Protein AF-0000000077001816 (afdb_homodimer)

pLDDT: mean 77.56, std 18.06, range [33.66, 98.31]

Sequence (558 aa):
MSIVFRSYDMFVNTRRIVLPKDIGALFREVTTTYQIDDKCITLTIKKFYQDACWVSALVGNKDPYNDQVIDTNTDKLEKITNPRIKTLVEQNQQFFGFFLPQISTFYASNKKLNNLLVSYYKKHFPQKQIVFEPTFLDSEKVAEKLKTLNNIKMSIDYDVHKSPSLWQKNEEITYMCKPINKLFPSGDITYVNLSIGLKTQDKLSIKNFFNNFLKNNKVGKLRCTGKTQDDFDAVFNTEEFQQQVIVTAKKDKNGLYKEDSIQTQIISQINKLQRIDTIMSIVFRSYDMFVNTRRIVLPKDIGALFREVTTTYQIDDKCITLTIKKFYQDACWVSALVGNKDPYNDQVIDTNTDKLEKITNPRIKTLVEQNQQFFGFFLPQISTFYASNKKLNNLLVSYYKKHFPQKQIVFEPTFLDSEKVAEKLKTLNNIKMSIDYDVHKSPSLWQKNEEITYMCKPINKLFPSGDITYVNLSIGLKTQDKLSIKNFFNNFLKNNKVGKLRCTGKTQDDFDAVFNTEEFQQQVIVTAKKDKNGLYKEDSIQTQIISQINKLQRIDTI

Secondary structure (DSSP, 8-state):
-EEEEEEEEEEETTEES--HHHHHHHT--EEEEEEETTEEEEEEEEE-STT-EEEEEEEEESSS--SEEEETTSTT--EEE-SS-TTEE---EEEEEEEETTTTEEEESSHHHHHHHHHHHHHH-TT--EEEEEPBPPHHHHHHHEEEEEEEEEEEEEETTT-HHHHHH-HHHHHHTHHHHHHS-GGGEEEEEEEEEEE---THHHHHIIIIIIHHS-EEEEEEEEEETT--EEEE-GGGGB-EEEEE--B-TTS-B-HHHHHHHHHHHHHHHHHHTT-/-EEEEEEEEEEETTEES--HHHHHHHT--EEEEEEETTEEEEEEEEE-STT-EEEEEEEEESSS--SEEEETTSTT--EEE-SS-TTEE---EEEEEEEETTTTEEEESSHHHHHHHHHHHHHH-TT--EEEEEPBPPHHHHHHH-SEEEEEEEEEE--TTT-HHHHHH-HHHHHHTHHHHHHS-GGGEEEEEEEEEEEE--HHHHHHIIIIIIHHS-EEEEEEEEE-TTS-EEEE-GGGGB-EEEEE--B-TTS-B-HHHHHHHHHHHHHHHHHHTT-

Organism: NCBI:txid1094491

Structure (mmCIF, N/CA/C/O backbone):
data_AF-0000000077001816-model_v1
#
loop_
_entity.id
_entity.type
_entity.pdbx_description
1 polymer 'Phage protein'
#
loop_
_atom_site.group_PDB
_atom_site.id
_atom_site.type_symbol
_atom_site.label_atom_id
_atom_site.label_alt_id
_atom_site.label_comp_id
_atom_site.label_asym_id
_atom_site.label_entity_id
_atom_site.label_seq_id
_atom_site.pdbx_PDB_ins_code
_atom_site.Cartn_x
_atom_site.Cartn_y
_atom_site.Cartn_z
_atom_site.occupancy
_atom_site.B_iso_or_equiv
_atom_site.auth_seq_id
_atom_site.auth_comp_id
_atom_site.auth_asym_id
_atom_site.auth_atom_id
_atom_site.pdbx_PDB_model_num
ATOM 1 N N . MET A 1 1 ? -4.41 -0.892 20.391 1 82.81 1 MET A N 1
ATOM 2 C CA . MET A 1 1 ? -3.682 -0.822 19.125 1 82.81 1 MET A CA 1
ATOM 3 C C . MET A 1 1 ? -3.014 0.539 18.953 1 82.81 1 MET A C 1
ATOM 5 O O . MET A 1 1 ? -3.494 1.541 19.5 1 82.81 1 MET A O 1
ATOM 9 N N . SER A 1 2 ? -1.93 0.578 18.266 1 90.81 2 SER A N 1
ATOM 10 C CA . SER A 1 2 ? -1.207 1.842 18.172 1 90.81 2 SER A CA 1
ATOM 11 C C . SER A 1 2 ? -1.407 2.49 16.812 1 90.81 2 SER A C 1
ATOM 13 O O . SER A 1 2 ? -1.441 1.801 15.789 1 90.81 2 SER A O 1
ATOM 15 N N . ILE A 1 3 ? -1.748 3.758 16.859 1 93.75 3 ILE A N 1
ATOM 16 C CA . ILE A 1 3 ? -1.776 4.582 15.664 1 93.75 3 ILE A CA 1
ATOM 17 C C . ILE A 1 3 ? -0.58 5.531 15.656 1 93.75 3 ILE A C 1
ATOM 19 O O . ILE A 1 3 ? -0.289 6.18 16.672 1 93.75 3 ILE A O 1
ATOM 23 N N . VAL A 1 4 ? 0.135 5.578 14.578 1 92 4 VAL A N 1
ATOM 24 C CA . VAL A 1 4 ? 1.289 6.465 14.445 1 92 4 VAL A CA 1
ATOM 25 C C . VAL A 1 4 ? 0.926 7.656 13.562 1 92 4 VAL A C 1
ATOM 27 O O . VAL A 1 4 ? 0.49 7.484 12.422 1 92 4 VAL A O 1
ATOM 30 N N . PHE A 1 5 ? 1.034 8.828 14.148 1 95.12 5 PHE A N 1
ATOM 31 C CA . PHE A 1 5 ? 0.903 10.062 13.391 1 95.12 5 PHE A CA 1
ATOM 32 C C . PHE A 1 5 ? 2.27 10.578 12.945 1 95.12 5 PHE A C 1
ATOM 34 O O . PHE A 1 5 ? 3.197 10.656 13.75 1 95.12 5 PHE A O 1
ATOM 41 N N . ARG A 1 6 ? 2.303 10.898 11.664 1 91.75 6 ARG A N 1
ATOM 42 C CA . ARG A 1 6 ? 3.557 11.414 11.125 1 91.75 6 ARG A CA 1
ATOM 43 C C . ARG A 1 6 ? 3.424 12.883 10.742 1 91.75 6 ARG A C 1
ATOM 45 O O . ARG A 1 6 ? 2.346 13.336 10.352 1 91.75 6 ARG A O 1
ATOM 52 N N . SER A 1 7 ? 4.559 13.562 10.805 1 90.62 7 SER A N 1
ATOM 53 C CA . SER A 1 7 ? 4.535 15.016 10.648 1 90.62 7 SER A CA 1
ATOM 54 C C . SER A 1 7 ? 4.734 15.414 9.188 1 90.62 7 SER A C 1
ATOM 56 O O . SER A 1 7 ? 5.523 14.797 8.469 1 90.62 7 SER A O 1
ATOM 58 N N . TYR A 1 8 ? 3.984 16.5 8.82 1 89.06 8 TYR A N 1
ATOM 59 C CA . TYR A 1 8 ? 4.082 17.078 7.484 1 89.06 8 TYR A CA 1
ATOM 60 C C . TYR A 1 8 ? 4.098 18.609 7.555 1 89.06 8 TYR A C 1
ATOM 62 O O . TYR A 1 8 ? 3.326 19.203 8.305 1 89.06 8 TYR A O 1
ATOM 70 N N . ASP A 1 9 ? 4.945 19.172 6.734 1 85.19 9 ASP A N 1
ATOM 71 C CA . ASP A 1 9 ? 4.824 20.594 6.418 1 85.19 9 ASP A CA 1
ATOM 72 C C . ASP A 1 9 ? 3.791 20.828 5.316 1 85.19 9 ASP A C 1
ATOM 74 O O . ASP A 1 9 ? 3.703 20.047 4.367 1 85.19 9 ASP A O 1
ATOM 78 N N . MET A 1 10 ? 3.021 21.828 5.547 1 88.31 10 MET A N 1
ATOM 79 C CA . MET A 1 10 ? 2.047 22.188 4.523 1 88.31 10 MET A CA 1
ATOM 80 C C . MET A 1 10 ? 2.488 23.422 3.766 1 88.31 10 MET A C 1
ATOM 82 O O . MET A 1 10 ? 2.98 24.391 4.367 1 88.31 10 MET A O 1
ATOM 86 N N . PHE A 1 11 ? 2.301 23.312 2.48 1 82.38 11 PHE A N 1
ATOM 87 C CA . PHE A 1 11 ? 2.648 24.438 1.625 1 82.38 11 PHE A CA 1
ATOM 88 C C . PHE A 1 11 ? 1.45 24.875 0.791 1 82.38 11 PHE A C 1
ATOM 90 O O . PHE A 1 11 ? 0.684 24.047 0.31 1 82.38 11 PHE A O 1
ATOM 97 N N . VAL A 1 12 ? 1.277 26.203 0.721 1 83.31 12 VAL A N 1
ATOM 98 C CA . VAL A 1 12 ? 0.335 26.812 -0.21 1 83.31 12 VAL A CA 1
ATOM 99 C C . VAL A 1 12 ? 1.098 27.609 -1.273 1 83.31 12 VAL A C 1
ATOM 101 O O . VAL A 1 12 ? 1.795 28.562 -0.958 1 83.31 12 VAL A O 1
ATOM 104 N N . ASN A 1 13 ? 0.897 27.25 -2.459 1 78.62 13 ASN A N 1
ATOM 105 C CA . ASN A 1 13 ? 1.608 27.891 -3.561 1 78.62 13 ASN A CA 1
ATOM 106 C C . ASN A 1 13 ? 3.1 28.031 -3.264 1 78.62 13 ASN A C 1
ATOM 108 O O . ASN A 1 13 ? 3.668 29.109 -3.391 1 78.62 13 ASN A O 1
ATOM 112 N N . THR A 1 14 ? 3.705 27.031 -2.715 1 72.88 14 THR A N 1
ATOM 113 C CA . THR A 1 14 ? 5.137 26.875 -2.486 1 72.88 14 THR A CA 1
ATOM 114 C C . THR A 1 14 ? 5.555 27.547 -1.185 1 72.88 14 THR A C 1
ATOM 116 O O . THR A 1 14 ? 6.727 27.5 -0.8 1 72.88 14 THR A O 1
ATOM 119 N N . ARG A 1 15 ? 4.66 28.266 -0.597 1 76.56 15 ARG A N 1
ATOM 120 C CA . ARG A 1 15 ? 4.969 28.891 0.68 1 76.56 15 ARG A CA 1
ATOM 121 C C . ARG A 1 15 ? 4.434 28.062 1.846 1 76.56 15 ARG A C 1
ATOM 123 O O . ARG A 1 15 ? 3.301 27.578 1.803 1 76.56 15 ARG A O 1
ATOM 130 N N . ARG A 1 16 ? 5.328 27.891 2.748 1 80.06 16 ARG A N 1
ATOM 131 C CA . ARG A 1 16 ? 4.898 27.203 3.961 1 80.06 16 ARG A CA 1
ATOM 132 C C . ARG A 1 16 ? 3.762 27.953 4.645 1 80.06 16 ARG A C 1
ATOM 134 O O . ARG A 1 16 ? 3.775 29.188 4.711 1 80.06 16 ARG A O 1
ATOM 141 N N . ILE A 1 17 ? 2.756 27.125 5.156 1 76.56 17 ILE A N 1
ATOM 142 C CA . ILE A 1 17 ? 1.58 27.75 5.762 1 76.56 17 ILE A CA 1
ATOM 143 C C . ILE A 1 17 ? 1.919 28.234 7.164 1 76.56 17 ILE A C 1
ATOM 145 O O . ILE A 1 17 ? 2.08 27.438 8.086 1 76.56 17 ILE A O 1
ATOM 149 N N . VAL A 1 18 ? 2.094 29.531 7.289 1 73.75 18 VAL A N 1
ATOM 150 C CA . VAL A 1 18 ? 2.379 30.125 8.594 1 73.75 18 VAL A CA 1
ATOM 151 C C . VAL A 1 18 ? 1.38 31.234 8.891 1 73.75 18 VAL A C 1
ATOM 153 O O . VAL A 1 18 ? 1.155 31.594 10.047 1 73.75 18 VAL A O 1
ATOM 156 N N . LEU A 1 19 ? 0.744 31.578 7.887 1 71.81 19 LEU A N 1
ATOM 157 C CA . LEU A 1 19 ? -0.127 32.75 8.062 1 71.81 19 LEU A CA 1
ATOM 158 C C . LEU A 1 19 ? -1.475 32.312 8.641 1 71.81 19 LEU A C 1
ATOM 160 O O . LEU A 1 19 ? -2.111 31.391 8.133 1 71.81 19 LEU A O 1
ATOM 164 N N . PRO A 1 20 ? -1.877 33.031 9.68 1 77 20 PRO A N 1
ATOM 165 C CA . PRO A 1 20 ? -3.156 32.719 10.32 1 77 20 PRO A CA 1
ATOM 166 C C . PRO A 1 20 ? -4.32 32.688 9.328 1 77 20 PRO A C 1
ATOM 168 O O . PRO A 1 20 ? -5.223 31.859 9.453 1 77 20 PRO A O 1
ATOM 171 N N . LYS A 1 21 ? -4.277 33.562 8.391 1 78.69 21 LYS A N 1
ATOM 172 C CA . LYS A 1 21 ? -5.355 33.656 7.406 1 78.69 21 LYS A CA 1
ATOM 173 C C . LYS A 1 21 ? -5.461 32.375 6.594 1 78.69 21 LYS A C 1
ATOM 175 O O . LYS A 1 21 ? -6.559 31.875 6.332 1 78.69 21 LYS A O 1
ATOM 180 N N . ASP A 1 22 ? -4.336 31.859 6.203 1 80.88 22 ASP A N 1
ATOM 181 C CA . ASP A 1 22 ? -4.316 30.625 5.441 1 80.88 22 ASP A CA 1
ATOM 182 C C . ASP A 1 22 ? -4.77 29.438 6.301 1 80.88 22 ASP A C 1
ATOM 184 O O . ASP A 1 22 ? -5.543 28.594 5.844 1 80.88 22 ASP A O 1
ATOM 188 N N . ILE A 1 23 ? -4.316 29.469 7.48 1 86.06 23 ILE A N 1
ATOM 189 C CA . ILE A 1 23 ? -4.688 28.406 8.414 1 86.06 23 ILE A CA 1
ATOM 190 C C . ILE A 1 23 ? -6.195 28.422 8.648 1 86.06 23 ILE A C 1
ATOM 192 O O . ILE A 1 23 ? -6.848 27.375 8.594 1 86.06 23 ILE A O 1
ATOM 196 N N . GLY A 1 24 ? -6.703 29.578 8.867 1 87.25 24 GLY A N 1
ATOM 197 C CA . GLY A 1 24 ? -8.133 29.719 9.07 1 87.25 24 GLY A CA 1
ATOM 198 C C . GLY A 1 24 ? -8.961 29.266 7.883 1 87.25 24 GLY A C 1
ATOM 199 O O . GLY A 1 24 ? -10.016 28.656 8.055 1 87.25 24 GLY A O 1
ATOM 200 N N . ALA A 1 25 ? -8.516 29.531 6.781 1 87.44 25 ALA A N 1
ATOM 201 C CA . ALA A 1 25 ? -9.234 29.141 5.57 1 87.44 25 ALA A CA 1
ATOM 202 C C . ALA A 1 25 ? -9.172 27.625 5.363 1 87.44 25 ALA A C 1
ATOM 204 O O . ALA A 1 25 ? -10.188 27 5.059 1 87.44 25 ALA A O 1
ATOM 205 N N . LEU A 1 26 ? -8.031 27.062 5.539 1 90.31 26 LEU A N 1
ATOM 206 C CA . LEU A 1 26 ? -7.812 25.656 5.246 1 90.31 26 LEU A CA 1
ATOM 207 C C . LEU A 1 26 ? -8.422 24.766 6.324 1 90.31 26 LEU A C 1
ATOM 209 O O . LEU A 1 26 ? -8.812 23.625 6.055 1 90.31 26 LEU A O 1
ATOM 213 N N . PHE A 1 27 ? -8.469 25.328 7.512 1 94.12 27 PHE A N 1
ATOM 214 C CA . PHE A 1 27 ? -8.961 24.516 8.617 1 94.12 27 PHE A CA 1
ATOM 215 C C . PHE A 1 27 ? -10.25 25.094 9.18 1 94.12 27 PHE A C 1
ATOM 217 O O . PHE A 1 27 ? -10.492 25.016 10.391 1 94.12 27 PHE A O 1
ATOM 224 N N . ARG A 1 28 ? -10.969 25.703 8.312 1 92.69 28 ARG A N 1
ATOM 225 C CA . ARG A 1 28 ? -12.305 26.141 8.719 1 92.69 28 ARG A CA 1
ATOM 226 C C . ARG A 1 28 ? -13.164 24.953 9.141 1 92.69 28 ARG A C 1
ATOM 228 O O . ARG A 1 28 ? -13.156 23.906 8.484 1 92.69 28 ARG A O 1
ATOM 235 N N . GLU A 1 29 ? -13.922 25.141 10.203 1 95.69 29 GLU A N 1
ATOM 236 C CA . GLU A 1 29 ? -14.75 24.062 10.734 1 95.69 29 GLU A CA 1
ATOM 237 C C . GLU A 1 29 ? -15.805 23.625 9.711 1 95.69 29 GLU A C 1
ATOM 239 O O . GLU A 1 29 ? -16.516 24.469 9.156 1 95.69 29 GLU A O 1
ATOM 244 N N . VAL A 1 30 ? -15.844 22.359 9.508 1 95.69 30 VAL A N 1
ATOM 245 C CA . VAL A 1 30 ? -16.781 21.828 8.531 1 95.69 30 VAL A CA 1
ATOM 246 C C . VAL A 1 30 ? -16.953 20.328 8.734 1 95.69 30 VAL A C 1
ATOM 248 O O . VAL A 1 30 ? -16.016 19.641 9.156 1 95.69 30 VAL A O 1
ATOM 251 N N . THR A 1 31 ? -18.172 19.781 8.625 1 96 31 THR A N 1
ATOM 252 C CA . THR A 1 31 ? -18.469 18.375 8.391 1 96 31 THR A CA 1
ATOM 253 C C . THR A 1 31 ? -19.266 18.203 7.098 1 96 31 THR A C 1
ATOM 255 O O . THR A 1 31 ? -20.375 18.719 6.977 1 96 31 THR A O 1
ATOM 258 N N . THR A 1 32 ? -18.672 17.531 6.199 1 95.62 32 THR A N 1
ATOM 259 C CA . THR A 1 32 ? -19.312 17.406 4.902 1 95.62 32 THR A CA 1
ATOM 260 C C . THR A 1 32 ? -19.141 15.992 4.352 1 95.62 32 THR A C 1
ATOM 262 O O . THR A 1 32 ? -18.125 15.336 4.633 1 95.62 32 THR A O 1
ATOM 265 N N . THR A 1 33 ? -20.188 15.5 3.703 1 96.12 33 THR A N 1
ATOM 266 C CA . THR A 1 33 ? -20.141 14.227 2.99 1 96.12 33 THR A CA 1
ATOM 267 C C . THR A 1 33 ? -20.25 14.445 1.485 1 96.12 33 THR A C 1
ATOM 269 O O . THR A 1 33 ? -21.094 15.219 1.028 1 96.12 33 THR A O 1
ATOM 272 N N . TYR A 1 34 ? -19.359 13.883 0.787 1 94.38 34 TYR A N 1
ATOM 273 C CA . TYR A 1 34 ? -19.359 14.062 -0.661 1 94.38 34 TYR A CA 1
ATOM 274 C C . TYR A 1 34 ? -18.812 12.828 -1.362 1 94.38 34 TYR A C 1
ATOM 276 O O . TYR A 1 34 ? -18.281 11.922 -0.714 1 94.38 34 TYR A O 1
ATOM 284 N N . GLN A 1 35 ? -19.031 12.773 -2.682 1 92.44 35 GLN A N 1
ATOM 285 C CA . GLN A 1 35 ? -18.562 11.656 -3.492 1 92.44 35 GLN A CA 1
ATOM 286 C C . GLN A 1 35 ? -17.469 12.102 -4.465 1 92.44 35 GLN A C 1
ATOM 288 O O . GLN A 1 35 ? -17.547 13.188 -5.035 1 92.44 35 GLN A O 1
ATOM 293 N N . ILE A 1 36 ? -16.422 11.344 -4.535 1 88.25 36 ILE A N 1
ATOM 294 C CA . ILE A 1 36 ? -15.375 11.516 -5.535 1 88.25 36 ILE A CA 1
ATOM 295 C C . ILE A 1 36 ? -15.062 10.172 -6.188 1 88.25 36 ILE A C 1
ATOM 297 O O . ILE A 1 36 ? -14.641 9.234 -5.516 1 88.25 36 ILE A O 1
ATOM 301 N N . ASP A 1 37 ? -15.242 10.086 -7.492 1 82.69 37 ASP A N 1
ATOM 302 C CA . ASP A 1 37 ? -15.062 8.82 -8.195 1 82.69 37 ASP A CA 1
ATOM 303 C C . ASP A 1 37 ? -15.906 7.715 -7.559 1 82.69 37 ASP A C 1
ATOM 305 O O . ASP A 1 37 ? -17.125 7.852 -7.426 1 82.69 37 ASP A O 1
ATOM 309 N N . ASP A 1 38 ? -15.289 6.602 -7.082 1 86.38 38 ASP A N 1
ATOM 310 C CA . ASP A 1 38 ? -16.031 5.488 -6.5 1 86.38 38 ASP A CA 1
ATOM 311 C C . ASP A 1 38 ? -16.016 5.555 -4.973 1 86.38 38 ASP A C 1
ATOM 313 O O . ASP A 1 38 ? -16.422 4.605 -4.301 1 86.38 38 ASP A O 1
ATOM 317 N N . LYS A 1 39 ? -15.57 6.762 -4.473 1 92.62 39 LYS A N 1
ATOM 318 C CA . LYS A 1 39 ? -15.438 6.891 -3.025 1 92.62 39 LYS A CA 1
ATOM 319 C C . LYS A 1 39 ? -16.516 7.805 -2.455 1 92.62 39 LYS A C 1
ATOM 321 O O . LYS A 1 39 ? -16.922 8.781 -3.094 1 92.62 39 LYS A O 1
ATOM 326 N N . CYS A 1 40 ? -17.031 7.434 -1.334 1 96.25 40 CYS A N 1
ATOM 327 C CA . CYS A 1 40 ? -17.859 8.289 -0.497 1 96.25 40 CYS A CA 1
ATOM 328 C C . CYS A 1 40 ? -17.109 8.711 0.765 1 96.25 40 CYS A C 1
ATOM 330 O O . CYS A 1 40 ? -16.625 7.863 1.516 1 96.25 40 CYS A O 1
ATOM 332 N N . ILE A 1 41 ? -16.984 10.008 0.949 1 96.62 41 ILE A N 1
ATOM 333 C CA . ILE A 1 41 ? -16.094 10.531 1.989 1 96.62 41 ILE A CA 1
ATOM 334 C C . ILE A 1 41 ? -16.891 11.453 2.918 1 96.62 41 ILE A C 1
ATOM 336 O O . ILE A 1 41 ? -17.672 12.289 2.457 1 96.62 41 ILE A O 1
ATOM 340 N N . THR A 1 42 ? -16.828 11.266 4.191 1 97.81 42 THR A N 1
ATOM 341 C CA . THR A 1 42 ? -17.25 12.25 5.191 1 97.81 42 THR A CA 1
ATOM 342 C C . THR A 1 42 ? -16.031 12.891 5.859 1 97.81 42 THR A C 1
ATOM 344 O O . THR A 1 42 ? -15.281 12.219 6.559 1 97.81 42 THR A O 1
ATOM 347 N N . LEU A 1 43 ? -15.828 14.117 5.566 1 97.62 43 LEU A N 1
ATOM 348 C CA . LEU A 1 43 ? -14.703 14.875 6.098 1 97.62 43 LEU A CA 1
ATOM 349 C C . LEU A 1 43 ? -15.148 15.805 7.223 1 97.62 43 LEU A C 1
ATOM 351 O O . LEU A 1 43 ? -16.156 16.5 7.094 1 97.62 43 LEU A O 1
ATOM 355 N N . THR A 1 44 ? -14.445 15.773 8.305 1 98.06 44 THR A N 1
ATOM 356 C CA . THR A 1 44 ? -14.727 16.656 9.438 1 98.06 44 THR A CA 1
ATOM 357 C C . THR A 1 44 ? -13.469 17.438 9.828 1 98.06 44 THR A C 1
ATOM 359 O O . THR A 1 44 ? -12.414 16.844 10.062 1 98.06 44 THR A O 1
ATOM 362 N N . ILE A 1 45 ? -13.508 18.703 9.781 1 97.19 45 ILE A N 1
ATOM 363 C CA . ILE A 1 45 ? -12.492 19.609 10.312 1 97.19 45 ILE A CA 1
ATOM 364 C C . ILE A 1 45 ? -13.078 20.406 11.469 1 97.19 45 ILE A C 1
ATOM 366 O O . ILE A 1 45 ? -14.156 20.984 11.352 1 97.19 45 ILE A O 1
ATOM 370 N N . LYS A 1 46 ? -12.406 20.406 12.594 1 97.12 46 LYS A N 1
ATOM 371 C CA . LYS A 1 46 ? -12.922 21.125 13.75 1 97.12 46 LYS A CA 1
ATOM 372 C C . LYS A 1 46 ? -11.789 21.641 14.633 1 97.12 46 LYS A C 1
ATOM 374 O O . LYS A 1 46 ? -10.656 21.172 14.523 1 97.12 46 LYS A O 1
ATOM 379 N N . LYS A 1 47 ? -12.18 22.562 15.461 1 94.69 47 LYS A N 1
ATOM 380 C CA . LYS A 1 47 ? -11.234 23.016 16.484 1 94.69 47 LYS A CA 1
ATOM 381 C C . LYS A 1 47 ? -10.922 21.875 17.469 1 94.69 47 LYS A C 1
ATOM 383 O O . LYS A 1 47 ? -11.789 21.062 17.766 1 94.69 47 LYS A O 1
ATOM 388 N N . PHE A 1 48 ? -9.836 21.875 17.891 1 94.06 48 PHE A N 1
ATOM 389 C CA . PHE A 1 48 ? -9.359 20.797 18.75 1 94.06 48 PHE A CA 1
ATOM 390 C C . PHE A 1 48 ? -8.859 21.344 20.078 1 94.06 48 PHE A C 1
ATOM 392 O O . PHE A 1 48 ? -9.602 22.016 20.797 1 94.06 48 PHE A O 1
ATOM 399 N N . TYR A 1 49 ? -7.758 21.156 20.469 1 89.94 49 TYR A N 1
ATOM 400 C CA . TYR A 1 49 ? -7.172 21.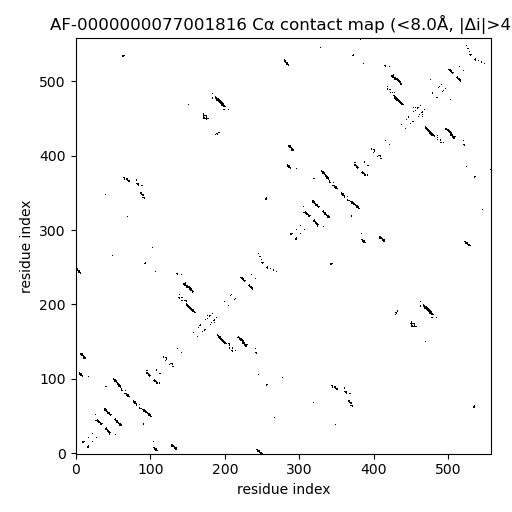609 21.719 1 89.94 49 TYR A CA 1
ATOM 401 C C . TYR A 1 49 ? -6.371 22.891 21.516 1 89.94 49 TYR A C 1
ATOM 403 O O . TYR A 1 49 ? -5.496 22.953 20.641 1 89.94 49 TYR A O 1
ATOM 411 N N . GLN A 1 50 ? -6.77 23.953 22.297 1 89.56 50 GLN A N 1
ATOM 412 C CA . GLN A 1 50 ? -6.145 25.266 22.141 1 89.56 50 GLN A CA 1
ATOM 413 C C . GLN A 1 50 ? -6.305 25.766 20.703 1 89.56 50 GLN A C 1
ATOM 415 O O . GLN A 1 50 ? -7.426 25.875 20.203 1 89.56 50 GLN A O 1
ATOM 420 N N . ASP A 1 51 ? -5.23 26.016 19.984 1 89.25 51 ASP A N 1
ATOM 421 C CA . ASP A 1 51 ? -5.316 26.547 18.641 1 89.25 51 ASP A CA 1
ATOM 422 C C . ASP A 1 51 ? -5.129 25.453 17.594 1 89.25 51 ASP A C 1
ATOM 424 O O . ASP A 1 51 ? -5.07 25.719 16.391 1 89.25 51 ASP A O 1
ATOM 428 N N . ALA A 1 52 ? -5.113 24.25 18.062 1 93.81 52 ALA A N 1
ATOM 429 C CA . ALA A 1 52 ? -4.922 23.125 17.156 1 93.81 52 ALA A CA 1
ATOM 430 C C . ALA A 1 52 ? -6.215 22.781 16.406 1 93.81 52 ALA A C 1
ATOM 432 O O . ALA A 1 52 ? -7.305 23.109 16.875 1 93.81 52 ALA A O 1
ATOM 433 N N . CYS A 1 53 ? -6.129 22.188 15.289 1 96.12 53 CYS A N 1
ATOM 434 C CA . CYS A 1 53 ? -7.266 21.75 14.492 1 96.12 53 CYS A CA 1
ATOM 435 C C . CYS A 1 53 ? -7.258 20.234 14.32 1 96.12 53 CYS A C 1
ATOM 437 O O . CYS A 1 53 ? -6.199 19.641 14.125 1 96.12 53 CYS A O 1
ATOM 439 N N . TRP A 1 54 ? -8.445 19.672 14.414 1 97.5 54 TRP A N 1
ATOM 440 C CA . TRP A 1 54 ? -8.633 18.234 14.227 1 97.5 54 TRP A CA 1
ATOM 441 C C . TRP A 1 54 ? -9.227 17.938 12.852 1 97.5 54 TRP A C 1
ATOM 443 O O . TRP A 1 54 ? -10.125 18.656 12.391 1 97.5 54 TRP A O 1
ATOM 453 N N . VAL A 1 55 ? -8.703 16.938 12.219 1 98.06 55 VAL A N 1
ATOM 454 C CA . VAL A 1 55 ? -9.227 16.484 10.938 1 98.06 55 VAL A CA 1
ATOM 455 C C . VAL A 1 55 ? -9.516 14.977 10.992 1 98.06 55 VAL A C 1
ATOM 457 O O . VAL A 1 55 ? -8.664 14.195 11.43 1 98.06 55 VAL A O 1
ATOM 460 N N . SER A 1 56 ? -10.664 14.57 10.617 1 98.31 56 SER A N 1
ATOM 461 C CA . SER A 1 56 ? -11 13.156 10.5 1 98.31 56 SER A CA 1
ATOM 462 C C . SER A 1 56 ? -11.758 12.875 9.203 1 98.31 56 SER A C 1
ATOM 464 O O . SER A 1 56 ? -12.469 13.742 8.695 1 98.31 56 SER A O 1
ATOM 466 N N . ALA A 1 57 ? -11.562 11.719 8.664 1 98.12 57 ALA A N 1
ATOM 467 C CA . ALA A 1 57 ? -12.25 11.305 7.438 1 98.12 57 ALA A CA 1
ATOM 468 C C . ALA A 1 57 ? -12.734 9.859 7.543 1 98.12 57 ALA A C 1
ATOM 470 O O . ALA A 1 57 ? -12.016 9 8.047 1 98.12 57 ALA A O 1
ATOM 471 N N . LEU A 1 58 ? -13.945 9.68 7.191 1 97.81 58 LEU A N 1
ATOM 472 C CA . LEU A 1 58 ? -14.492 8.359 6.918 1 97.81 58 LEU A CA 1
ATOM 473 C C . LEU A 1 58 ? -14.609 8.117 5.418 1 97.81 58 LEU A C 1
ATOM 475 O O . LEU A 1 58 ? -15.133 8.953 4.688 1 97.81 58 LEU A O 1
ATOM 479 N N . VAL A 1 59 ? -14.07 6.973 4.98 1 96.62 59 VAL A N 1
ATOM 480 C CA . VAL A 1 59 ? -14.055 6.703 3.547 1 96.62 59 VAL A CA 1
ATOM 481 C C . VAL A 1 59 ? -14.664 5.328 3.273 1 96.62 59 VAL A C 1
ATOM 483 O O . VAL A 1 59 ? -14.414 4.375 4.012 1 96.62 59 VAL A O 1
ATOM 486 N N . GLY A 1 60 ? -15.508 5.223 2.32 1 96.25 60 GLY A N 1
ATOM 487 C CA . GLY A 1 60 ? -16.031 3.982 1.772 1 96.25 60 GLY A CA 1
ATOM 488 C C . GLY A 1 60 ? -16.031 3.951 0.256 1 96.25 60 GLY A C 1
ATOM 489 O O . GLY A 1 60 ? -16 5 -0.392 1 96.25 60 GLY A O 1
ATOM 490 N N . ASN A 1 61 ? -16.031 2.783 -0.276 1 92.94 61 ASN A N 1
ATOM 491 C CA . ASN A 1 61 ? -16.031 2.625 -1.727 1 92.94 61 ASN A CA 1
ATOM 492 C C . ASN A 1 61 ? -17.328 1.992 -2.225 1 92.94 61 ASN A C 1
ATOM 494 O O . ASN A 1 61 ? -17.875 1.101 -1.576 1 92.94 61 ASN A O 1
ATOM 498 N N . LYS A 1 62 ? -17.734 2.5 -3.385 1 91.69 62 LYS A N 1
ATOM 499 C CA . LYS A 1 62 ? -18.891 1.901 -4.051 1 91.69 62 LYS A CA 1
ATOM 500 C C . LYS A 1 62 ? -18.516 0.585 -4.727 1 91.69 62 LYS A C 1
ATOM 502 O O . LYS A 1 62 ? -19.281 -0.375 -4.699 1 91.69 62 LYS A O 1
ATOM 507 N N . ASP A 1 63 ? -17.328 0.627 -5.395 1 89.69 63 ASP A N 1
ATOM 508 C CA . ASP A 1 63 ? -16.797 -0.535 -6.098 1 89.69 63 ASP A CA 1
ATOM 509 C C . ASP A 1 63 ? -15.461 -0.971 -5.492 1 89.69 63 ASP A C 1
ATOM 511 O O . ASP A 1 63 ? -14.695 -0.141 -5 1 89.69 63 ASP A O 1
ATOM 515 N N . PRO A 1 64 ? -15.258 -2.225 -5.531 1 92.56 64 PRO A N 1
ATOM 516 C CA . PRO A 1 64 ? -16.094 -3.344 -5.98 1 92.56 64 PRO A CA 1
ATOM 517 C C . PRO A 1 64 ? -17.188 -3.701 -4.984 1 92.56 64 PRO A C 1
ATOM 519 O O . PRO A 1 64 ? -17.031 -3.48 -3.781 1 92.56 64 PRO A O 1
ATOM 522 N N . TYR A 1 65 ? -18.203 -4.129 -5.473 1 94.06 65 TYR A N 1
ATOM 523 C CA . TYR A 1 65 ? -19.359 -4.582 -4.723 1 94.06 65 TYR A CA 1
ATOM 524 C C . TYR A 1 65 ? -19.688 -6.031 -5.055 1 94.06 65 TYR A C 1
ATOM 526 O O . TYR A 1 65 ? -19.656 -6.434 -6.223 1 94.06 65 TYR A O 1
ATOM 534 N N . ASN A 1 66 ? -19.891 -6.805 -4.074 1 94.19 66 ASN A N 1
ATOM 535 C CA . ASN A 1 66 ? -20.359 -8.18 -4.254 1 94.19 66 ASN A CA 1
ATOM 536 C C . ASN A 1 66 ? -21.812 -8.344 -3.832 1 94.19 66 ASN A C 1
ATOM 538 O O . ASN A 1 66 ? -22.172 -8.07 -2.686 1 94.19 66 ASN A O 1
ATOM 542 N N . ASP A 1 67 ? -22.625 -8.875 -4.711 1 95.06 67 ASP A N 1
ATOM 543 C CA . ASP A 1 67 ? -24.047 -9.008 -4.418 1 95.06 67 ASP A CA 1
ATOM 544 C C . ASP A 1 67 ? -24.328 -10.242 -3.562 1 95.06 67 ASP A C 1
ATOM 546 O O . ASP A 1 67 ? -25.469 -10.547 -3.246 1 95.06 67 ASP A O 1
ATOM 550 N N . GLN A 1 68 ? -23.203 -10.906 -3.26 1 94.94 68 GLN A N 1
ATOM 551 C CA . GLN A 1 68 ? -23.281 -12.047 -2.354 1 94.94 68 GLN A CA 1
ATOM 552 C C . GLN A 1 68 ? -22.359 -11.844 -1.148 1 94.94 68 GLN A C 1
ATOM 554 O O . GLN A 1 68 ? -21.328 -11.18 -1.249 1 94.94 68 GLN A O 1
ATOM 559 N N . VAL A 1 69 ? -22.812 -12.336 -0.026 1 96.31 69 VAL A N 1
ATOM 560 C CA . VAL A 1 69 ? -22.016 -12.289 1.197 1 96.31 69 VAL A CA 1
ATOM 561 C C . VAL A 1 69 ? -21.922 -13.695 1.797 1 96.31 69 VAL A C 1
ATOM 563 O O . VAL A 1 69 ? -22.688 -14.586 1.428 1 96.31 69 VAL A O 1
ATOM 566 N N . ILE A 1 70 ? -20.953 -13.906 2.562 1 96.62 70 ILE A N 1
ATOM 567 C CA . ILE A 1 70 ? -20.781 -15.164 3.285 1 96.62 70 ILE A CA 1
ATOM 568 C C . ILE A 1 70 ? -21.312 -15.008 4.711 1 96.62 70 ILE A C 1
ATOM 570 O O . ILE A 1 70 ? -20.922 -14.078 5.426 1 96.62 70 ILE A O 1
ATOM 574 N N . ASP A 1 71 ? -22.172 -15.812 5.137 1 95.81 71 ASP A N 1
ATOM 575 C CA . ASP A 1 71 ? -22.656 -15.844 6.512 1 95.81 71 ASP A CA 1
ATOM 576 C C . ASP A 1 71 ? -21.672 -16.562 7.434 1 95.81 71 ASP A C 1
ATOM 578 O O . ASP A 1 71 ? -21.625 -17.781 7.449 1 95.81 71 ASP A O 1
ATOM 582 N N . THR A 1 72 ? -21.031 -15.797 8.172 1 93.56 72 THR A N 1
ATOM 583 C CA . THR A 1 72 ? -19.969 -16.359 8.992 1 93.56 72 THR A CA 1
ATOM 584 C C . THR A 1 72 ? -20.484 -16.734 10.367 1 93.56 72 THR A C 1
ATOM 586 O O . THR A 1 72 ? -19.719 -17.141 11.242 1 93.56 72 THR A O 1
ATOM 589 N N . ASN A 1 73 ? -21.797 -16.594 10.562 1 90.56 73 ASN A N 1
ATOM 590 C CA . ASN A 1 73 ? -22.406 -17 11.82 1 90.56 73 ASN A CA 1
ATOM 591 C C . ASN A 1 73 ? -22.547 -18.516 11.914 1 90.56 73 ASN A C 1
ATOM 593 O O . ASN A 1 73 ? -22.703 -19.062 13.008 1 90.56 73 ASN A O 1
ATOM 597 N N . THR A 1 74 ? -22.516 -19.094 10.742 1 89.94 74 THR A N 1
ATOM 598 C CA . THR A 1 74 ? -22.672 -20.547 10.719 1 89.94 74 THR A CA 1
ATOM 599 C C . THR A 1 74 ? -21.406 -21.219 10.234 1 89.94 74 THR A C 1
ATOM 601 O O . THR A 1 74 ? -20.641 -20.641 9.461 1 89.94 74 THR A O 1
ATOM 604 N N . ASP A 1 75 ? -21.141 -22.438 10.617 1 87.94 75 ASP A N 1
ATOM 605 C CA . ASP A 1 75 ? -19.953 -23.188 10.227 1 87.94 75 ASP A CA 1
ATOM 606 C C . ASP A 1 75 ? -19.984 -23.531 8.734 1 87.94 75 ASP A C 1
ATOM 608 O O . ASP A 1 75 ? -18.953 -23.844 8.141 1 87.94 75 ASP A O 1
ATOM 612 N N . LYS A 1 76 ? -21.156 -23.453 8.203 1 91.12 76 LYS A N 1
ATOM 613 C CA . LYS A 1 76 ? -21.297 -23.828 6.801 1 91.12 76 LYS A CA 1
ATOM 614 C C . LYS A 1 76 ? -20.781 -22.734 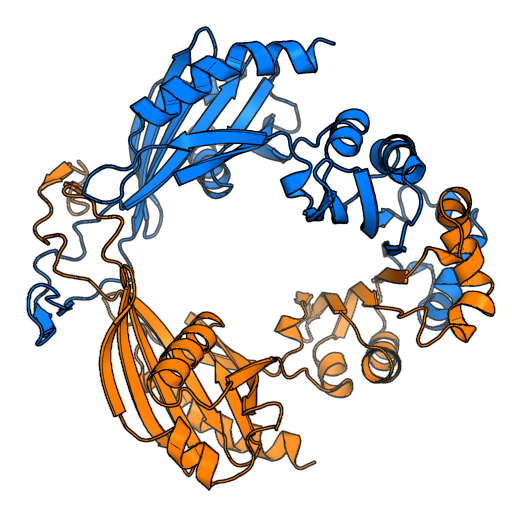5.871 1 91.12 76 LYS A C 1
ATOM 616 O O . LYS A 1 76 ? -20.531 -22.984 4.691 1 91.12 76 LYS A O 1
ATOM 621 N N . LEU A 1 77 ? -20.656 -21.469 6.391 1 94.75 77 LEU A N 1
ATOM 622 C CA . LEU A 1 77 ? -20.156 -20.344 5.605 1 94.75 77 LEU A CA 1
ATOM 623 C C . LEU A 1 77 ? -20.906 -20.234 4.277 1 94.75 77 LEU A C 1
ATOM 625 O O . LEU A 1 77 ? -20.281 -20.156 3.217 1 94.75 77 LEU A O 1
ATOM 629 N N . GLU A 1 78 ? -22.188 -20.25 4.34 1 94.19 78 GLU A N 1
ATOM 630 C CA . GLU A 1 78 ? -23.062 -20.25 3.164 1 94.19 78 GLU A CA 1
ATOM 631 C C . GLU A 1 78 ? -23.047 -18.891 2.471 1 94.19 78 GLU A C 1
ATOM 633 O O . GLU A 1 78 ? -23 -17.859 3.131 1 94.19 78 GLU A O 1
ATOM 638 N N . LYS A 1 79 ? -23.141 -19.031 1.217 1 94.88 79 LYS A N 1
ATOM 639 C CA . LYS A 1 79 ? -23.297 -17.844 0.392 1 94.88 79 LYS A CA 1
ATOM 640 C C . LYS A 1 79 ? -24.75 -17.406 0.297 1 94.88 79 LYS A C 1
ATOM 642 O O . LYS A 1 79 ? -25.609 -18.219 -0.077 1 94.88 79 LYS A O 1
ATOM 647 N N . ILE A 1 80 ? -25.047 -16.172 0.652 1 95.94 80 ILE A N 1
ATOM 648 C CA . ILE A 1 80 ? -26.406 -15.672 0.568 1 95.94 80 ILE A CA 1
ATOM 649 C C . ILE A 1 80 ? -26.422 -14.305 -0.119 1 95.94 80 ILE A C 1
ATOM 651 O O . ILE A 1 80 ? -25.359 -13.727 -0.373 1 95.94 80 ILE A O 1
ATOM 655 N N . THR A 1 81 ? -27.578 -13.805 -0.43 1 96.44 81 THR A N 1
ATOM 656 C CA . THR A 1 81 ? -27.719 -12.508 -1.08 1 96.44 81 THR A CA 1
ATOM 657 C C . THR A 1 81 ? -27.281 -11.383 -0.146 1 96.44 81 THR A C 1
ATOM 659 O O . THR A 1 81 ? -27.594 -11.391 1.043 1 96.44 81 THR A O 1
ATOM 662 N N . ASN A 1 82 ? -26.531 -10.414 -0.627 1 96.06 82 ASN A N 1
ATOM 663 C CA . ASN A 1 82 ? -26.109 -9.242 0.131 1 96.06 82 ASN A CA 1
ATOM 664 C C . ASN A 1 82 ? -27.297 -8.32 0.441 1 96.06 82 ASN A C 1
ATOM 666 O O . ASN A 1 82 ? -27.906 -7.766 -0.47 1 96.06 82 ASN A O 1
ATOM 670 N N . PRO A 1 83 ? -27.594 -8.102 1.705 1 96.5 83 PRO A N 1
ATOM 671 C CA . PRO A 1 83 ? -28.734 -7.238 2.016 1 96.5 83 PRO A CA 1
ATOM 672 C C . PRO A 1 83 ? -28.453 -5.766 1.747 1 96.5 83 PRO A C 1
ATOM 674 O O . PRO A 1 83 ? -29.375 -4.953 1.678 1 96.5 83 PRO A O 1
ATOM 677 N N . ARG A 1 84 ? -27.203 -5.441 1.719 1 95.44 84 ARG A N 1
ATOM 678 C CA . ARG A 1 84 ? -26.797 -4.082 1.367 1 95.44 84 ARG A CA 1
ATOM 679 C C . ARG A 1 84 ? -26.672 -3.922 -0.144 1 95.44 84 ARG A C 1
ATOM 681 O O . ARG A 1 84 ? -25.969 -4.691 -0.797 1 95.44 84 ARG A O 1
ATOM 688 N N . ILE A 1 85 ? -27.328 -2.963 -0.676 1 94.5 85 ILE A N 1
ATOM 689 C CA . ILE A 1 85 ? -27.234 -2.738 -2.115 1 94.5 85 ILE A CA 1
ATOM 690 C C . ILE A 1 85 ? -26.047 -1.838 -2.424 1 94.5 85 ILE A C 1
ATOM 692 O O . ILE A 1 85 ? -25.531 -1.15 -1.537 1 94.5 85 ILE A O 1
ATOM 696 N N . LYS A 1 86 ? -25.656 -1.771 -3.629 1 92.94 86 LYS A N 1
ATOM 697 C CA . LYS A 1 86 ? -24.422 -1.148 -4.102 1 92.94 86 LYS A CA 1
ATOM 698 C C . LYS A 1 86 ? -24.406 0.343 -3.781 1 92.94 86 LYS A C 1
ATOM 700 O O . LYS A 1 86 ? -23.344 0.902 -3.475 1 92.94 86 LYS A O 1
ATOM 705 N N . THR A 1 87 ? -25.531 1.001 -3.807 1 93.69 87 THR A N 1
ATOM 706 C CA . THR A 1 87 ? -25.594 2.451 -3.658 1 93.69 87 THR A CA 1
ATOM 707 C C . THR A 1 87 ? -25.562 2.846 -2.186 1 93.69 87 THR A C 1
ATOM 709 O O . THR A 1 87 ? -25.5 4.031 -1.856 1 93.69 87 THR A O 1
ATOM 712 N N . LEU A 1 88 ? -25.625 1.894 -1.278 1 95.81 88 LEU A N 1
ATOM 713 C CA . LEU A 1 88 ? -25.391 2.121 0.145 1 95.81 88 LEU A CA 1
ATOM 714 C C . LEU A 1 88 ? -23.938 1.888 0.513 1 95.81 88 LEU A C 1
ATOM 716 O O . LEU A 1 88 ? -23.516 0.743 0.673 1 95.81 88 LEU A O 1
ATOM 720 N N . VAL A 1 89 ? -23.188 2.934 0.686 1 96.19 89 VAL A N 1
ATOM 721 C CA . VAL A 1 89 ? -21.734 2.838 0.821 1 96.19 89 VAL A CA 1
ATOM 722 C C . VAL A 1 89 ? -21.359 2.771 2.299 1 96.19 89 VAL A C 1
ATOM 724 O O . VAL A 1 89 ? -21.734 3.652 3.08 1 96.19 89 VAL A O 1
ATOM 727 N N . GLU A 1 90 ? -20.719 1.72 2.639 1 96.31 90 GLU A N 1
ATOM 728 C CA . GLU A 1 90 ? -20.188 1.564 3.99 1 96.31 90 GLU A CA 1
ATOM 729 C C . GLU A 1 90 ? -18.844 2.26 4.137 1 96.31 90 GLU A C 1
ATOM 731 O O . GLU A 1 90 ? -17.844 1.847 3.529 1 96.31 90 GLU A O 1
ATOM 736 N N . GLN A 1 91 ? -18.75 3.277 4.926 1 96.5 91 GLN A N 1
ATOM 737 C CA . GLN A 1 91 ? -17.484 3.959 5.199 1 96.5 91 GLN A CA 1
ATOM 738 C C . GLN A 1 91 ? -16.734 3.289 6.348 1 96.5 91 GLN A C 1
ATOM 740 O O . GLN A 1 91 ? -16.984 3.592 7.52 1 96.5 91 GLN A O 1
ATOM 745 N N . ASN A 1 92 ? -15.852 2.449 6.004 1 94.75 92 ASN A N 1
ATOM 746 C CA . ASN A 1 92 ? -15.219 1.666 7.059 1 94.75 92 ASN A CA 1
ATOM 747 C C . ASN A 1 92 ? -13.727 1.98 7.168 1 94.75 92 ASN A C 1
ATOM 749 O O . ASN A 1 92 ? -13.008 1.335 7.934 1 94.75 92 ASN A O 1
ATOM 753 N N . GLN A 1 93 ? -13.203 2.91 6.418 1 95.94 93 GLN A N 1
ATOM 754 C CA . GLN A 1 93 ? -11.836 3.406 6.562 1 95.94 93 GLN A CA 1
ATOM 755 C C . GLN A 1 93 ? -11.812 4.73 7.32 1 95.94 93 GLN A C 1
ATOM 757 O O . GLN A 1 93 ? -12.562 5.652 6.996 1 95.94 93 GLN A O 1
ATOM 762 N N . GLN A 1 94 ? -10.93 4.758 8.281 1 97.19 94 GLN A N 1
ATOM 763 C CA . GLN A 1 94 ? -10.805 5.969 9.086 1 97.19 94 GLN A CA 1
ATOM 764 C C . GLN A 1 94 ? -9.414 6.578 8.953 1 97.19 94 GLN A C 1
ATOM 766 O O . GLN A 1 94 ? -8.406 5.863 8.969 1 97.19 94 GLN A O 1
ATOM 771 N N . PHE A 1 95 ? -9.359 7.812 8.805 1 97.88 95 PHE A N 1
ATOM 772 C CA . PHE A 1 95 ? -8.125 8.586 8.828 1 97.88 95 PHE A CA 1
ATOM 773 C C . PHE A 1 95 ? -8.234 9.758 9.797 1 97.88 95 PHE A C 1
ATOM 775 O O . PHE A 1 95 ? -9.289 10.375 9.914 1 97.88 95 PHE A O 1
ATOM 782 N N . PHE A 1 96 ? -7.168 10.047 10.453 1 98.31 96 PHE A N 1
ATOM 783 C CA . PHE A 1 96 ? -7.148 11.109 11.445 1 98.31 96 PHE A CA 1
ATOM 784 C C . PHE A 1 96 ? -5.918 11.992 11.266 1 98.31 96 PHE A C 1
ATOM 786 O O . PHE A 1 96 ? -4.867 11.523 10.82 1 98.31 96 PHE A O 1
ATOM 793 N N . GLY A 1 97 ? -6.066 13.227 11.625 1 97.88 97 GLY A N 1
ATOM 794 C CA . GLY A 1 97 ? -4.949 14.156 11.648 1 97.88 97 GLY A CA 1
ATOM 795 C C . GLY A 1 97 ? -5.207 15.367 12.531 1 97.88 97 GLY A C 1
ATOM 796 O O . GLY A 1 97 ? -6.332 15.586 12.984 1 97.88 97 GLY A O 1
ATOM 797 N N . PHE A 1 98 ? -4.164 16.062 12.836 1 97 98 PHE A N 1
ATOM 798 C CA . PHE A 1 98 ? -4.289 17.328 13.57 1 97 98 PHE A CA 1
ATOM 799 C C . PHE A 1 98 ? -3.199 18.297 13.148 1 97 98 PHE A C 1
ATOM 801 O O . PHE A 1 98 ? -2.092 17.891 12.797 1 97 98 PHE A O 1
ATOM 808 N N . PHE A 1 99 ? -3.578 19.547 13.195 1 95.75 99 PHE A N 1
ATOM 809 C CA . PHE A 1 99 ? -2.674 20.625 12.836 1 95.75 99 PHE A CA 1
ATOM 810 C C . PHE A 1 99 ? -2.311 21.469 14.055 1 95.75 99 PHE A C 1
ATOM 812 O O . PHE A 1 99 ? -3.186 21.844 14.836 1 95.75 99 PHE A O 1
ATOM 819 N N . LEU A 1 100 ? -1.053 21.688 14.195 1 92.88 100 LEU A N 1
ATOM 820 C CA . LEU A 1 100 ? -0.544 22.562 15.242 1 92.88 100 LEU A CA 1
ATOM 821 C C . LEU A 1 100 ? -0.046 23.891 14.656 1 92.88 100 LEU A C 1
ATOM 823 O O . LEU A 1 100 ? 1.041 23.938 14.078 1 92.88 100 LEU A O 1
ATOM 827 N N . PRO A 1 101 ? -0.774 24.906 14.875 1 89.88 101 PRO A N 1
ATOM 828 C CA . PRO A 1 101 ? -0.399 26.188 14.273 1 89.88 101 PRO A CA 1
ATOM 829 C C . PRO A 1 101 ? 0.903 26.75 14.844 1 89.88 101 PRO A C 1
ATOM 831 O O . PRO A 1 101 ? 1.648 27.438 14.133 1 89.88 101 PRO A O 1
ATOM 834 N N . GLN A 1 102 ? 1.217 26.547 16.078 1 86.38 102 GLN A N 1
ATOM 835 C CA . GLN A 1 102 ? 2.393 27.109 16.734 1 86.38 102 GLN A CA 1
ATOM 836 C C . GLN A 1 102 ? 3.676 26.672 16.031 1 86.38 102 GLN A C 1
ATOM 838 O O . GLN A 1 102 ? 4.645 27.438 15.969 1 86.38 102 GLN A O 1
ATOM 843 N N . ILE A 1 103 ? 3.641 25.469 15.531 1 85.19 103 ILE A N 1
ATOM 844 C CA . ILE A 1 103 ? 4.84 24.984 14.859 1 85.19 103 ILE A CA 1
ATOM 845 C C . ILE A 1 103 ? 4.543 24.75 13.383 1 85.19 103 ILE A C 1
ATOM 847 O O . ILE A 1 103 ? 5.363 24.172 12.664 1 85.19 103 ILE A O 1
ATOM 851 N N . SER A 1 104 ? 3.33 25.062 12.938 1 87 104 SER A N 1
ATOM 852 C CA . SER A 1 104 ? 2.879 24.953 11.555 1 87 104 SER A CA 1
ATOM 853 C C . SER A 1 104 ? 3.098 23.547 11.016 1 87 104 SER A C 1
ATOM 855 O O . SER A 1 104 ? 3.676 23.375 9.938 1 87 104 SER A O 1
ATOM 857 N N . THR A 1 105 ? 2.666 22.547 11.758 1 91.06 105 THR A N 1
ATOM 858 C CA . THR A 1 105 ? 2.895 21.141 11.398 1 91.06 105 THR A CA 1
ATOM 859 C C . THR A 1 105 ? 1.586 20.359 11.43 1 91.06 105 THR A C 1
ATOM 861 O O . THR A 1 105 ? 0.795 20.484 12.367 1 91.06 105 THR A O 1
ATOM 864 N N . PHE A 1 106 ? 1.368 19.625 10.352 1 95.19 106 PHE A N 1
ATOM 865 C CA . PHE A 1 106 ? 0.23 18.719 10.273 1 95.19 106 PHE A CA 1
ATOM 866 C C . PHE A 1 106 ? 0.662 17.297 10.57 1 95.19 106 PHE A C 1
ATOM 868 O O . PHE A 1 106 ? 1.663 16.812 10.031 1 95.19 106 PHE A O 1
ATOM 875 N N . TYR A 1 107 ? -0.027 16.688 11.461 1 95.62 107 TYR A N 1
ATOM 876 C CA . TYR A 1 107 ? 0.188 15.266 11.758 1 95.62 107 TYR A CA 1
ATOM 877 C C . TYR A 1 107 ? -0.932 14.414 11.172 1 95.62 107 TYR A C 1
ATOM 879 O O . TYR A 1 107 ? -2.111 14.672 11.422 1 95.62 107 TYR A O 1
ATOM 887 N N . ALA A 1 108 ? -0.549 13.383 10.43 1 97.31 108 ALA A N 1
ATOM 888 C CA . ALA A 1 108 ? -1.543 12.516 9.805 1 97.31 108 ALA A CA 1
ATOM 889 C C . ALA A 1 108 ? -1.318 11.055 10.188 1 97.31 108 ALA A C 1
ATOM 891 O O . ALA A 1 108 ? -0.177 10.594 10.25 1 97.31 108 ALA A O 1
ATOM 892 N N . SER A 1 109 ? -2.377 10.344 10.406 1 96.56 109 SER A N 1
ATOM 893 C CA . SER A 1 109 ? -2.303 8.922 10.727 1 96.56 109 SER A CA 1
ATOM 894 C C . SER A 1 109 ? -1.974 8.094 9.484 1 96.56 109 SER A C 1
ATOM 896 O O . SER A 1 109 ? -1.583 6.926 9.594 1 96.56 109 SER A O 1
ATOM 898 N N . ASN A 1 110 ? -2.23 8.656 8.336 1 93.94 110 ASN A N 1
ATOM 899 C CA . ASN A 1 110 ? -2.051 8.008 7.039 1 93.94 110 ASN A CA 1
ATOM 900 C C . ASN A 1 110 ? -1.88 9.031 5.918 1 93.94 110 ASN A C 1
ATOM 902 O O . ASN A 1 110 ? -2.578 10.047 5.887 1 93.94 110 ASN A O 1
ATOM 906 N N . LYS A 1 111 ? -0.992 8.75 5.004 1 90.38 111 LYS A N 1
ATOM 907 C CA . LYS A 1 111 ? -0.744 9.656 3.893 1 90.38 111 LYS A CA 1
ATOM 908 C C . LYS A 1 111 ? -2 9.852 3.049 1 90.38 111 LYS A C 1
ATOM 910 O O . LYS A 1 111 ? -2.145 10.867 2.361 1 90.38 111 LYS A O 1
ATOM 915 N N . LYS A 1 112 ? -2.941 8.945 3.037 1 93.25 112 LYS A N 1
ATOM 916 C CA . LYS A 1 112 ? -4.191 9.039 2.291 1 93.25 112 LYS A CA 1
ATOM 917 C C . LYS A 1 112 ? -5.02 10.234 2.76 1 93.25 112 LYS A C 1
ATOM 919 O O . LYS A 1 112 ? -5.746 10.844 1.971 1 93.25 112 LYS A O 1
ATOM 924 N N . LEU A 1 113 ? -4.883 10.555 4.008 1 97 113 LEU A N 1
ATOM 925 C CA . LEU A 1 113 ? -5.582 11.734 4.508 1 97 113 LEU A CA 1
ATOM 926 C C . LEU A 1 113 ? -5.082 13 3.812 1 97 113 LEU A C 1
ATOM 928 O O . LEU A 1 113 ? -5.879 13.859 3.434 1 97 113 LEU A O 1
ATOM 932 N N . ASN A 1 114 ? -3.768 13.07 3.627 1 93.75 114 ASN A N 1
ATOM 933 C CA . ASN A 1 114 ? -3.197 14.219 2.936 1 93.75 114 ASN A CA 1
ATOM 934 C C . ASN A 1 114 ? -3.76 14.359 1.524 1 93.75 114 ASN A C 1
ATOM 936 O O . ASN A 1 114 ? -4.137 15.453 1.107 1 93.75 114 ASN A O 1
ATOM 940 N N . ASN A 1 115 ? -3.846 13.25 0.88 1 92.19 115 ASN A N 1
ATOM 941 C CA . ASN A 1 115 ? -4.367 13.258 -0.482 1 92.19 115 ASN A CA 1
ATOM 942 C C . ASN A 1 115 ? -5.832 13.688 -0.519 1 92.19 115 ASN A C 1
ATOM 944 O O . ASN A 1 115 ? -6.246 14.422 -1.421 1 92.19 115 ASN A O 1
ATOM 948 N N . LEU A 1 116 ? -6.59 13.211 0.4 1 95.19 116 LEU A N 1
ATOM 949 C CA . LEU A 1 116 ? -7.992 13.594 0.505 1 95.19 116 LEU A CA 1
ATOM 950 C C . LEU A 1 116 ? -8.133 15.094 0.735 1 95.19 116 LEU A C 1
ATOM 952 O O . LEU A 1 116 ? -8.969 15.75 0.106 1 95.19 116 LEU A O 1
ATOM 956 N N . LEU A 1 117 ? -7.281 15.648 1.579 1 95.44 117 LEU A N 1
ATOM 957 C CA . LEU A 1 117 ? -7.32 17.078 1.876 1 95.44 117 LEU A CA 1
ATOM 958 C C . LEU A 1 117 ? -6.918 17.906 0.654 1 95.44 117 LEU A C 1
ATOM 960 O O . LEU A 1 117 ? -7.547 18.922 0.351 1 95.44 117 LEU A O 1
ATOM 964 N N . VAL A 1 118 ? -5.926 17.406 -0.015 1 91.81 118 VAL A N 1
ATOM 965 C CA . VAL A 1 118 ? -5.496 18.094 -1.229 1 91.81 118 VAL A CA 1
ATOM 966 C C . VAL A 1 118 ? -6.656 18.156 -2.223 1 91.81 118 VAL A C 1
ATOM 968 O O . VAL A 1 118 ? -6.93 19.219 -2.795 1 91.81 118 VAL A O 1
ATOM 971 N N . SER A 1 119 ? -7.312 17.016 -2.391 1 90.81 119 SER A N 1
ATOM 972 C CA . SER A 1 119 ? -8.453 16.969 -3.303 1 90.81 119 SER A CA 1
ATOM 973 C C . SER A 1 119 ? -9.562 17.906 -2.844 1 90.81 119 SER A C 1
ATOM 975 O O . SER A 1 119 ? -10.156 18.609 -3.656 1 90.81 119 SER A O 1
ATOM 977 N N . TYR A 1 120 ? -9.836 17.953 -1.594 1 94.25 120 TYR A N 1
ATOM 978 C CA . TYR A 1 120 ? -10.852 18.812 -1.016 1 94.25 120 TYR A CA 1
ATOM 979 C C . TYR A 1 120 ? -10.5 20.281 -1.219 1 94.25 120 TYR A C 1
ATOM 981 O O . TYR A 1 120 ? -11.344 21.078 -1.635 1 94.25 120 TYR A O 1
ATOM 989 N N . TYR A 1 121 ? -9.266 20.594 -0.977 1 92.19 121 TYR A N 1
ATOM 990 C CA . TYR A 1 121 ? -8.828 21.984 -1.092 1 92.19 121 TYR A CA 1
ATOM 991 C C . TYR A 1 121 ? -8.82 22.438 -2.549 1 92.19 121 TYR A C 1
ATOM 993 O O . TYR A 1 121 ? -9.117 23.594 -2.852 1 92.19 121 TYR A O 1
ATOM 1001 N N . LYS A 1 122 ? -8.445 21.531 -3.354 1 89.44 122 LYS A N 1
ATOM 1002 C CA . LYS A 1 122 ? -8.453 21.844 -4.777 1 89.44 122 LYS A CA 1
ATOM 1003 C C . LYS A 1 122 ? -9.844 22.266 -5.238 1 89.44 122 LYS A C 1
ATOM 1005 O O . LYS A 1 122 ? -9.992 23.172 -6.066 1 89.44 122 LYS A O 1
ATOM 1010 N N . LYS A 1 123 ? -10.867 21.672 -4.738 1 89.94 123 LYS A N 1
ATOM 1011 C CA . LYS A 1 123 ? -12.25 21.953 -5.098 1 89.94 123 LYS A CA 1
ATOM 1012 C C . LYS A 1 123 ? -12.703 23.281 -4.5 1 89.94 123 LYS A C 1
ATOM 1014 O O . LYS A 1 123 ? -13.43 24.047 -5.141 1 89.94 123 LYS A O 1
ATOM 1019 N N . HIS A 1 124 ? -12.281 23.625 -3.334 1 89.75 124 HIS A N 1
ATOM 1020 C CA . HIS A 1 124 ? -12.797 24.781 -2.602 1 89.75 124 HIS A CA 1
ATOM 1021 C C . HIS A 1 124 ? -11.898 26 -2.781 1 89.75 124 HIS A C 1
ATOM 1023 O O . HIS A 1 124 ? -12.336 27.141 -2.604 1 89.75 124 HIS A O 1
ATOM 1029 N N . PHE A 1 125 ? -10.609 25.672 -3.016 1 88.62 125 PHE A N 1
ATOM 1030 C CA . PHE A 1 125 ? -9.633 26.719 -3.264 1 88.62 125 PHE A CA 1
ATOM 1031 C C . PHE A 1 125 ? -8.836 26.438 -4.531 1 88.62 125 PHE A C 1
ATOM 1033 O O . PHE A 1 125 ? -7.625 26.234 -4.473 1 88.62 125 PHE A O 1
ATOM 1040 N N . PRO A 1 126 ? -9.469 26.562 -5.648 1 87.06 126 PRO A N 1
ATOM 1041 C CA . PRO A 1 126 ? -8.844 26.125 -6.898 1 87.06 126 PRO A CA 1
ATOM 1042 C C . PRO A 1 126 ? -7.59 26.906 -7.242 1 87.06 126 PRO A C 1
ATOM 1044 O O . PRO A 1 126 ? -6.723 26.422 -7.965 1 87.06 126 PRO A O 1
ATOM 1047 N N . GLN A 1 127 ? -7.422 28.047 -6.699 1 85.38 127 GLN A N 1
ATOM 1048 C CA . GLN A 1 127 ? -6.273 28.891 -7.016 1 85.38 127 GLN A CA 1
ATOM 1049 C C . GLN A 1 127 ? -5.086 28.562 -6.113 1 85.38 127 GLN A C 1
ATOM 1051 O O . GLN A 1 127 ? -3.99 29.094 -6.301 1 85.38 127 GLN A O 1
ATOM 1056 N N . LYS A 1 128 ? -5.328 27.703 -5.25 1 81.31 128 LYS A N 1
ATOM 1057 C CA . LYS A 1 128 ? -4.285 27.375 -4.289 1 81.31 128 LYS A CA 1
ATOM 1058 C C . LYS A 1 128 ? -3.768 25.953 -4.508 1 81.31 128 LYS A C 1
ATOM 1060 O O . LYS A 1 128 ? -4.555 25.016 -4.664 1 81.31 128 LYS A O 1
ATOM 1065 N N . GLN A 1 129 ? -2.484 25.844 -4.664 1 83.19 129 GLN A N 1
ATOM 1066 C CA . GLN A 1 129 ? -1.86 24.531 -4.688 1 83.19 129 GLN A CA 1
ATOM 1067 C C . GLN A 1 129 ? -1.354 24.125 -3.301 1 83.19 129 GLN A C 1
ATOM 1069 O O . GLN A 1 129 ? -0.46 24.781 -2.754 1 83.19 129 GLN A O 1
ATOM 1074 N N . ILE A 1 130 ? -1.902 23.109 -2.783 1 85.75 130 ILE A N 1
ATOM 1075 C CA . ILE A 1 130 ? -1.543 22.672 -1.44 1 85.75 130 ILE A CA 1
ATOM 1076 C C . ILE A 1 130 ? -0.692 21.406 -1.525 1 85.75 130 ILE A C 1
ATOM 1078 O O . ILE A 1 130 ? -1.036 20.469 -2.244 1 85.75 130 ILE A O 1
ATOM 1082 N N . VAL A 1 131 ? 0.457 21.406 -0.831 1 81.81 131 VAL A N 1
ATOM 1083 C CA . VAL A 1 131 ? 1.369 20.281 -0.83 1 81.81 131 VAL A CA 1
ATOM 1084 C C . VAL A 1 131 ? 1.728 19.906 0.606 1 81.81 131 VAL A C 1
ATOM 1086 O O . VAL A 1 131 ? 1.924 20.781 1.452 1 81.81 131 VAL A O 1
ATOM 1089 N N . PHE A 1 132 ? 1.709 18.641 0.908 1 87.5 132 PHE A N 1
ATOM 1090 C CA . PHE A 1 132 ? 2.207 18.094 2.166 1 87.5 132 PHE A CA 1
ATOM 1091 C C . PHE A 1 132 ? 3.6 17.5 1.985 1 87.5 132 PHE A C 1
ATOM 1093 O O . PHE A 1 132 ? 3.797 16.609 1.158 1 87.5 132 PHE A O 1
ATOM 1100 N N . GLU A 1 133 ? 4.559 17.953 2.775 1 77.5 133 GLU A N 1
ATOM 1101 C CA . GLU A 1 133 ? 5.918 17.422 2.742 1 77.5 133 GLU A CA 1
ATOM 1102 C C . GLU A 1 133 ? 6.316 16.844 4.098 1 77.5 133 GLU A C 1
ATOM 1104 O O . GLU A 1 133 ? 6.16 17.5 5.129 1 77.5 133 GLU A O 1
ATOM 1109 N N . PRO A 1 134 ? 6.852 15.594 4.098 1 80.62 134 PRO A N 1
ATOM 1110 C CA . PRO A 1 134 ? 7.289 15.031 5.379 1 80.62 134 PRO A CA 1
ATOM 1111 C C . PRO A 1 134 ? 8.336 15.891 6.078 1 80.62 134 PRO A C 1
ATOM 1113 O O . PRO A 1 134 ? 9.211 16.469 5.418 1 80.62 134 PRO A O 1
ATOM 1116 N N . THR A 1 135 ? 8.156 16.031 7.441 1 75.69 135 THR A N 1
ATOM 1117 C CA . THR A 1 135 ? 9.141 16.719 8.281 1 75.69 135 THR A CA 1
ATOM 1118 C C . THR A 1 135 ? 10.047 15.711 8.969 1 75.69 135 THR A C 1
ATOM 1120 O O . THR A 1 135 ? 9.586 14.883 9.758 1 75.69 135 THR A O 1
ATOM 1123 N N . PHE A 1 136 ? 11.312 15.805 8.859 1 69.38 136 PHE A N 1
ATOM 1124 C CA . PHE A 1 136 ? 12.242 14.82 9.406 1 69.38 136 PHE A CA 1
ATOM 1125 C C . PHE A 1 136 ? 12.797 15.281 10.75 1 69.38 136 PHE A C 1
ATOM 1127 O O . PHE A 1 136 ? 12.859 16.484 11.016 1 69.38 136 PHE A O 1
ATOM 1134 N N . LEU A 1 137 ? 13.086 14.258 11.641 1 72.06 137 LEU A N 1
ATOM 1135 C CA . LEU A 1 137 ? 13.75 14.492 12.922 1 72.06 137 LEU A CA 1
ATOM 1136 C C . LEU A 1 137 ? 15.125 15.125 12.711 1 72.06 137 LEU A C 1
ATOM 1138 O O . LEU A 1 137 ? 15.766 14.898 11.688 1 72.06 137 LEU A O 1
ATOM 1142 N N . ASP A 1 138 ? 15.445 15.914 13.781 1 65.69 138 ASP A N 1
ATOM 1143 C CA . ASP A 1 138 ? 16.812 16.438 13.742 1 65.69 138 ASP A CA 1
ATOM 1144 C C . ASP A 1 138 ? 17.828 15.336 14.039 1 65.69 138 ASP A C 1
ATOM 1146 O O . ASP A 1 138 ? 17.469 14.258 14.508 1 65.69 138 ASP A O 1
ATOM 1150 N N . SER A 1 139 ? 19.016 15.547 13.773 1 61.78 139 SER A N 1
ATOM 1151 C CA . SER A 1 139 ? 20.094 14.57 13.867 1 61.78 139 SER A CA 1
ATOM 1152 C C . SER A 1 139 ? 20.25 14.047 15.289 1 61.78 139 SER A C 1
ATOM 1154 O O . SER A 1 139 ? 20.531 12.867 15.5 1 61.78 139 SER A O 1
ATOM 1156 N N . GLU A 1 140 ? 20 14.953 16.234 1 65.19 140 GLU A N 1
ATOM 1157 C CA . GLU A 1 140 ? 20.141 14.555 17.641 1 65.19 140 GLU A CA 1
ATOM 1158 C C . GLU A 1 140 ? 19.094 13.523 18.031 1 65.19 140 GLU A C 1
ATOM 1160 O O . GLU A 1 140 ? 19.406 12.516 18.656 1 65.19 140 GLU A O 1
ATOM 1165 N N . LYS A 1 141 ? 17.938 13.758 17.625 1 70.62 141 LYS A N 1
ATOM 1166 C CA . LYS A 1 141 ? 16.844 12.844 17.938 1 70.62 141 LYS A CA 1
ATOM 1167 C C . LYS A 1 141 ? 17.016 11.508 17.234 1 70.62 141 LYS A C 1
ATOM 1169 O O . LYS A 1 141 ? 16.688 10.453 17.797 1 70.62 141 LYS A O 1
ATOM 1174 N N . VAL A 1 142 ? 17.516 11.578 16.078 1 69.38 142 VAL A N 1
ATOM 1175 C CA . VAL A 1 142 ? 17.812 10.344 15.344 1 69.38 142 VAL A CA 1
ATOM 1176 C C . VAL A 1 142 ? 18.844 9.523 16.109 1 69.38 142 VAL A C 1
ATOM 1178 O O . VAL A 1 142 ? 18.703 8.305 16.25 1 69.38 142 VAL A O 1
ATOM 1181 N N . ALA A 1 143 ? 19.766 10.25 16.609 1 65.75 143 ALA A N 1
ATOM 1182 C CA . ALA A 1 143 ? 20.828 9.586 17.328 1 65.75 143 ALA A CA 1
ATOM 1183 C C . ALA A 1 143 ? 20.312 8.914 18.609 1 65.75 143 ALA A C 1
ATOM 1185 O O . ALA A 1 143 ? 20.75 7.828 18.969 1 65.75 143 ALA A O 1
ATOM 1186 N N . GLU A 1 144 ? 19.344 9.586 19.234 1 71.06 144 GLU A N 1
ATOM 1187 C CA . GLU A 1 144 ? 18.734 9.039 20.438 1 71.06 144 GLU A CA 1
ATOM 1188 C C . GLU A 1 144 ? 18.016 7.727 20.141 1 71.06 144 GLU A C 1
ATOM 1190 O O . GLU A 1 144 ? 17.922 6.852 21 1 71.06 144 GLU A O 1
ATOM 1195 N N . LYS A 1 145 ? 17.5 7.629 19.016 1 70.56 145 LYS A N 1
ATOM 1196 C CA . LYS A 1 145 ? 16.75 6.441 18.625 1 70.56 145 LYS A CA 1
ATOM 1197 C C . LYS A 1 145 ? 17.688 5.305 18.219 1 70.56 145 LYS A C 1
ATOM 1199 O O . LYS A 1 145 ? 17.328 4.129 18.344 1 70.56 145 LYS A O 1
ATOM 1204 N N . LEU A 1 146 ? 18.844 5.758 17.875 1 69.75 146 LEU A N 1
ATOM 1205 C CA . LEU A 1 146 ? 19.781 4.789 17.297 1 69.75 146 LEU A CA 1
ATOM 1206 C C . LEU A 1 146 ? 21.031 4.66 18.156 1 69.75 146 LEU A C 1
ATOM 1208 O O . LEU A 1 146 ? 21.672 5.664 18.484 1 69.75 146 LEU A O 1
ATOM 1212 N N . LYS A 1 147 ? 21.172 3.471 18.875 1 70.06 147 LYS A N 1
ATOM 1213 C CA . LYS A 1 147 ? 22.422 3.213 19.594 1 70.06 147 LYS A CA 1
ATOM 1214 C C . LYS A 1 147 ? 23.562 2.939 18.625 1 70.06 147 LYS A C 1
ATOM 1216 O O . LYS A 1 147 ? 24.656 3.479 18.797 1 70.06 147 LYS A O 1
ATOM 1221 N N . THR A 1 148 ? 23.219 2.012 17.828 1 69.38 148 THR A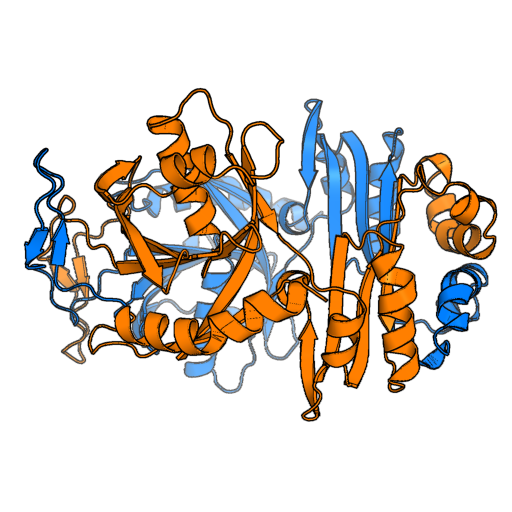 N 1
ATOM 1222 C CA . THR A 1 148 ? 24.219 1.662 16.844 1 69.38 148 THR A CA 1
ATOM 1223 C C . THR A 1 148 ? 23.594 1.461 15.469 1 69.38 148 THR A C 1
ATOM 1225 O O . THR A 1 148 ? 22.438 1.015 15.367 1 69.38 148 THR A O 1
ATOM 1228 N N . LEU A 1 149 ? 24.078 2.059 14.609 1 68.56 149 LEU A N 1
ATOM 1229 C CA . LEU A 1 149 ? 23.766 1.76 13.211 1 68.56 149 LEU A CA 1
ATOM 1230 C C . LEU A 1 149 ? 24.703 0.706 12.648 1 68.56 149 LEU A C 1
ATOM 1232 O O . LEU A 1 149 ? 25.938 0.848 12.75 1 68.56 149 LEU A O 1
ATOM 1236 N N . ASN A 1 150 ? 24.062 -0.441 12.414 1 69 150 ASN A N 1
ATOM 1237 C CA . ASN A 1 150 ? 24.875 -1.486 11.805 1 69 150 ASN A CA 1
ATOM 1238 C C . ASN A 1 150 ? 25 -1.298 10.297 1 69 150 ASN A C 1
ATOM 1240 O O . ASN A 1 150 ? 26.016 -1.626 9.703 1 69 150 ASN A O 1
ATOM 1244 N N . ASN A 1 151 ? 23.859 -0.885 9.945 1 67.06 151 ASN A N 1
ATOM 1245 C CA . ASN A 1 151 ? 23.812 -0.757 8.492 1 67.06 151 ASN A CA 1
ATOM 1246 C C . ASN A 1 151 ? 23 0.467 8.062 1 67.06 151 ASN A C 1
ATOM 1248 O O . ASN A 1 151 ? 21.953 0.751 8.641 1 67.06 151 ASN A O 1
ATOM 1252 N N . ILE A 1 152 ? 23.578 1.284 7.484 1 65.94 152 ILE A N 1
ATOM 1253 C CA . ILE A 1 152 ? 22.906 2.436 6.891 1 65.94 152 ILE A CA 1
ATOM 1254 C C . ILE A 1 152 ? 22.797 2.252 5.379 1 65.94 152 ILE A C 1
ATOM 1256 O O . ILE A 1 152 ? 23.797 1.945 4.719 1 65.94 152 ILE A O 1
ATOM 1260 N N . LYS A 1 153 ? 21.578 2.201 5.016 1 62.34 153 LYS A N 1
ATOM 1261 C CA . LYS A 1 153 ? 21.344 2.305 3.58 1 62.34 153 LYS A CA 1
ATOM 1262 C C . LYS A 1 153 ? 20.703 3.643 3.223 1 62.34 153 LYS A C 1
ATOM 1264 O O . LYS A 1 153 ? 19.703 4.031 3.818 1 62.34 153 LYS A O 1
ATOM 1269 N N . MET A 1 154 ? 21.359 4.387 2.732 1 60.84 154 MET A N 1
ATOM 1270 C CA . MET A 1 154 ? 20.812 5.699 2.383 1 60.84 154 MET A CA 1
ATOM 1271 C C . MET A 1 154 ? 21.016 5.996 0.903 1 60.84 154 MET A C 1
ATOM 1273 O O . MET A 1 154 ? 21.906 5.414 0.265 1 60.84 154 MET A O 1
ATOM 1277 N N . SER A 1 155 ? 20.078 6.637 0.487 1 56.91 155 SER A N 1
ATOM 1278 C CA . SER A 1 155 ? 20.219 7.164 -0.866 1 56.91 155 SER A CA 1
ATOM 1279 C C . SER A 1 155 ? 20.328 8.688 -0.857 1 56.91 155 SER A C 1
ATOM 1281 O O . SER A 1 155 ? 19.562 9.359 -0.177 1 56.91 155 SER A O 1
ATOM 1283 N N . ILE A 1 156 ? 21.453 9.102 -1.134 1 50.81 156 ILE A N 1
ATOM 1284 C CA . ILE A 1 156 ? 21.703 10.539 -1.264 1 50.81 156 ILE A CA 1
ATOM 1285 C C . ILE A 1 156 ? 21.5 10.961 -2.717 1 50.81 156 ILE A C 1
ATOM 1287 O O . ILE A 1 156 ? 22.125 10.398 -3.623 1 50.81 156 ILE A O 1
ATOM 1291 N N . ASP A 1 157 ? 20.516 11.781 -2.783 1 48.06 157 ASP A N 1
ATOM 1292 C CA . ASP A 1 157 ? 20.281 12.328 -4.117 1 48.06 157 ASP A CA 1
ATOM 1293 C C . ASP A 1 157 ? 21.266 13.43 -4.453 1 48.06 157 ASP A C 1
ATOM 1295 O O . ASP A 1 157 ? 21.422 14.398 -3.697 1 48.06 157 ASP A O 1
ATOM 1299 N N . TYR A 1 158 ? 22.203 13.125 -5.215 1 47.88 158 TYR A N 1
ATOM 1300 C CA . TYR A 1 158 ? 23.125 14.148 -5.699 1 47.88 158 TYR A CA 1
ATOM 1301 C C . TYR A 1 158 ? 22.594 14.797 -6.977 1 47.88 158 TYR A C 1
ATOM 1303 O O . TYR A 1 158 ? 22.266 14.094 -7.938 1 47.88 158 TYR A O 1
ATOM 1311 N N . ASP A 1 159 ? 22.109 15.945 -6.824 1 45.75 159 ASP A N 1
ATOM 1312 C CA . ASP A 1 159 ? 21.781 16.703 -8.031 1 45.75 159 ASP A CA 1
ATOM 1313 C C . ASP A 1 159 ? 23.062 17.125 -8.766 1 45.75 159 ASP A C 1
ATOM 1315 O O . ASP A 1 159 ? 23.75 18.047 -8.336 1 45.75 159 ASP A O 1
ATOM 1319 N N . VAL A 1 160 ? 23.391 16.375 -9.711 1 47.88 160 VAL A N 1
ATOM 1320 C CA . VAL A 1 160 ? 24.609 16.656 -10.453 1 47.88 160 VAL A CA 1
ATOM 1321 C C . VAL A 1 160 ? 24.547 18.078 -11.031 1 47.88 160 VAL A C 1
ATOM 1323 O O . VAL A 1 160 ? 25.578 18.703 -11.273 1 47.88 160 VAL A O 1
ATOM 1326 N N . HIS A 1 161 ? 23.453 18.531 -11.305 1 47.09 161 HIS A N 1
ATOM 1327 C CA . HIS A 1 161 ? 23.344 19.844 -11.938 1 47.09 161 HIS A CA 1
ATOM 1328 C C . HIS A 1 161 ? 23.422 20.969 -10.906 1 47.09 161 HIS A C 1
ATOM 1330 O O . HIS A 1 161 ? 23.781 22.094 -11.234 1 47.09 161 HIS A O 1
ATOM 1336 N N . LYS A 1 162 ? 23.031 20.703 -9.805 1 46.53 162 LYS A N 1
ATOM 1337 C CA . LYS A 1 162 ? 23.094 21.766 -8.805 1 46.53 162 LYS A CA 1
ATOM 1338 C C . LYS A 1 162 ? 24.484 21.859 -8.195 1 46.53 162 LYS A C 1
ATOM 1340 O O . LYS A 1 162 ? 24.891 22.938 -7.754 1 46.53 162 LYS A O 1
ATOM 1345 N N . SER A 1 163 ? 25.156 20.703 -8.039 1 40.22 163 SER A N 1
ATOM 1346 C CA . SER A 1 163 ? 26.516 20.781 -7.516 1 40.22 163 SER A CA 1
ATOM 1347 C C . SER A 1 163 ? 27.516 20.156 -8.469 1 40.22 163 SER A C 1
ATOM 1349 O O . SER A 1 163 ? 28.094 19.109 -8.172 1 40.22 163 SER A O 1
ATOM 1351 N N . PRO A 1 164 ? 27.484 20.672 -9.625 1 45.97 164 PRO A N 1
ATOM 1352 C CA . PRO A 1 164 ? 28.422 20.203 -10.641 1 45.97 164 PRO A CA 1
ATOM 1353 C C . PRO A 1 164 ? 29.844 20.062 -10.102 1 45.97 164 PRO A C 1
ATOM 1355 O O . PRO A 1 164 ? 30.578 19.156 -10.508 1 45.97 164 PRO A O 1
ATOM 1358 N N . SER A 1 165 ? 30.156 21.062 -9.328 1 43.03 165 SER A N 1
ATOM 1359 C CA . SER A 1 165 ? 31.5 21.156 -8.75 1 43.03 165 SER A CA 1
ATOM 1360 C C . SER A 1 165 ? 31.797 19.953 -7.852 1 43.03 165 SER A C 1
ATOM 1362 O O . SER A 1 165 ? 32.938 19.531 -7.742 1 43.03 165 SER A O 1
ATOM 1364 N N . LEU A 1 166 ? 30.922 19.594 -7.223 1 42.41 166 LEU A N 1
ATOM 1365 C CA . LEU A 1 166 ? 31.188 18.438 -6.371 1 42.41 166 LEU A CA 1
ATOM 1366 C C . LEU A 1 166 ? 31.453 17.188 -7.207 1 42.41 166 LEU A C 1
ATOM 1368 O O . LEU A 1 166 ? 32.312 16.375 -6.859 1 42.41 166 LEU A O 1
ATOM 1372 N N . TRP A 1 167 ? 30.75 17.031 -8.305 1 42.84 167 TRP A N 1
ATOM 1373 C CA . TRP A 1 167 ? 30.953 15.93 -9.25 1 42.84 167 TRP A CA 1
ATOM 1374 C C . TRP A 1 167 ? 32.25 16.109 -10.039 1 42.84 167 TRP A C 1
ATOM 1376 O O . TRP A 1 167 ? 33 15.164 -10.234 1 42.84 167 TRP A O 1
ATOM 1386 N N . GLN A 1 168 ? 32.375 17.266 -10.625 1 45.59 168 GLN A N 1
ATOM 1387 C CA . GLN A 1 168 ? 33.531 17.547 -11.469 1 45.59 168 GLN A CA 1
ATOM 1388 C C . GLN A 1 168 ? 34.781 17.766 -10.625 1 45.59 168 GLN A C 1
ATOM 1390 O O . GLN A 1 168 ? 35.875 17.469 -11.07 1 45.59 168 GLN A O 1
ATOM 1395 N N . LYS A 1 169 ? 34.562 18.312 -9.523 1 43.31 169 LYS A N 1
ATOM 1396 C CA . LYS A 1 169 ? 35.719 18.688 -8.734 1 43.31 169 LYS A CA 1
ATOM 1397 C C . LYS A 1 169 ? 36.094 17.609 -7.719 1 43.31 169 LYS A C 1
ATOM 1399 O O . LYS A 1 169 ? 37.156 17.641 -7.117 1 43.31 169 LYS A O 1
ATOM 1404 N N . ASN A 1 170 ? 35.031 16.812 -7.617 1 40.06 170 ASN A N 1
ATOM 1405 C CA . ASN A 1 170 ? 35.406 15.766 -6.668 1 40.06 170 ASN A CA 1
ATOM 1406 C C . ASN A 1 170 ? 35.938 14.523 -7.375 1 40.06 170 ASN A C 1
ATOM 1408 O O . ASN A 1 170 ? 35.188 13.836 -8.07 1 40.06 170 ASN A O 1
ATOM 1412 N N . GLU A 1 171 ? 37.094 14.391 -7.492 1 46.31 171 GLU A N 1
ATOM 1413 C CA . GLU A 1 171 ? 37.875 13.352 -8.164 1 46.31 171 GLU A CA 1
ATOM 1414 C C . GLU A 1 171 ? 37.375 11.961 -7.809 1 46.31 171 GLU A C 1
ATOM 1416 O O . GLU A 1 171 ? 37.344 11.07 -8.656 1 46.31 171 GLU A O 1
ATOM 1421 N N . GLU A 1 172 ? 36.781 11.938 -6.773 1 41.09 172 GLU A N 1
ATOM 1422 C CA . GLU A 1 172 ? 36.344 10.656 -6.211 1 41.09 172 GLU A CA 1
ATOM 1423 C C . GLU A 1 172 ? 35.062 10.195 -6.855 1 41.09 172 GLU A C 1
ATOM 1425 O O . GLU A 1 172 ? 34.906 9.016 -7.195 1 41.09 172 GLU A O 1
ATOM 1430 N N . ILE A 1 173 ? 34.281 11.133 -7.078 1 46.72 173 ILE A N 1
ATOM 1431 C CA . ILE A 1 173 ? 33 10.812 -7.727 1 46.72 173 ILE A CA 1
ATOM 1432 C C . ILE A 1 173 ? 33.25 10.492 -9.203 1 46.72 173 ILE A C 1
ATOM 1434 O O . ILE A 1 173 ? 32.656 9.547 -9.734 1 46.72 173 ILE A O 1
ATOM 1438 N N . THR A 1 174 ? 34.062 11.273 -9.719 1 49.34 174 THR A N 1
ATOM 1439 C CA . THR A 1 174 ? 34.406 11.062 -11.125 1 49.34 174 THR A CA 1
ATOM 1440 C C . THR A 1 174 ? 35 9.672 -11.336 1 49.34 174 THR A C 1
ATOM 1442 O O . THR A 1 174 ? 34.656 8.992 -12.305 1 49.34 174 THR A O 1
ATOM 1445 N N . TYR A 1 175 ? 35.719 9.227 -10.461 1 46.97 175 TYR A N 1
ATOM 1446 C CA . TYR A 1 175 ? 36.312 7.91 -10.547 1 46.97 175 TYR A CA 1
ATOM 1447 C C . TYR A 1 175 ? 35.281 6.805 -10.367 1 46.97 175 TYR A C 1
ATOM 1449 O O . TYR A 1 175 ? 35.281 5.816 -11.102 1 46.97 175 TYR A O 1
ATOM 1457 N N . MET A 1 176 ? 34.469 7.109 -9.516 1 47.78 176 MET A N 1
ATOM 1458 C CA . MET A 1 176 ? 33.406 6.133 -9.211 1 47.78 176 MET A CA 1
ATOM 1459 C C . MET A 1 176 ? 32.5 5.93 -10.406 1 47.78 176 MET A C 1
ATOM 1461 O O . MET A 1 176 ? 32.031 4.816 -10.656 1 47.78 176 MET A O 1
ATOM 1465 N N . CYS A 1 177 ? 32.406 6.961 -10.977 1 48.12 177 CYS A N 1
ATOM 1466 C CA . CYS A 1 177 ? 31.5 6.93 -12.109 1 48.12 177 CYS A CA 1
ATOM 1467 C C . CYS A 1 177 ? 32.219 6.5 -13.383 1 48.12 177 CYS A C 1
ATOM 1469 O O . CYS A 1 177 ? 31.578 6.289 -14.414 1 48.12 177 CYS A O 1
ATOM 1471 N N . LYS A 1 178 ? 33.469 6.277 -13.109 1 51.88 178 LYS A N 1
ATOM 1472 C CA . LYS A 1 178 ? 34.25 5.965 -14.297 1 51.88 178 LYS A CA 1
ATOM 1473 C C . LYS A 1 178 ? 33.688 4.742 -15.023 1 51.88 178 LYS A C 1
ATOM 1475 O O . LYS A 1 178 ? 33.594 4.746 -16.25 1 51.88 178 LYS A O 1
ATOM 1480 N N . PRO A 1 179 ? 33.5 3.76 -14.188 1 47.53 179 PRO A N 1
ATOM 1481 C CA . PRO A 1 179 ? 32.906 2.654 -14.953 1 47.53 179 PRO A CA 1
ATOM 1482 C C . PRO A 1 179 ? 31.609 3.037 -15.656 1 47.53 179 PRO A C 1
ATOM 1484 O O . PRO A 1 179 ? 31.344 2.561 -16.766 1 47.53 179 PRO A O 1
ATOM 1487 N N . ILE A 1 180 ? 30.938 3.711 -14.875 1 50.97 180 ILE A N 1
ATOM 1488 C CA . ILE A 1 180 ? 29.703 4.211 -15.469 1 50.97 180 ILE A CA 1
ATOM 1489 C C . ILE A 1 180 ? 30.016 5.156 -16.625 1 50.97 180 ILE A C 1
ATOM 1491 O O . ILE A 1 180 ? 29.406 5.086 -17.688 1 50.97 180 ILE A O 1
ATOM 1495 N N . ASN A 1 181 ? 31.047 5.926 -16.234 1 51.88 181 ASN A N 1
ATOM 1496 C CA . ASN A 1 181 ? 31.484 6.875 -17.25 1 51.88 181 ASN A CA 1
ATOM 1497 C C . ASN A 1 181 ? 32 6.164 -18.484 1 51.88 181 ASN A C 1
ATOM 1499 O O . ASN A 1 181 ? 31.969 6.711 -19.594 1 51.88 181 ASN A O 1
ATOM 1503 N N . LYS A 1 182 ? 32.531 5 -18.109 1 55.78 182 LYS A N 1
ATOM 1504 C CA . LYS A 1 182 ? 32.938 4.211 -19.266 1 55.78 182 LYS A CA 1
ATOM 1505 C C . LYS A 1 182 ? 31.75 3.756 -20.094 1 55.78 182 LYS A C 1
ATOM 1507 O O . LYS A 1 182 ? 31.875 3.574 -21.312 1 55.78 182 LYS A O 1
ATOM 1512 N N . LEU A 1 183 ? 30.766 3.596 -19.359 1 53.03 183 LEU A N 1
ATOM 1513 C CA . LEU A 1 183 ? 29.594 3.076 -20.031 1 53.03 183 LEU A CA 1
ATOM 1514 C C . LEU A 1 183 ? 28.672 4.211 -20.5 1 53.03 183 LEU A C 1
ATOM 1516 O O . LEU A 1 183 ? 27.984 4.09 -21.5 1 53.03 183 LEU A O 1
ATOM 1520 N N . PHE A 1 184 ? 28.734 5.23 -19.594 1 56.5 184 PHE A N 1
ATOM 1521 C CA . PHE A 1 184 ? 27.875 6.371 -19.891 1 56.5 184 PHE A CA 1
ATOM 1522 C C . PHE A 1 184 ? 28.656 7.672 -19.828 1 56.5 184 PHE A C 1
ATOM 1524 O O . PHE A 1 184 ? 29.469 7.871 -18.922 1 56.5 184 PHE A O 1
ATOM 1531 N N . PRO A 1 185 ? 28.5 8.375 -20.875 1 57.5 185 PRO A N 1
ATOM 1532 C CA . PRO A 1 185 ? 29.094 9.711 -20.75 1 57.5 185 PRO A CA 1
ATOM 1533 C C . PRO A 1 185 ? 28.656 10.438 -19.484 1 57.5 185 PRO A C 1
ATOM 1535 O O . PRO A 1 185 ? 27.516 10.289 -19.047 1 57.5 185 PRO A O 1
ATOM 1538 N N . SER A 1 186 ? 29.578 10.984 -18.766 1 58.69 186 SER A N 1
ATOM 1539 C CA . SER A 1 186 ? 29.344 11.711 -17.531 1 58.69 186 SER A CA 1
ATOM 1540 C C . SER A 1 186 ? 28.125 12.617 -17.625 1 58.69 186 SER A C 1
ATOM 1542 O O . SER A 1 186 ? 27.406 12.82 -16.656 1 58.69 186 SER A O 1
ATOM 1544 N N . GLY A 1 187 ? 27.891 13.094 -18.812 1 61.34 187 GLY A N 1
ATOM 1545 C CA . GLY A 1 187 ? 26.766 13.992 -19.047 1 61.34 187 GLY A CA 1
ATOM 1546 C C . GLY A 1 187 ? 25.422 13.312 -18.938 1 61.34 187 GLY A C 1
ATOM 1547 O O . GLY A 1 187 ? 24.391 13.969 -18.781 1 61.34 187 GLY A O 1
ATOM 1548 N N . ASP A 1 188 ? 25.469 12.039 -19.047 1 60.97 188 ASP A N 1
ATOM 1549 C CA . ASP A 1 188 ? 24.219 11.289 -19.016 1 60.97 188 ASP A CA 1
ATOM 1550 C C . ASP A 1 188 ? 23.797 10.992 -17.594 1 60.97 188 ASP A C 1
ATOM 1552 O O . ASP A 1 188 ? 22.656 10.594 -17.344 1 60.97 188 ASP A O 1
ATOM 1556 N N . ILE A 1 189 ? 24.672 11.219 -16.812 1 57.75 189 ILE A N 1
ATOM 1557 C CA . ILE A 1 189 ? 24.391 10.93 -15.414 1 57.75 189 ILE A CA 1
ATOM 1558 C C . ILE A 1 189 ? 23.562 12.062 -14.805 1 57.75 189 ILE A C 1
ATOM 1560 O O . ILE A 1 189 ? 24.016 13.211 -14.773 1 57.75 189 ILE A O 1
ATOM 1564 N N . THR A 1 190 ? 22.344 11.828 -14.617 1 60.09 190 THR A N 1
ATOM 1565 C CA . THR A 1 190 ? 21.438 12.852 -14.086 1 60.09 190 THR A CA 1
ATOM 1566 C C . THR A 1 190 ? 21.484 12.875 -12.562 1 60.09 190 THR A C 1
ATOM 1568 O O . THR A 1 190 ? 21.203 13.914 -11.945 1 60.09 190 THR A O 1
ATOM 1571 N N . TYR A 1 191 ? 21.672 11.781 -12.156 1 56.28 191 TYR A N 1
ATOM 1572 C CA . TYR A 1 191 ? 21.859 11.781 -10.711 1 56.28 191 TYR A CA 1
ATOM 1573 C C . TYR A 1 191 ? 22.656 10.555 -10.266 1 56.28 191 TYR A C 1
ATOM 1575 O O . TYR A 1 191 ? 22.688 9.539 -10.961 1 56.28 191 TYR A O 1
ATOM 1583 N N . VAL A 1 192 ? 23.312 10.711 -9.469 1 51.94 192 VAL A N 1
ATOM 1584 C CA . VAL A 1 192 ? 24.016 9.641 -8.781 1 51.94 192 VAL A CA 1
ATOM 1585 C C . VAL A 1 192 ? 23.609 9.602 -7.309 1 51.94 192 VAL A C 1
ATOM 1587 O O . VAL A 1 192 ? 23.578 10.641 -6.641 1 51.94 192 VAL A O 1
ATOM 1590 N N . ASN A 1 193 ? 22.891 8.586 -7.16 1 56.28 193 ASN A N 1
ATOM 1591 C CA . ASN A 1 193 ? 22.594 8.344 -5.754 1 56.28 193 ASN A CA 1
ATOM 1592 C C . ASN A 1 193 ? 23.484 7.254 -5.164 1 56.28 193 ASN A C 1
ATOM 1594 O O . ASN A 1 193 ? 23.672 6.203 -5.777 1 56.28 193 ASN A O 1
ATOM 1598 N N . LEU A 1 194 ? 24.062 7.633 -4.383 1 54.56 194 LEU A N 1
ATOM 1599 C CA . LEU A 1 194 ? 24.875 6.672 -3.648 1 54.56 194 LEU A CA 1
ATOM 1600 C C . LEU A 1 194 ? 24.125 6.137 -2.434 1 54.56 194 LEU A C 1
ATOM 1602 O O . LEU A 1 194 ? 23.656 6.91 -1.594 1 54.56 194 LEU A O 1
ATOM 1606 N N . SER A 1 195 ? 23.781 4.949 -2.762 1 59.38 195 SER A N 1
ATOM 1607 C CA . SER A 1 195 ? 23.281 4.27 -1.573 1 59.38 195 SER A CA 1
ATOM 1608 C C . SER A 1 195 ? 24.391 3.506 -0.863 1 59.38 195 SER A C 1
ATOM 1610 O O . SER A 1 195 ? 25.188 2.814 -1.506 1 59.38 195 SER A O 1
ATOM 1612 N N . ILE A 1 196 ? 24.594 3.807 0.128 1 57.25 196 ILE A N 1
ATOM 1613 C CA . ILE A 1 196 ? 25.656 3.188 0.91 1 57.25 196 ILE A CA 1
ATOM 1614 C C . ILE A 1 196 ? 25.047 2.371 2.049 1 57.25 196 ILE A C 1
ATOM 1616 O O . ILE A 1 196 ? 24.078 2.791 2.674 1 57.25 196 ILE A O 1
ATOM 1620 N N . GLY A 1 197 ? 25.422 1.199 1.855 1 61.72 197 GLY A N 1
ATOM 1621 C CA . GLY A 1 197 ? 25.234 0.416 3.068 1 61.72 197 GLY A CA 1
ATOM 1622 C C . GLY A 1 197 ? 26.453 0.448 3.986 1 61.72 197 GLY A C 1
ATOM 1623 O O . GLY A 1 197 ? 27.578 0.28 3.533 1 61.72 197 GLY A O 1
ATOM 1624 N N . LEU A 1 198 ? 26.328 0.957 4.996 1 61.62 198 LEU A N 1
ATOM 1625 C CA . LEU A 1 198 ? 27.391 1.046 5.992 1 61.62 198 LEU A CA 1
ATOM 1626 C C . LEU A 1 198 ? 27.125 0.103 7.16 1 61.62 198 LEU A C 1
ATOM 1628 O O . LEU A 1 198 ? 25.984 0.006 7.633 1 61.62 198 LEU A O 1
ATOM 1632 N N . LYS A 1 199 ? 28.031 -0.804 7.23 1 63.69 199 LYS A N 1
ATOM 1633 C CA . LYS A 1 199 ? 28.047 -1.464 8.531 1 63.69 199 LYS A CA 1
ATOM 1634 C C . LYS A 1 199 ? 28.828 -0.634 9.555 1 63.69 199 LYS A C 1
ATOM 1636 O O . LYS A 1 199 ? 29.922 -0.145 9.266 1 63.69 199 LYS A O 1
ATOM 1641 N N . THR A 1 200 ? 28.188 -0.022 10.445 1 61.41 200 THR A N 1
ATOM 1642 C CA . THR A 1 200 ? 28.844 0.797 11.453 1 61.41 200 THR A CA 1
ATOM 1643 C C . THR A 1 200 ? 28.969 0.039 12.766 1 61.41 200 THR A C 1
ATOM 1645 O O . THR A 1 200 ? 28.094 -0.734 13.133 1 61.41 200 THR A O 1
ATOM 1648 N N . GLN A 1 201 ? 30.125 -0.269 13.031 1 55.44 201 GLN A N 1
ATOM 1649 C CA . GLN A 1 201 ? 30.312 -0.881 14.344 1 55.44 201 GLN A CA 1
ATOM 1650 C C . GLN A 1 201 ? 30.344 0.175 15.445 1 55.44 201 GLN A C 1
ATOM 1652 O O . GLN A 1 201 ? 30.188 -0.147 16.625 1 55.44 201 GLN A O 1
ATOM 1657 N N . ASP A 1 202 ? 30.547 1.403 15 1 54.78 202 ASP A N 1
ATOM 1658 C CA . ASP A 1 202 ? 30.844 2.344 16.078 1 54.78 202 ASP A CA 1
ATOM 1659 C C . ASP A 1 202 ? 29.672 3.268 16.359 1 54.78 202 ASP A C 1
ATOM 1661 O O . ASP A 1 202 ? 29.016 3.746 15.422 1 54.78 202 ASP A O 1
ATOM 1665 N N . LYS A 1 203 ? 29.219 3.393 17.469 1 54.66 203 LYS A N 1
ATOM 1666 C CA . LYS A 1 203 ? 28.188 4.219 18.094 1 54.66 203 LYS A CA 1
ATOM 1667 C C . LYS A 1 203 ? 28.312 5.672 17.641 1 54.66 203 LYS A C 1
ATOM 1669 O O . LYS A 1 203 ? 27.297 6.363 17.484 1 54.66 203 LYS A O 1
ATOM 1674 N N . LEU A 1 204 ? 29.531 6.164 17.641 1 56.19 204 LEU A N 1
ATOM 1675 C CA . LEU A 1 204 ? 29.797 7.582 17.391 1 56.19 204 LEU A CA 1
ATOM 1676 C C . LEU A 1 204 ? 29.359 7.98 15.992 1 56.19 204 LEU A C 1
ATOM 1678 O O . LEU A 1 204 ? 29.016 9.141 15.75 1 56.19 204 LEU A O 1
ATOM 1682 N N . SER A 1 205 ? 28.984 7.027 15.312 1 59.69 205 SER A N 1
ATOM 1683 C CA . SER A 1 205 ? 28.797 7.172 13.867 1 59.69 205 SER A CA 1
ATOM 1684 C C . SER A 1 205 ? 27.391 7.633 13.531 1 59.69 205 SER A C 1
ATOM 1686 O O . SER A 1 205 ? 27.188 8.438 12.617 1 59.69 205 SER A O 1
ATOM 1688 N N . ILE A 1 206 ? 26.547 7.531 14.477 1 61.38 206 ILE A N 1
ATOM 1689 C CA . ILE A 1 206 ? 25.156 7.867 14.148 1 61.38 206 ILE A CA 1
ATOM 1690 C C . ILE A 1 206 ? 24.984 9.383 14.133 1 61.38 206 ILE A C 1
ATOM 1692 O O . ILE A 1 206 ? 24.469 9.945 13.164 1 61.38 206 ILE A O 1
ATOM 1696 N N . LYS A 1 207 ? 25.453 9.992 15.227 1 61.28 207 LYS A N 1
ATOM 1697 C CA . LYS A 1 207 ? 25.328 11.445 15.375 1 61.28 207 LYS A CA 1
ATOM 1698 C C . LYS A 1 207 ? 26.047 12.18 14.242 1 61.28 207 LYS A C 1
ATOM 1700 O O . LYS A 1 207 ? 25.5 13.117 13.664 1 61.28 207 LYS A O 1
ATOM 1705 N N . ASN A 1 208 ? 27.172 11.695 14.039 1 61.69 208 ASN A N 1
ATOM 1706 C CA . ASN A 1 208 ? 27.953 12.344 12.992 1 61.69 208 ASN A CA 1
ATOM 1707 C C . ASN A 1 208 ? 27.281 12.203 11.625 1 61.69 208 ASN A C 1
ATOM 1709 O O . ASN A 1 208 ? 27.281 13.148 10.836 1 61.69 208 ASN A O 1
ATOM 1713 N N . PHE A 1 209 ? 26.688 11.148 11.492 1 61.59 209 PHE A N 1
ATOM 1714 C CA . PHE A 1 209 ? 26 10.891 10.234 1 61.59 209 PHE A CA 1
ATOM 1715 C C . PHE A 1 209 ? 24.797 11.797 10.078 1 61.59 209 PHE A C 1
ATOM 1717 O O . PHE A 1 209 ? 24.656 12.5 9.07 1 61.59 209 PHE A O 1
ATOM 1724 N N . PHE A 1 210 ? 24.062 11.836 11.016 1 61.91 210 PHE A N 1
ATOM 1725 C CA . PHE A 1 210 ? 22.797 12.578 10.898 1 61.91 210 PHE A CA 1
ATOM 1726 C C . PHE A 1 210 ? 23.047 14.078 10.953 1 61.91 210 PHE A C 1
ATOM 1728 O O . PHE A 1 210 ? 22.422 14.844 10.219 1 61.91 210 PHE A O 1
ATOM 1735 N N . ASN A 1 211 ? 24.062 14.445 11.773 1 60.06 211 ASN A N 1
ATOM 1736 C CA . ASN A 1 211 ? 24.328 15.875 11.906 1 60.06 211 ASN A CA 1
ATOM 1737 C C . ASN A 1 211 ? 25.062 16.422 10.68 1 60.06 211 ASN A C 1
ATOM 1739 O O . ASN A 1 211 ? 24.766 17.516 10.219 1 60.06 211 ASN A O 1
ATOM 1743 N N . ASN A 1 212 ? 25.922 15.648 10.305 1 57.78 212 ASN A N 1
ATOM 1744 C CA . ASN A 1 212 ? 26.781 16.172 9.242 1 57.78 212 ASN A CA 1
ATOM 1745 C C . ASN A 1 212 ? 26.234 15.797 7.859 1 57.78 212 ASN A C 1
ATOM 1747 O O . ASN A 1 212 ? 26.156 16.656 6.977 1 57.78 212 ASN A O 1
ATOM 1751 N N . PHE A 1 213 ? 25.797 14.602 7.879 1 56.28 213 PHE A N 1
ATOM 1752 C CA . PHE A 1 213 ? 25.453 14.148 6.539 1 56.28 213 PHE A CA 1
ATOM 1753 C C . PHE A 1 213 ? 24.031 14.539 6.18 1 56.28 213 PHE A C 1
ATOM 1755 O O . PHE A 1 213 ? 23.797 15.164 5.141 1 56.28 213 PHE A O 1
ATOM 1762 N N . LEU A 1 214 ? 23.094 14.242 7.062 1 59.41 214 LEU A N 1
ATOM 1763 C CA . LEU A 1 214 ? 21.688 14.414 6.707 1 59.41 214 LEU A CA 1
ATOM 1764 C C . LEU A 1 214 ? 21.297 15.891 6.711 1 59.41 214 LEU A C 1
ATOM 1766 O O . LEU A 1 214 ? 20.406 16.312 5.977 1 59.41 214 LEU A O 1
ATOM 1770 N N . LYS A 1 215 ? 22.047 16.578 7.488 1 57.09 215 LYS A N 1
ATOM 1771 C CA . LYS A 1 215 ? 21.797 18.016 7.523 1 57.09 215 LYS A CA 1
ATOM 1772 C C . LYS A 1 215 ? 22.25 18.688 6.23 1 57.09 215 LYS A C 1
ATOM 1774 O O . LYS A 1 215 ? 21.641 19.656 5.773 1 57.09 215 LYS A O 1
ATOM 1779 N N . ASN A 1 216 ? 23.297 18.094 5.812 1 52.16 216 ASN A N 1
ATOM 1780 C CA . ASN A 1 216 ? 23.938 18.781 4.703 1 52.16 216 ASN A CA 1
ATOM 1781 C C . ASN A 1 216 ? 23.547 18.172 3.361 1 52.16 216 ASN A C 1
ATOM 1783 O O . ASN A 1 216 ? 23.906 18.688 2.307 1 52.16 216 ASN A O 1
ATOM 1787 N N . ASN A 1 217 ? 22.922 16.984 3.598 1 51.78 217 ASN A N 1
ATOM 1788 C CA . ASN A 1 217 ? 22.609 16.281 2.352 1 51.78 217 ASN A CA 1
ATOM 1789 C C . ASN A 1 217 ? 21.141 15.93 2.248 1 51.78 217 ASN A C 1
ATOM 1791 O O . ASN A 1 217 ? 20.516 15.57 3.244 1 51.78 217 ASN A O 1
ATOM 1795 N N . LYS A 1 218 ? 20.625 16.281 1.192 1 52.62 218 LYS A N 1
ATOM 1796 C CA . LYS A 1 218 ? 19.266 15.836 0.908 1 52.62 218 LYS A CA 1
ATOM 1797 C C . LYS A 1 218 ? 19.203 14.328 0.688 1 52.62 218 LYS A C 1
ATOM 1799 O O . LYS A 1 218 ? 19.75 13.82 -0.296 1 52.62 218 LYS A O 1
ATOM 1804 N N . VAL A 1 219 ? 18.781 13.648 1.679 1 56.56 219 VAL A N 1
ATOM 1805 C CA . VAL A 1 219 ? 18.656 12.195 1.613 1 56.56 219 VAL A CA 1
ATOM 1806 C C . VAL A 1 219 ? 17.25 11.82 1.156 1 56.56 219 VAL A C 1
ATOM 1808 O O . VAL A 1 219 ? 16.266 12.211 1.784 1 56.56 219 VAL A O 1
ATOM 1811 N N . GLY A 1 220 ? 17.172 11.32 0.035 1 58.59 220 GLY A N 1
ATOM 1812 C CA . GLY A 1 220 ? 15.883 10.906 -0.498 1 58.59 220 GLY A CA 1
ATOM 1813 C C . GLY A 1 220 ? 15.305 9.695 0.213 1 58.59 220 GLY A C 1
ATOM 1814 O O . GLY A 1 220 ? 14.102 9.641 0.478 1 58.59 220 GLY A O 1
ATOM 1815 N N . LYS A 1 221 ? 16.234 8.68 0.383 1 62.31 221 LYS A N 1
ATOM 1816 C CA . LYS A 1 221 ? 15.836 7.457 1.075 1 62.31 221 LYS A CA 1
ATOM 1817 C C . LYS A 1 221 ? 16.859 7.074 2.143 1 62.31 221 LYS A C 1
ATOM 1819 O O . LYS A 1 221 ? 18.062 7.152 1.909 1 62.31 221 LYS A O 1
ATOM 1824 N N . LEU A 1 222 ? 16.391 6.93 3.262 1 65.69 222 LEU A N 1
ATOM 1825 C CA . LEU A 1 222 ? 17.234 6.492 4.363 1 65.69 222 LEU A CA 1
ATOM 1826 C C . LEU A 1 222 ? 16.672 5.238 5.023 1 65.69 222 LEU A C 1
ATOM 1828 O O . LEU A 1 222 ? 15.477 5.184 5.34 1 65.69 222 LEU A O 1
ATOM 1832 N N . ARG A 1 223 ? 17.453 4.184 4.871 1 67.31 223 ARG A N 1
ATOM 1833 C CA . ARG A 1 223 ? 17.172 2.99 5.656 1 67.31 223 ARG A CA 1
ATOM 1834 C C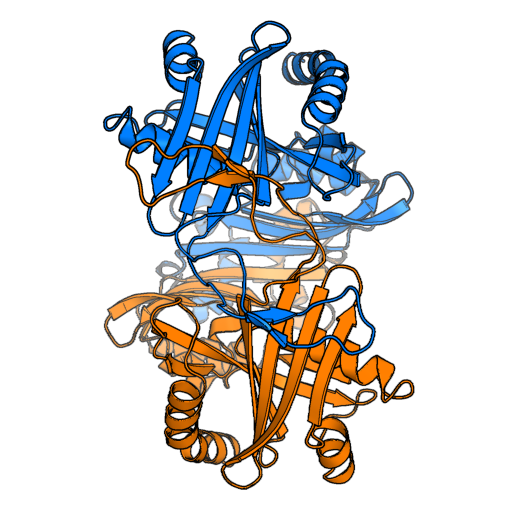 . ARG A 1 223 ? 18.344 2.652 6.582 1 67.31 223 ARG A C 1
ATOM 1836 O O . ARG A 1 223 ? 19.484 2.578 6.137 1 67.31 223 ARG A O 1
ATOM 1843 N N . CYS A 1 224 ? 18.047 2.646 7.723 1 70.69 224 CYS A N 1
ATOM 1844 C CA . CYS A 1 224 ? 19.078 2.312 8.703 1 70.69 224 CYS A CA 1
ATOM 1845 C C . CYS A 1 224 ? 18.719 1.033 9.453 1 70.69 224 CYS A C 1
ATOM 1847 O O . CYS A 1 224 ? 17.562 0.788 9.75 1 70.69 224 CYS A O 1
ATOM 1849 N N . THR A 1 225 ? 19.688 0.149 9.477 1 70.06 225 THR A N 1
ATOM 1850 C CA . THR A 1 225 ? 19.547 -1.007 10.352 1 70.06 225 THR A CA 1
ATOM 1851 C C . THR A 1 225 ? 20.484 -0.896 11.547 1 70.06 225 THR A C 1
ATOM 1853 O O . THR A 1 225 ? 21.625 -0.472 11.406 1 70.06 225 THR A O 1
ATOM 1856 N N . GLY A 1 226 ? 20 -1.19 12.586 1 71.56 226 GLY A N 1
ATOM 1857 C CA . GLY A 1 226 ? 20.812 -1.145 13.797 1 71.56 226 GLY A CA 1
ATOM 1858 C C . GLY A 1 226 ? 20.031 -1.534 15.047 1 71.56 226 GLY A C 1
ATOM 1859 O O . GLY A 1 226 ? 19.062 -2.297 14.969 1 71.56 226 GLY A O 1
ATOM 1860 N N . LYS A 1 227 ? 20.641 -1.249 16.047 1 71.69 227 LYS A N 1
ATOM 1861 C CA . LYS A 1 227 ? 20.031 -1.539 17.344 1 71.69 227 LYS A CA 1
ATOM 1862 C C . LYS A 1 227 ? 19.453 -0.275 17.969 1 71.69 227 LYS A C 1
ATOM 1864 O O . LYS A 1 227 ? 20.031 0.803 17.859 1 71.69 227 LYS A O 1
ATOM 1869 N N . THR A 1 228 ? 18.344 -0.459 18.406 1 72.19 228 THR A N 1
ATOM 1870 C CA . THR A 1 228 ? 17.734 0.615 19.188 1 72.19 228 THR A CA 1
ATOM 1871 C C . THR A 1 228 ? 18.453 0.811 20.516 1 72.19 228 THR A C 1
ATOM 1873 O O . THR A 1 228 ? 19.344 0.025 20.875 1 72.19 228 THR A O 1
ATOM 1876 N N . GLN A 1 229 ? 18.203 1.875 21.172 1 70.5 229 GLN A N 1
ATOM 1877 C CA . GLN A 1 229 ? 18.766 2.168 22.484 1 70.5 229 GLN A CA 1
ATOM 1878 C C . GLN A 1 229 ? 18.562 0.993 23.438 1 70.5 229 GLN A C 1
ATOM 1880 O O . GLN A 1 229 ? 19.391 0.759 24.328 1 70.5 229 GLN A O 1
ATOM 1885 N N . ASP A 1 230 ? 17.5 0.233 23.156 1 69.94 230 ASP A N 1
ATOM 1886 C CA . ASP A 1 230 ? 17.219 -0.92 24 1 69.94 230 ASP A CA 1
ATOM 1887 C C . ASP A 1 230 ? 17.859 -2.186 23.438 1 69.94 230 ASP A C 1
ATOM 1889 O O . ASP A 1 230 ? 17.5 -3.299 23.844 1 69.94 230 ASP A O 1
ATOM 1893 N N . ASP A 1 231 ? 18.641 -2.047 22.406 1 72.88 231 ASP A N 1
ATOM 1894 C CA . ASP A 1 231 ? 19.5 -3.088 21.859 1 72.88 231 ASP A CA 1
ATOM 1895 C C . ASP A 1 231 ? 18.703 -4.039 20.969 1 72.88 231 ASP A C 1
ATOM 1897 O O . ASP A 1 231 ? 19.094 -5.191 20.766 1 72.88 231 ASP A O 1
ATOM 1901 N N . PHE A 1 232 ? 17.547 -3.598 20.547 1 72.12 232 PHE A N 1
ATOM 1902 C CA . PHE A 1 232 ? 16.812 -4.406 19.594 1 72.12 232 PHE A CA 1
ATOM 1903 C C . PHE A 1 232 ? 17.234 -4.086 18.156 1 72.12 232 PHE A C 1
ATOM 1905 O O . PHE A 1 232 ? 17.438 -2.92 17.828 1 72.12 232 PHE A O 1
ATOM 1912 N N . ASP A 1 233 ? 17.344 -5.168 17.375 1 69.94 233 ASP A N 1
ATOM 1913 C CA . ASP A 1 233 ? 17.578 -4.973 15.953 1 69.94 233 ASP A CA 1
ATOM 1914 C C . ASP A 1 233 ? 16.375 -4.297 15.289 1 69.94 233 ASP A C 1
ATOM 1916 O O . ASP A 1 233 ? 15.234 -4.676 15.531 1 69.94 233 ASP A O 1
ATOM 1920 N N . ALA A 1 234 ? 16.688 -3.172 14.664 1 68.94 234 ALA A N 1
ATOM 1921 C CA . ALA A 1 234 ? 15.602 -2.438 14.031 1 68.94 234 ALA A CA 1
ATOM 1922 C C . ALA A 1 234 ? 16.016 -1.915 12.656 1 68.94 234 ALA A C 1
ATOM 1924 O O . ALA A 1 234 ? 17.203 -1.699 12.398 1 68.94 234 ALA A O 1
ATOM 1925 N N . VAL A 1 235 ? 15.062 -1.932 11.742 1 67.88 235 VAL A N 1
ATOM 1926 C CA . VAL A 1 235 ? 15.195 -1.265 10.445 1 67.88 235 VAL A CA 1
ATOM 1927 C C . VAL A 1 235 ? 14.453 0.07 10.477 1 67.88 235 VAL A C 1
ATOM 1929 O O . VAL A 1 235 ? 13.273 0.124 10.828 1 67.88 235 VAL A O 1
ATOM 1932 N N . PHE A 1 236 ? 15.219 1.158 10.188 1 68.19 236 PHE A N 1
ATOM 1933 C CA . PHE A 1 236 ? 14.648 2.5 10.164 1 68.19 236 PHE A CA 1
ATOM 1934 C C . PHE A 1 236 ? 14.531 3.02 8.742 1 68.19 236 PHE A C 1
ATOM 1936 O O . PHE A 1 236 ? 15.469 2.91 7.953 1 68.19 236 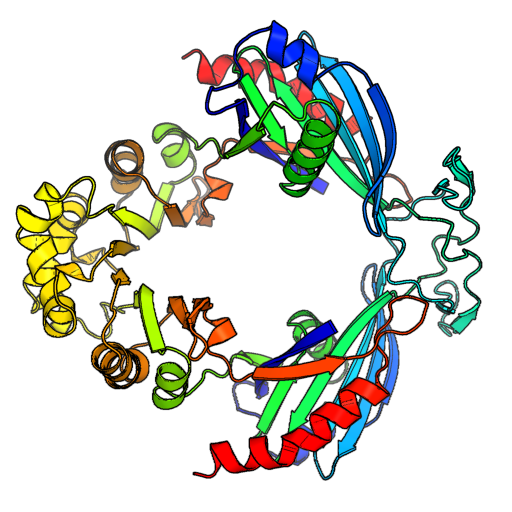PHE A O 1
ATOM 1943 N N . ASN A 1 237 ? 13.273 3.369 8.359 1 71.06 237 ASN A N 1
ATOM 1944 C CA . ASN A 1 237 ? 13.062 4.035 7.082 1 71.06 237 ASN A CA 1
ATOM 1945 C C . ASN A 1 237 ? 12.766 5.52 7.266 1 71.06 237 ASN A C 1
ATOM 1947 O O . ASN A 1 237 ? 12.711 6.016 8.391 1 71.06 237 ASN A O 1
ATOM 1951 N N . THR A 1 238 ? 12.633 6.195 6.109 1 67.5 238 THR A N 1
ATOM 1952 C CA . THR A 1 238 ? 12.422 7.637 6.133 1 67.5 238 THR A CA 1
ATOM 1953 C C . THR A 1 238 ? 11.297 8 7.094 1 67.5 238 THR A C 1
ATOM 1955 O O . THR A 1 238 ? 11.375 9.008 7.801 1 67.5 238 THR A O 1
ATOM 1958 N N . GLU A 1 239 ? 10.297 7.109 7.16 1 73.12 239 GLU A N 1
ATOM 1959 C CA . GLU A 1 239 ? 9.141 7.383 8.008 1 73.12 239 GLU A CA 1
ATOM 1960 C C . GLU A 1 239 ? 9.516 7.328 9.484 1 73.12 239 GLU A C 1
ATOM 1962 O O . GLU A 1 239 ? 8.953 8.062 10.305 1 73.12 239 GLU A O 1
ATOM 1967 N N . GLU A 1 240 ? 10.445 6.5 9.672 1 74.12 240 GLU A N 1
ATOM 1968 C CA . GLU A 1 240 ? 10.875 6.344 11.055 1 74.12 240 GLU A CA 1
ATOM 1969 C C . GLU A 1 240 ? 11.664 7.559 11.531 1 74.12 240 GLU A C 1
ATOM 1971 O O . GLU A 1 240 ? 11.844 7.762 12.734 1 74.12 240 GLU A O 1
ATOM 1976 N N . PHE A 1 241 ? 12.047 8.359 10.516 1 73 241 PHE A N 1
ATOM 1977 C CA . PHE A 1 241 ? 12.836 9.531 10.867 1 73 241 PHE A CA 1
ATOM 1978 C C . PHE A 1 241 ? 11.969 10.781 10.875 1 73 241 PHE A C 1
ATOM 1980 O O . PHE A 1 241 ? 12.484 11.898 10.969 1 73 241 PHE A O 1
ATOM 1987 N N . GLN A 1 242 ? 10.75 10.594 10.617 1 78.06 242 GLN A N 1
ATOM 1988 C CA . GLN A 1 242 ? 9.812 11.695 10.82 1 78.06 242 GLN A CA 1
ATOM 1989 C C . GLN A 1 242 ? 9.438 11.836 12.297 1 78.06 242 GLN A C 1
ATOM 1991 O O . GLN A 1 242 ? 9.523 10.867 13.055 1 78.06 242 GLN A O 1
ATOM 1996 N N . GLN A 1 243 ? 9.094 13.102 12.547 1 82.25 243 GLN A N 1
ATOM 1997 C CA . GLN A 1 243 ? 8.484 13.242 13.867 1 82.25 243 GLN A CA 1
ATOM 1998 C C . GLN A 1 243 ? 7.184 12.445 13.961 1 82.25 243 GLN A C 1
ATOM 2000 O O . GLN A 1 243 ? 6.387 12.438 13.016 1 82.25 243 GLN A O 1
ATOM 2005 N N . GLN A 1 244 ? 7.098 11.688 15.016 1 86.94 244 GLN A N 1
ATOM 2006 C CA . GLN A 1 244 ? 5.941 10.812 15.172 1 86.94 244 GLN A CA 1
ATOM 2007 C C . GLN A 1 244 ? 5.242 11.055 16.5 1 86.94 244 GLN A C 1
ATOM 2009 O O . GLN A 1 244 ? 5.883 11.445 17.484 1 86.94 244 GLN A O 1
ATOM 2014 N N . VAL A 1 245 ? 3.994 11.008 16.469 1 90.75 245 VAL A N 1
ATOM 2015 C CA . VAL A 1 245 ? 3.178 10.906 17.672 1 90.75 245 VAL A CA 1
ATOM 2016 C C . VAL A 1 245 ? 2.475 9.555 17.719 1 90.75 245 VAL A C 1
ATOM 2018 O O . VAL A 1 245 ? 1.678 9.234 16.828 1 90.75 245 VAL A O 1
ATOM 2021 N N . ILE A 1 246 ? 2.844 8.742 18.672 1 91 246 ILE A N 1
ATOM 2022 C CA . ILE A 1 246 ? 2.254 7.414 18.797 1 91 246 ILE A CA 1
ATOM 2023 C C . ILE A 1 246 ? 1.157 7.434 19.859 1 91 246 ILE A C 1
ATOM 2025 O O . ILE A 1 246 ? 1.382 7.887 20.984 1 91 246 ILE A O 1
ATOM 2029 N N . VAL A 1 247 ? 0.03 7.008 19.484 1 94 247 VAL A N 1
ATOM 2030 C CA . VAL A 1 247 ? -1.097 7.016 20.422 1 94 247 VAL A CA 1
ATOM 2031 C C . VAL A 1 247 ? -1.683 5.609 20.531 1 94 247 VAL A C 1
ATOM 2033 O O . VAL A 1 247 ? -1.709 4.859 19.547 1 94 247 VAL A O 1
ATOM 2036 N N . THR A 1 248 ? -2.041 5.266 21.688 1 91.88 248 THR A N 1
ATOM 2037 C CA . THR A 1 248 ? -2.814 4.047 21.906 1 91.88 248 THR A CA 1
ATOM 2038 C C . THR A 1 248 ? -4.305 4.312 21.703 1 91.88 248 THR A C 1
ATOM 2040 O O . THR A 1 248 ? -4.883 5.176 22.359 1 91.88 248 THR A O 1
ATOM 2043 N N . ALA A 1 249 ? -4.824 3.688 20.781 1 91.06 249 ALA A N 1
ATOM 2044 C CA . ALA A 1 249 ? -6.223 3.926 20.422 1 91.06 249 ALA A CA 1
ATOM 2045 C C . ALA A 1 249 ? -7.086 2.713 20.766 1 91.06 249 ALA A C 1
ATOM 2047 O O . ALA A 1 249 ? -6.652 1.569 20.594 1 91.06 249 ALA A O 1
ATOM 2048 N N . LYS A 1 250 ? -8.195 3.023 21.266 1 93.69 250 LYS A N 1
ATOM 2049 C CA . LYS A 1 250 ? -9.203 1.986 21.484 1 93.69 250 LYS A CA 1
ATOM 2050 C C . LYS A 1 250 ? -10.094 1.825 20.25 1 93.69 250 LYS A C 1
ATOM 2052 O O . LYS A 1 250 ? -10.352 2.793 19.531 1 93.69 250 LYS A O 1
ATOM 2057 N N . LYS A 1 251 ? -10.461 0.601 20.047 1 93.19 251 LYS A N 1
ATOM 2058 C CA . LYS A 1 251 ? -11.438 0.304 19 1 93.19 251 LYS A CA 1
ATOM 2059 C C . LYS A 1 251 ? -12.789 -0.076 19.594 1 93.19 251 LYS A C 1
ATOM 2061 O O . LYS A 1 251 ? -12.859 -0.542 20.734 1 93.19 251 LYS A O 1
ATOM 2066 N N . ASP A 1 252 ? -13.836 0.256 18.922 1 93.25 252 ASP A N 1
ATOM 2067 C CA . ASP A 1 252 ? -15.156 -0.174 19.375 1 93.25 252 ASP A CA 1
ATOM 2068 C C . ASP A 1 252 ? -15.422 -1.627 18.984 1 93.25 252 ASP A C 1
ATOM 2070 O O . ASP A 1 252 ? -14.523 -2.318 18.484 1 93.25 252 ASP A O 1
ATOM 2074 N N . LYS A 1 253 ? -16.641 -2.135 19.219 1 91.19 253 LYS A N 1
ATOM 2075 C CA . LYS A 1 253 ? -17 -3.533 18.984 1 91.19 253 LYS A CA 1
ATOM 2076 C C . LYS A 1 253 ? -16.969 -3.861 17.484 1 91.19 253 LYS A C 1
ATOM 2078 O O . LYS A 1 253 ? -16.891 -5.031 17.109 1 91.19 253 LYS A O 1
ATOM 2083 N N . ASN A 1 254 ? -17.062 -2.83 16.641 1 92.44 254 ASN A N 1
ATOM 2084 C CA . ASN A 1 254 ? -17.109 -3.014 15.195 1 92.44 254 ASN A CA 1
ATOM 2085 C C . ASN A 1 254 ? -15.719 -2.828 14.57 1 92.44 254 ASN A C 1
ATOM 2087 O O . ASN A 1 254 ? -15.586 -2.807 13.352 1 92.44 254 ASN A O 1
ATOM 2091 N N . GLY A 1 255 ? -14.695 -2.658 15.43 1 92.25 255 GLY A N 1
ATOM 2092 C CA . GLY A 1 255 ? -13.328 -2.549 14.93 1 92.25 255 GLY A CA 1
ATOM 2093 C C . GLY A 1 255 ? -12.969 -1.144 14.492 1 92.25 255 GLY A C 1
ATOM 2094 O O . GLY A 1 255 ? -11.891 -0.921 13.93 1 92.25 255 GLY A O 1
ATOM 2095 N N . LEU A 1 256 ? -13.914 -0.188 14.609 1 94.38 256 LEU A N 1
ATOM 2096 C CA . LEU A 1 256 ? -13.617 1.206 14.289 1 94.38 256 LEU A CA 1
ATOM 2097 C C . LEU A 1 256 ? -12.906 1.889 15.453 1 94.38 256 LEU A C 1
ATOM 2099 O O . LEU A 1 256 ? -13.227 1.646 16.625 1 94.38 256 LEU A O 1
ATOM 2103 N N . TYR A 1 257 ? -12.023 2.729 15.133 1 95.56 257 TYR A N 1
ATOM 2104 C CA . TYR A 1 257 ? -11.312 3.475 16.156 1 95.56 257 TYR A CA 1
ATOM 2105 C C . TYR A 1 257 ? -12.227 4.484 16.844 1 95.56 257 TYR A C 1
ATOM 2107 O O . TYR A 1 257 ? -13.023 5.152 16.172 1 95.56 257 TYR A O 1
ATOM 2115 N N . LYS A 1 258 ? -12.086 4.566 18.109 1 95.62 258 LYS A N 1
ATOM 2116 C CA . LYS A 1 258 ? -12.789 5.602 18.859 1 95.62 258 LYS A CA 1
ATOM 2117 C C . LYS A 1 258 ? -12.047 6.934 18.797 1 95.62 258 LYS A C 1
ATOM 2119 O O . LYS A 1 258 ? -10.992 7.094 19.422 1 95.62 258 LYS A O 1
ATOM 2124 N N . GLU A 1 259 ? -12.609 7.828 18.188 1 95.25 259 GLU A N 1
ATOM 2125 C CA . GLU A 1 259 ? -11.984 9.125 17.938 1 95.25 259 GLU A CA 1
ATOM 2126 C C . GLU A 1 259 ? -11.633 9.836 19.234 1 95.25 259 GLU A C 1
ATOM 2128 O O . GLU A 1 259 ? -10.562 10.43 19.359 1 95.25 259 GLU A O 1
ATOM 2133 N N . ASP A 1 260 ? -12.492 9.789 20.219 1 93.81 260 ASP A N 1
ATOM 2134 C CA . ASP A 1 260 ? -12.289 10.469 21.484 1 93.81 260 ASP A CA 1
ATOM 2135 C C . ASP A 1 260 ? -11.055 9.938 22.203 1 93.81 260 ASP A C 1
ATOM 2137 O O . ASP A 1 260 ? -10.312 10.703 22.828 1 93.81 260 ASP A O 1
ATOM 2141 N N . SER A 1 261 ? -10.891 8.672 22.125 1 94.44 261 SER A N 1
ATOM 2142 C CA . SER A 1 261 ? -9.727 8.07 22.766 1 94.44 261 SER A CA 1
ATOM 2143 C C . SER A 1 261 ? -8.43 8.555 22.125 1 94.44 261 SER A C 1
ATOM 2145 O O . SER A 1 261 ? -7.445 8.812 22.828 1 94.44 261 SER A O 1
ATOM 2147 N N . ILE A 1 262 ? -8.445 8.711 20.844 1 96 262 ILE A N 1
ATOM 2148 C CA . ILE A 1 262 ? -7.281 9.188 20.109 1 96 262 ILE A CA 1
ATOM 2149 C C . ILE A 1 262 ? -6.996 10.641 20.469 1 96 262 ILE A C 1
ATOM 2151 O O . ILE A 1 262 ? -5.859 10.992 20.797 1 96 262 ILE A O 1
ATOM 2155 N N . GLN A 1 263 ? -8.031 11.398 20.516 1 95.62 263 GLN A N 1
ATOM 2156 C CA . GLN A 1 263 ? -7.891 12.82 20.797 1 95.62 263 GLN A CA 1
ATOM 2157 C C . GLN A 1 263 ? -7.336 13.047 22.203 1 95.62 263 GLN A C 1
ATOM 2159 O O . GLN A 1 263 ? -6.453 13.883 22.406 1 95.62 263 GLN A O 1
ATOM 2164 N N . THR A 1 264 ? -7.832 12.305 23.141 1 94.44 264 THR A N 1
ATOM 2165 C CA . THR A 1 264 ? -7.379 12.43 24.516 1 94.44 264 THR A CA 1
ATOM 2166 C C . THR A 1 264 ? -5.883 12.156 24.625 1 94.44 264 THR A C 1
ATOM 2168 O O . THR A 1 264 ? -5.16 12.875 25.312 1 94.44 264 THR A O 1
ATOM 2171 N N . GLN A 1 265 ? -5.496 11.164 23.938 1 94.06 265 GLN A N 1
ATOM 2172 C CA . GLN A 1 265 ? -4.082 10.805 23.953 1 94.06 265 GLN A CA 1
ATOM 2173 C C . GLN A 1 265 ? -3.232 11.883 23.297 1 94.06 265 GLN A C 1
ATOM 2175 O O . GLN A 1 265 ? -2.141 12.203 23.766 1 94.06 265 GLN A O 1
ATOM 2180 N N . ILE A 1 266 ? -3.695 12.453 22.234 1 94.44 266 ILE A N 1
ATOM 2181 C CA . ILE A 1 266 ? -2.957 13.492 21.531 1 94.44 266 ILE A CA 1
ATOM 2182 C C . ILE A 1 266 ? -2.842 14.742 22.406 1 94.44 266 ILE A C 1
ATOM 2184 O O . ILE A 1 266 ? -1.771 15.344 22.5 1 94.44 266 ILE A O 1
ATOM 2188 N N . ILE A 1 267 ? -3.883 15.109 23.047 1 94.44 267 ILE A N 1
ATOM 2189 C CA . ILE A 1 267 ? -3.912 16.297 23.906 1 94.44 267 ILE A CA 1
ATOM 2190 C C . ILE A 1 267 ? -2.854 16.172 25 1 94.44 267 ILE A C 1
ATOM 2192 O O . ILE A 1 267 ? -2.176 17.141 25.328 1 94.44 267 ILE A O 1
ATOM 2196 N N . SER A 1 268 ? -2.686 14.969 25.438 1 91.56 268 SER A N 1
ATOM 2197 C CA . SER A 1 268 ? -1.716 14.75 26.516 1 91.56 268 SER A CA 1
ATOM 2198 C C . SER A 1 268 ? -0.288 14.93 26 1 91.56 268 SER A C 1
ATOM 2200 O O . SER A 1 268 ? 0.638 15.102 26.797 1 91.56 268 SER A O 1
ATOM 2202 N N . GLN A 1 269 ? -0.14 14.961 24.719 1 89.5 269 GLN A N 1
ATOM 2203 C CA . GLN A 1 269 ? 1.207 15 24.156 1 89.5 269 GLN A CA 1
ATOM 2204 C C . GLN A 1 269 ? 1.479 16.344 23.484 1 89.5 269 GLN A C 1
ATOM 2206 O O . GLN A 1 269 ? 2.623 16.641 23.141 1 89.5 269 GLN A O 1
ATOM 2211 N N . ILE A 1 270 ? 0.476 17.125 23.234 1 87.06 270 ILE A N 1
ATOM 2212 C CA . ILE A 1 270 ? 0.551 18.312 22.406 1 87.06 270 ILE A CA 1
ATOM 2213 C C . ILE A 1 270 ? 1.529 19.312 23.016 1 87.06 270 ILE A C 1
ATOM 2215 O O . ILE A 1 270 ? 2.322 19.938 22.312 1 87.06 270 ILE A O 1
ATOM 2219 N N . ASN A 1 271 ? 1.463 19.469 24.312 1 81.06 271 ASN A N 1
ATOM 2220 C CA . ASN A 1 271 ? 2.338 20.438 24.953 1 81.06 271 ASN A CA 1
ATOM 2221 C C . ASN A 1 271 ? 3.809 20.078 24.781 1 81.06 271 ASN A C 1
ATOM 2223 O O . ASN A 1 271 ? 4.652 20.953 24.609 1 81.06 271 ASN A O 1
ATOM 2227 N N . LYS A 1 272 ? 4.059 18.812 24.766 1 80.94 272 LYS A N 1
ATOM 2228 C CA . LYS A 1 272 ? 5.43 18.359 24.562 1 80.94 272 LYS A CA 1
ATOM 2229 C C . LYS A 1 272 ? 5.879 18.594 23.125 1 80.94 272 LYS A C 1
ATOM 2231 O O . LYS A 1 272 ? 7.043 18.906 22.875 1 80.94 272 LYS A O 1
ATOM 2236 N N . LEU A 1 273 ? 4.98 18.453 22.25 1 80.75 273 LEU A N 1
ATOM 2237 C CA . LEU A 1 273 ? 5.285 18.609 20.828 1 80.75 273 LEU A CA 1
ATOM 2238 C C . LEU A 1 273 ? 5.605 20.062 20.5 1 80.75 273 LEU A C 1
ATOM 2240 O O . LEU A 1 273 ? 6.473 20.328 19.672 1 80.75 273 LEU A O 1
ATOM 2244 N N . GLN A 1 274 ? 4.914 20.938 21.125 1 73.56 274 GLN A N 1
ATOM 2245 C CA . GLN A 1 274 ? 5.074 22.359 20.875 1 73.56 274 GLN A CA 1
ATOM 2246 C C . GLN A 1 274 ? 6.371 22.891 21.484 1 73.56 274 GLN A C 1
ATOM 2248 O O . GLN A 1 274 ? 6.914 23.906 21.031 1 73.56 274 GLN A O 1
ATOM 2253 N N . ARG A 1 275 ? 6.875 22.266 22.5 1 64.12 275 ARG A N 1
ATOM 2254 C CA . ARG A 1 275 ? 8.094 22.703 23.172 1 64.12 275 ARG A CA 1
ATOM 2255 C C . ARG A 1 275 ? 9.336 22.219 22.422 1 64.12 275 ARG A C 1
ATOM 2257 O O . ARG A 1 275 ? 10.383 22.875 22.469 1 64.12 275 ARG A O 1
ATOM 2264 N N . ILE A 1 276 ? 9.328 21.094 21.828 1 51.62 276 ILE A N 1
ATOM 2265 C CA . ILE A 1 276 ? 10.492 20.516 21.172 1 51.62 276 ILE A CA 1
ATOM 2266 C C . ILE A 1 276 ? 10.945 21.422 20.031 1 51.62 276 ILE A C 1
ATOM 2268 O O . ILE A 1 276 ? 12.148 21.578 19.781 1 51.62 276 ILE A O 1
ATOM 2272 N N . ASP A 1 277 ? 10.18 22.078 19.25 1 47.09 277 ASP A N 1
ATOM 2273 C CA . ASP A 1 277 ? 10.594 22.859 18.094 1 47.09 277 ASP A CA 1
ATOM 2274 C C . ASP A 1 277 ? 10.961 24.281 18.516 1 47.09 277 ASP A C 1
ATOM 2276 O O . ASP A 1 277 ? 11.414 25.078 17.688 1 47.09 277 ASP A O 1
ATOM 2280 N N . THR A 1 278 ? 10.633 24.734 19.703 1 38.22 278 THR A N 1
ATOM 2281 C CA . THR A 1 278 ? 11.055 26.047 20.188 1 38.22 278 THR A CA 1
ATOM 2282 C C . THR A 1 278 ? 12.469 25.969 20.766 1 38.22 278 THR A C 1
ATOM 2284 O O . THR A 1 278 ? 12.992 26.984 21.25 1 38.22 278 THR A O 1
ATOM 2287 N N . ILE A 1 279 ? 13.031 24.859 20.938 1 33.66 279 ILE A N 1
ATOM 2288 C CA . ILE A 1 279 ? 14.43 24.938 21.344 1 33.66 279 ILE A CA 1
ATOM 2289 C C . ILE A 1 279 ? 15.336 24.938 20.109 1 33.66 279 ILE A C 1
ATOM 2291 O O . ILE A 1 279 ? 15.203 24.078 19.234 1 33.66 279 ILE A O 1
ATOM 2295 N N . MET B 1 1 ? -9.75 -2.471 -18.266 1 82.38 1 MET B N 1
ATOM 2296 C CA . MET B 1 1 ? -8.727 -2.254 -17.25 1 82.38 1 MET B CA 1
ATOM 2297 C C . MET B 1 1 ? -7.633 -3.312 -17.344 1 82.38 1 MET B C 1
ATOM 2299 O O . MET B 1 1 ? -7.887 -4.434 -17.797 1 82.38 1 MET B O 1
ATOM 2303 N N . SER B 1 2 ? -6.438 -2.957 -16.969 1 90 2 SER B N 1
ATOM 2304 C CA . SER B 1 2 ? -5.348 -3.912 -17.125 1 90 2 SER B CA 1
ATOM 2305 C C . SER B 1 2 ? -4.941 -4.527 -15.797 1 90 2 SER B C 1
ATOM 2307 O O . SER B 1 2 ? -4.926 -3.846 -14.766 1 90 2 SER B O 1
ATOM 2309 N N . ILE B 1 3 ? -4.859 -5.859 -15.812 1 93.25 3 ILE B N 1
ATOM 2310 C CA . ILE B 1 3 ? -4.285 -6.594 -14.688 1 93.25 3 ILE B CA 1
ATOM 2311 C C . ILE B 1 3 ? -2.895 -7.102 -15.055 1 93.25 3 ILE B C 1
ATOM 2313 O O . ILE B 1 3 ? -2.699 -7.656 -16.141 1 93.25 3 ILE B O 1
ATOM 2317 N N . VAL B 1 4 ? -1.937 -6.855 -14.211 1 91.38 4 VAL B N 1
ATOM 2318 C CA . VAL B 1 4 ? -0.57 -7.312 -14.438 1 91.38 4 VAL B CA 1
ATOM 2319 C C . VAL B 1 4 ? -0.273 -8.523 -13.555 1 91.38 4 VAL B C 1
ATOM 2321 O O . VAL B 1 4 ? -0.414 -8.453 -12.328 1 91.38 4 VAL B O 1
ATOM 2324 N N . PHE B 1 5 ? 0.03 -9.625 -14.203 1 94.75 5 PHE B N 1
ATOM 2325 C CA . PHE B 1 5 ? 0.519 -10.805 -13.5 1 94.75 5 PHE B CA 1
ATOM 2326 C C . PHE B 1 5 ? 2.043 -10.82 -13.469 1 94.75 5 PHE B C 1
ATOM 2328 O O . PHE B 1 5 ? 2.691 -10.633 -14.5 1 94.75 5 PHE B O 1
ATOM 2335 N N . ARG B 1 6 ? 2.529 -11.062 -12.266 1 90.75 6 ARG B N 1
ATOM 2336 C CA . ARG B 1 6 ? 3.979 -11.109 -12.109 1 90.75 6 ARG B CA 1
ATOM 2337 C C . ARG B 1 6 ? 4.441 -12.531 -11.781 1 90.75 6 ARG B C 1
ATOM 2339 O O . ARG B 1 6 ? 3.723 -13.289 -11.133 1 90.75 6 ARG B O 1
ATOM 2346 N N . SER B 1 7 ? 5.68 -12.805 -12.172 1 90 7 SER B N 1
ATOM 2347 C CA . SER B 1 7 ? 6.18 -14.172 -12.086 1 90 7 SER B CA 1
ATOM 2348 C C . SER B 1 7 ? 6.879 -14.422 -10.758 1 90 7 SER B C 1
ATOM 2350 O O . SER B 1 7 ? 7.59 -13.555 -10.25 1 90 7 SER B O 1
ATOM 2352 N N . TYR B 1 8 ? 6.648 -15.68 -10.266 1 88.56 8 TYR B N 1
ATOM 2353 C CA . TYR B 1 8 ? 7.289 -16.141 -9.039 1 88.56 8 TYR B CA 1
ATOM 2354 C C . TYR B 1 8 ? 7.781 -17.578 -9.188 1 88.56 8 TYR B C 1
ATOM 2356 O O . TYR B 1 8 ? 7.074 -18.422 -9.734 1 88.56 8 TYR B O 1
ATOM 2364 N N . ASP B 1 9 ? 8.953 -17.812 -8.641 1 84.94 9 ASP B N 1
ATOM 2365 C CA . ASP B 1 9 ? 9.383 -19.188 -8.375 1 84.94 9 ASP B CA 1
ATOM 2366 C C . ASP B 1 9 ? 8.82 -19.688 -7.047 1 84.94 9 ASP B C 1
ATOM 2368 O O . ASP B 1 9 ? 8.742 -18.938 -6.074 1 84.94 9 ASP B O 1
ATOM 2372 N N . MET B 1 10 ? 8.391 -20.891 -7.098 1 88.25 10 MET B N 1
ATOM 2373 C CA . MET B 1 10 ? 7.895 -21.5 -5.867 1 88.25 10 MET B CA 1
ATOM 2374 C C . MET B 1 10 ? 8.906 -22.5 -5.316 1 88.25 10 MET B C 1
ATOM 2376 O O . MET B 1 10 ? 9.492 -23.281 -6.074 1 88.25 10 MET B O 1
ATOM 2380 N N . PHE B 1 11 ? 9.039 -22.406 -4.023 1 82.62 11 PHE B N 1
ATOM 2381 C CA . PHE B 1 11 ? 9.953 -23.328 -3.354 1 82.62 11 PHE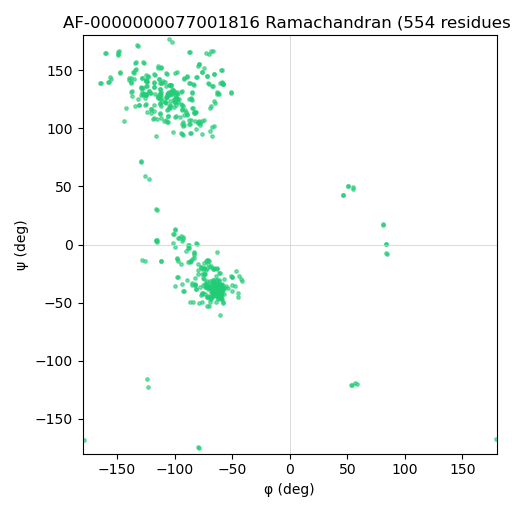 B CA 1
ATOM 2382 C C . PHE B 1 11 ? 9.242 -24.094 -2.25 1 82.62 11 PHE B C 1
ATOM 2384 O O . PHE B 1 11 ? 8.406 -23.531 -1.534 1 82.62 11 PHE B O 1
ATOM 2391 N N . VAL B 1 12 ? 9.523 -25.391 -2.201 1 83.94 12 VAL B N 1
ATOM 2392 C CA . VAL B 1 12 ? 9.109 -26.234 -1.09 1 83.94 12 VAL B CA 1
ATOM 2393 C C . VAL B 1 12 ? 10.336 -26.703 -0.308 1 83.94 12 VAL B C 1
ATOM 2395 O O . VAL B 1 12 ? 11.195 -27.391 -0.848 1 83.94 12 VAL B O 1
ATOM 2398 N N . ASN B 1 13 ? 10.359 -26.375 0.91 1 79.06 13 ASN B N 1
ATOM 2399 C CA . ASN B 1 13 ? 11.508 -26.703 1.75 1 79.06 13 ASN B CA 1
ATOM 2400 C C . ASN B 1 13 ? 12.82 -26.359 1.059 1 79.06 13 ASN B C 1
ATOM 2402 O O . ASN B 1 13 ? 13.727 -27.203 0.981 1 79.06 13 ASN B O 1
ATOM 2406 N N . THR B 1 14 ? 12.898 -25.234 0.426 1 72.81 14 THR B N 1
ATOM 2407 C CA . THR B 1 14 ? 14.086 -24.625 -0.168 1 72.81 14 THR B CA 1
ATOM 2408 C C . THR B 1 14 ? 14.344 -25.203 -1.561 1 72.81 14 THR B C 1
ATOM 2410 O O . THR B 1 14 ? 15.289 -24.797 -2.234 1 72.81 14 THR B O 1
ATOM 2413 N N . ARG B 1 15 ? 13.609 -26.188 -1.931 1 76.25 15 ARG B N 1
ATOM 2414 C CA . ARG B 1 15 ? 13.75 -26.75 -3.27 1 76.25 15 ARG B CA 1
ATOM 2415 C C . ARG B 1 15 ? 12.688 -26.188 -4.215 1 76.25 15 ARG B C 1
ATOM 2417 O O . ARG B 1 15 ? 11.516 -26.094 -3.848 1 76.25 15 ARG B O 1
ATOM 2424 N N . ARG B 1 16 ? 13.195 -25.75 -5.301 1 80.06 16 ARG B N 1
ATOM 2425 C CA . ARG B 1 16 ? 12.266 -25.281 -6.32 1 80.06 16 ARG B CA 1
ATOM 2426 C C . ARG B 1 16 ? 11.297 -26.391 -6.723 1 80.06 16 ARG B C 1
ATOM 2428 O O . ARG B 1 16 ? 11.695 -27.562 -6.855 1 80.06 16 ARG B O 1
ATOM 2435 N N . ILE B 1 17 ? 9.969 -25.969 -6.883 1 76.62 17 ILE B N 1
ATOM 2436 C CA . ILE B 1 17 ? 8.953 -26.969 -7.191 1 76.62 17 ILE B CA 1
ATOM 2437 C C . ILE B 1 17 ? 9.062 -27.375 -8.656 1 76.62 17 ILE B C 1
ATOM 2439 O O . ILE B 1 17 ? 8.734 -26.594 -9.555 1 76.62 17 ILE B O 1
ATOM 2443 N N . VAL B 1 18 ? 9.578 -28.562 -8.875 1 72.81 18 VAL B N 1
ATOM 2444 C CA . VAL B 1 18 ? 9.688 -29.078 -10.234 1 72.81 18 VAL B CA 1
ATOM 2445 C C . VAL B 1 18 ? 9.062 -30.484 -10.305 1 72.81 18 VAL B C 1
ATOM 2447 O O . VAL B 1 18 ? 8.656 -30.922 -11.383 1 72.81 18 VAL B O 1
ATOM 2450 N N . LEU B 1 19 ? 8.867 -30.953 -9.18 1 71.44 19 LEU B N 1
ATOM 2451 C CA . LEU B 1 19 ? 8.406 -32.344 -9.18 1 71.44 19 LEU B CA 1
ATOM 2452 C C . LEU B 1 19 ? 6.891 -32.406 -9.352 1 71.44 19 LEU B C 1
ATOM 2454 O O . LEU B 1 19 ? 6.148 -31.719 -8.656 1 71.44 19 LEU B O 1
ATOM 2458 N N . PRO B 1 20 ? 6.461 -33.25 -10.289 1 76.94 20 PRO B N 1
ATOM 2459 C CA . PRO B 1 20 ? 5.023 -33.375 -10.547 1 76.94 20 PRO B CA 1
ATOM 2460 C C . PRO B 1 20 ? 4.227 -33.719 -9.289 1 76.94 20 PRO B C 1
ATOM 2462 O O . PRO B 1 20 ? 3.107 -33.219 -9.117 1 76.94 20 PRO B O 1
ATOM 2465 N N . LYS B 1 21 ? 4.805 -34.5 -8.445 1 78.56 21 LYS B N 1
ATOM 2466 C CA . LYS B 1 21 ? 4.113 -34.875 -7.215 1 78.56 21 LYS B CA 1
ATOM 2467 C C . LYS B 1 21 ? 3.824 -33.656 -6.34 1 78.56 21 LYS B C 1
ATOM 2469 O O . LYS B 1 21 ? 2.736 -33.562 -5.77 1 78.56 21 LYS B O 1
ATOM 2474 N N . ASP B 1 22 ? 4.781 -32.812 -6.234 1 81.06 22 ASP B N 1
ATOM 2475 C CA . ASP B 1 22 ? 4.602 -31.594 -5.441 1 81.06 22 ASP B CA 1
ATOM 2476 C C . ASP B 1 22 ? 3.576 -30.672 -6.086 1 81.06 22 ASP B C 1
ATOM 2478 O O . ASP B 1 22 ? 2.719 -30.109 -5.398 1 81.06 22 ASP B O 1
ATOM 2482 N N . ILE B 1 23 ? 3.67 -30.594 -7.34 1 85.81 23 ILE B N 1
ATOM 2483 C CA . ILE B 1 23 ? 2.742 -29.75 -8.086 1 85.81 23 ILE B CA 1
ATOM 2484 C C . ILE B 1 23 ? 1.317 -30.266 -7.91 1 85.81 23 ILE B C 1
ATOM 2486 O O . ILE B 1 23 ? 0.398 -29.5 -7.633 1 85.81 23 ILE B O 1
ATOM 2490 N N . GLY B 1 24 ? 1.168 -31.531 -8.055 1 87.19 24 GLY B N 1
ATOM 2491 C CA . GLY B 1 24 ? -0.136 -32.156 -7.875 1 87.19 24 GLY B CA 1
ATOM 2492 C C . GLY B 1 24 ? -0.718 -31.938 -6.492 1 87.19 24 GLY B C 1
ATOM 2493 O O . GLY B 1 24 ? -1.92 -31.703 -6.348 1 87.19 24 GLY B O 1
ATOM 2494 N N . ALA B 1 25 ? 0.06 -31.984 -5.547 1 87.44 25 ALA B N 1
ATOM 2495 C CA . ALA B 1 25 ? -0.394 -31.797 -4.172 1 87.44 25 ALA B CA 1
ATOM 2496 C C . ALA B 1 25 ? -0.769 -30.344 -3.912 1 87.44 25 ALA B C 1
ATOM 2498 O O . ALA B 1 25 ? -1.812 -30.062 -3.316 1 87.44 25 ALA B O 1
ATOM 2499 N N . LEU B 1 26 ? 0.046 -29.453 -4.34 1 90.25 26 LEU B N 1
ATOM 2500 C CA . LEU B 1 26 ? -0.125 -28.031 -4.043 1 90.25 26 LEU B CA 1
ATOM 2501 C C . LEU B 1 26 ? -1.255 -27.438 -4.875 1 90.25 26 LEU B C 1
ATOM 2503 O O . LEU B 1 26 ? -1.9 -26.469 -4.453 1 90.25 26 LEU B O 1
ATOM 2507 N N . PHE B 1 27 ? -1.44 -28.016 -6.035 1 93.94 27 PHE B N 1
ATOM 2508 C CA . PHE B 1 27 ? -2.443 -27.453 -6.926 1 93.94 27 PHE B CA 1
ATOM 2509 C C . PHE B 1 27 ? -3.588 -28.438 -7.152 1 93.94 27 PHE B C 1
ATOM 2511 O O . PHE B 1 27 ? -4.156 -28.484 -8.242 1 93.94 27 PHE B O 1
ATOM 2518 N N . ARG B 1 28 ? -3.801 -29.219 -6.168 1 92.69 28 ARG B N 1
ATOM 2519 C CA . ARG B 1 28 ? -4.984 -30.062 -6.211 1 92.69 28 ARG B CA 1
ATOM 2520 C C . ARG B 1 28 ? -6.258 -29.234 -6.324 1 92.69 28 ARG B C 1
ATOM 2522 O O . ARG B 1 28 ? -6.406 -28.219 -5.637 1 92.69 28 ARG B O 1
ATOM 2529 N N . GLU B 1 29 ? -7.176 -29.719 -7.16 1 95.5 29 GLU B N 1
ATOM 2530 C CA . GLU B 1 29 ? -8.422 -28.984 -7.383 1 95.5 29 GLU B CA 1
ATOM 2531 C C . GLU B 1 29 ? -9.227 -28.859 -6.098 1 95.5 29 GLU B C 1
ATOM 2533 O O . GLU B 1 29 ? -9.453 -29.859 -5.402 1 95.5 29 GLU B O 1
ATOM 2538 N N . VAL B 1 30 ? -9.625 -27.672 -5.836 1 95.69 30 VAL B N 1
ATOM 2539 C CA . VAL B 1 30 ? -10.383 -27.422 -4.613 1 95.69 30 VAL B CA 1
ATOM 2540 C C . VAL B 1 30 ? -11.07 -26.062 -4.691 1 95.69 30 VAL B C 1
ATOM 2542 O O . VAL B 1 30 ? -10.555 -25.141 -5.312 1 95.69 30 VAL B O 1
ATOM 2545 N N . THR B 1 31 ? -12.328 -25.953 -4.227 1 95.88 31 THR B N 1
ATOM 2546 C CA . THR B 1 31 ? -12.977 -24.703 -3.852 1 95.88 31 THR B CA 1
ATOM 2547 C C . THR B 1 31 ? -13.406 -24.734 -2.389 1 95.88 31 THR B C 1
ATOM 2549 O O . THR B 1 31 ? -14.211 -25.578 -1.991 1 95.88 31 THR B O 1
ATOM 2552 N N . THR B 1 32 ? -12.828 -23.875 -1.648 1 95.56 32 THR B N 1
ATOM 2553 C CA . THR B 1 32 ? -13.109 -23.891 -0.217 1 95.56 32 THR B CA 1
ATOM 2554 C C . THR B 1 32 ? -13.242 -22.469 0.33 1 95.56 32 THR B C 1
ATOM 2556 O O . THR B 1 32 ? -12.617 -21.547 -0.182 1 95.56 32 THR B O 1
ATOM 2559 N N . THR B 1 33 ? -14.172 -22.328 1.276 1 96 33 THR B N 1
ATOM 2560 C CA . THR B 1 33 ? -14.344 -21.078 2.008 1 96 33 THR B CA 1
ATOM 2561 C C . THR B 1 33 ? -13.969 -21.25 3.475 1 96 33 THR B C 1
ATOM 2563 O O . THR B 1 33 ? -14.359 -22.234 4.109 1 96 33 THR B O 1
ATOM 2566 N N . TYR B 1 34 ? -13.156 -20.391 3.932 1 94.44 34 TYR B N 1
ATOM 2567 C CA . TYR B 1 34 ? -12.703 -20.484 5.312 1 94.44 34 TYR B CA 1
ATOM 2568 C C . TYR B 1 34 ? -12.414 -19.109 5.898 1 94.44 34 TYR B C 1
ATOM 2570 O O . TYR B 1 34 ? -12.406 -18.109 5.172 1 94.44 34 TYR B O 1
ATOM 2578 N N . GLN B 1 35 ? -12.281 -19.078 7.238 1 92.44 35 GLN B N 1
ATOM 2579 C CA . GLN B 1 35 ? -11.992 -17.828 7.941 1 92.44 35 GLN B CA 1
ATOM 2580 C C . GLN B 1 35 ? -10.602 -17.859 8.562 1 92.44 35 GLN B C 1
ATOM 2582 O O . GLN B 1 35 ? -10.164 -18.891 9.078 1 92.44 35 GLN B O 1
ATOM 2587 N N . ILE B 1 36 ? -9.883 -16.781 8.367 1 88.44 36 ILE B N 1
ATOM 2588 C CA . ILE B 1 36 ? -8.602 -16.562 9.039 1 88.44 36 ILE B CA 1
ATOM 2589 C C . ILE B 1 36 ? -8.57 -15.164 9.648 1 88.44 36 ILE B C 1
ATOM 2591 O O . ILE B 1 36 ? -8.672 -14.164 8.93 1 88.44 36 ILE B O 1
ATOM 2595 N N . ASP B 1 37 ? -8.406 -15.086 10.961 1 83 37 ASP B N 1
ATOM 2596 C CA . ASP B 1 37 ? -8.469 -13.797 11.648 1 83 37 ASP B CA 1
ATOM 2597 C C . ASP B 1 37 ? -9.758 -13.055 11.312 1 83 37 ASP B C 1
ATOM 2599 O O . ASP B 1 37 ? -10.859 -13.586 11.5 1 83 37 ASP B O 1
ATOM 2603 N N . ASP B 1 38 ? -9.68 -11.828 10.742 1 86.62 38 ASP B N 1
ATOM 2604 C CA . ASP B 1 38 ? -10.867 -11.031 10.43 1 86.62 38 ASP B CA 1
ATOM 2605 C C . ASP B 1 38 ? -11.234 -11.156 8.953 1 86.62 38 ASP B C 1
ATOM 2607 O O . ASP B 1 38 ? -12.102 -10.43 8.461 1 86.62 38 ASP B O 1
ATOM 2611 N N . LYS B 1 39 ? -10.594 -12.18 8.297 1 92.81 39 LYS B N 1
ATOM 2612 C CA . LYS B 1 39 ? -10.82 -12.32 6.859 1 92.81 39 LYS B CA 1
ATOM 2613 C C . LYS B 1 39 ? -11.656 -13.562 6.559 1 92.81 39 LYS B C 1
ATOM 2615 O O . LYS B 1 39 ? -11.523 -14.586 7.227 1 92.81 39 LYS B O 1
ATOM 2620 N N . CYS B 1 40 ? -12.539 -13.438 5.637 1 96.25 40 CYS B N 1
ATOM 2621 C CA . CYS B 1 40 ? -13.25 -14.555 5.016 1 96.25 40 CYS B CA 1
ATOM 2622 C C . CYS B 1 40 ? -12.773 -14.766 3.582 1 96.25 40 CYS B C 1
ATOM 2624 O O . CYS B 1 40 ? -12.805 -13.844 2.766 1 96.25 40 CYS B O 1
ATOM 2626 N N . ILE B 1 41 ? -12.289 -15.969 3.307 1 96.62 41 ILE B N 1
ATOM 2627 C CA . ILE B 1 41 ? -11.602 -16.219 2.045 1 96.62 41 ILE B CA 1
ATOM 2628 C C . ILE B 1 41 ? -12.273 -17.391 1.323 1 96.62 41 ILE B C 1
ATOM 2630 O O . ILE B 1 41 ? -12.578 -18.422 1.937 1 96.62 41 ILE B O 1
ATOM 2634 N N . THR B 1 42 ? -12.617 -17.266 0.083 1 97.75 42 THR B N 1
ATOM 2635 C CA . THR B 1 42 ? -12.953 -18.375 -0.809 1 97.75 42 THR B CA 1
ATOM 2636 C C . THR B 1 42 ? -11.828 -18.625 -1.809 1 97.75 42 THR B C 1
ATOM 2638 O O . THR B 1 42 ? -11.547 -17.766 -2.654 1 97.75 42 THR B O 1
ATOM 2641 N N . LEU B 1 43 ? -11.172 -19.703 -1.649 1 97.62 43 LEU B N 1
ATOM 2642 C CA . LEU B 1 43 ? -10.047 -20.078 -2.5 1 97.62 43 LEU B CA 1
ATOM 2643 C C . LEU B 1 43 ? -10.469 -21.156 -3.504 1 97.62 43 LEU B C 1
ATOM 2645 O O . LEU B 1 43 ? -11.125 -22.125 -3.139 1 97.62 43 LEU B O 1
ATOM 2649 N N . THR B 1 44 ? -10.141 -20.938 -4.742 1 98 44 THR B N 1
ATOM 2650 C CA . THR B 1 44 ? -10.406 -21.922 -5.793 1 98 44 THR B CA 1
ATOM 2651 C C . THR B 1 44 ? -9.125 -22.266 -6.547 1 98 44 THR B C 1
ATOM 2653 O O . THR B 1 44 ? -8.422 -21.375 -7.023 1 98 44 THR B O 1
ATOM 2656 N N . ILE B 1 45 ? -8.734 -23.469 -6.566 1 97.12 45 ILE B N 1
ATOM 2657 C CA . ILE B 1 45 ? -7.668 -24.031 -7.395 1 97.12 45 ILE B CA 1
ATOM 2658 C C . ILE B 1 45 ? -8.25 -25.031 -8.391 1 97.12 45 ILE B C 1
ATOM 2660 O O . ILE B 1 45 ? -9.008 -25.922 -8.016 1 97.12 45 ILE B O 1
ATOM 2664 N N . LYS B 1 46 ? -7.957 -24.844 -9.656 1 97 46 LYS B N 1
ATOM 2665 C CA . LYS B 1 46 ? -8.5 -25.766 -10.656 1 97 46 LYS B CA 1
ATOM 2666 C C . LYS B 1 46 ? -7.551 -25.906 -11.836 1 97 46 LYS B C 1
ATOM 2668 O O . LYS B 1 46 ? -6.648 -25.094 -12.023 1 97 46 LYS B O 1
ATOM 2673 N N . LYS B 1 47 ? -7.84 -26.953 -12.578 1 94.44 47 LYS B N 1
ATOM 2674 C CA . LYS B 1 47 ? -7.125 -27.109 -13.844 1 94.44 47 LYS B CA 1
ATOM 2675 C C . LYS B 1 47 ? -7.488 -25.984 -14.812 1 94.44 47 LYS B C 1
ATOM 2677 O O . LYS B 1 47 ? -8.625 -25.516 -14.828 1 94.44 47 LYS B O 1
ATOM 2682 N N . PHE B 1 48 ? -6.621 -25.641 -15.523 1 93.44 48 PHE B N 1
ATOM 2683 C CA . PHE B 1 48 ? -6.777 -24.484 -16.406 1 93.44 48 PHE B CA 1
ATOM 2684 C C . PHE B 1 48 ? -6.516 -24.875 -17.859 1 93.44 48 PHE B C 1
ATOM 2686 O O . PHE B 1 48 ? -7.215 -25.734 -18.406 1 93.44 48 PHE B O 1
ATOM 2693 N N . TYR B 1 49 ? -5.621 -24.438 -18.484 1 89.44 49 TYR B N 1
ATOM 2694 C CA . TYR B 1 49 ? -5.273 -24.719 -19.875 1 89.44 49 TYR B CA 1
ATOM 2695 C C . TYR B 1 49 ? -4.074 -25.656 -19.953 1 89.44 49 TYR B C 1
ATOM 2697 O O . TYR B 1 49 ? -3.027 -25.375 -19.359 1 89.44 49 TYR B O 1
ATOM 2705 N N . GLN B 1 50 ? -4.309 -26.812 -20.672 1 89.31 50 GLN B N 1
ATOM 2706 C CA . GLN B 1 50 ? -3.27 -27.844 -20.734 1 89.31 50 GLN B CA 1
ATOM 2707 C C . GLN B 1 50 ? -2.869 -28.312 -19.344 1 89.31 50 GLN B C 1
ATOM 2709 O O . GLN B 1 50 ? -3.707 -28.797 -18.578 1 89.31 50 GLN B O 1
ATOM 2714 N N . ASP B 1 51 ? -1.638 -28.156 -18.953 1 89.06 51 ASP B N 1
ATOM 2715 C CA . ASP B 1 51 ? -1.179 -28.625 -17.656 1 89.06 51 ASP B CA 1
ATOM 2716 C C . ASP B 1 51 ? -1.092 -27.469 -16.656 1 89.06 51 ASP B C 1
ATOM 2718 O O . ASP B 1 51 ? -0.625 -27.656 -15.531 1 89.06 51 ASP B O 1
ATOM 2722 N N . ALA B 1 52 ? -1.605 -26.344 -17.062 1 93.56 52 ALA B N 1
ATOM 2723 C CA . ALA B 1 52 ? -1.55 -25.172 -16.172 1 93.56 52 ALA B CA 1
ATOM 2724 C C . ALA B 1 52 ? -2.633 -25.25 -15.102 1 93.56 52 ALA B C 1
ATOM 2726 O O . ALA B 1 52 ? -3.65 -25.922 -15.281 1 93.56 52 ALA B O 1
ATOM 2727 N N . CYS B 1 53 ? -2.439 -24.609 -14.008 1 95.94 53 CYS B N 1
ATOM 2728 C CA . CYS B 1 53 ? -3.398 -24.531 -12.914 1 95.94 53 CYS B CA 1
ATOM 2729 C C . CYS B 1 53 ? -3.834 -23.078 -12.68 1 95.94 53 CYS B C 1
ATOM 2731 O O . CYS B 1 53 ? -3.016 -22.172 -12.75 1 95.94 53 CYS B O 1
ATOM 2733 N N . TRP B 1 54 ? -5.129 -22.953 -12.422 1 97.38 54 TRP B N 1
ATOM 2734 C CA . TRP B 1 54 ? -5.707 -21.641 -12.117 1 97.38 54 TRP B CA 1
ATOM 2735 C C . TRP B 1 54 ? -5.965 -21.5 -10.617 1 97.38 54 TRP B C 1
ATOM 2737 O O . TRP B 1 54 ? -6.422 -22.438 -9.969 1 97.38 54 TRP B O 1
ATOM 2747 N N . VAL B 1 55 ? -5.637 -20.344 -10.102 1 98 55 VAL B N 1
ATOM 2748 C CA . VAL B 1 55 ? -5.906 -20.031 -8.695 1 98 55 VAL B CA 1
ATOM 2749 C C . VAL B 1 55 ? -6.664 -18.703 -8.602 1 98 55 VAL B C 1
ATOM 2751 O O . VAL B 1 55 ? -6.27 -17.719 -9.219 1 98 55 VAL B O 1
ATOM 2754 N N . SER B 1 56 ? -7.727 -18.672 -7.898 1 98.25 56 SER B N 1
ATOM 2755 C CA . SER B 1 56 ? -8.453 -17.438 -7.621 1 98.25 56 SER B CA 1
ATOM 2756 C C . SER B 1 56 ? -8.867 -17.359 -6.156 1 98.25 56 SER B C 1
ATOM 2758 O O . SER B 1 56 ? -9.094 -18.391 -5.516 1 98.25 56 SER B O 1
ATOM 2760 N N . ALA B 1 57 ? -8.922 -16.188 -5.641 1 98.06 57 ALA B N 1
ATOM 2761 C CA . ALA B 1 57 ? -9.344 -15.961 -4.262 1 98.06 57 ALA B CA 1
ATOM 2762 C C . ALA B 1 57 ? -10.273 -14.758 -4.16 1 98.06 57 ALA B C 1
ATOM 2764 O O . ALA B 1 57 ? -10.031 -13.727 -4.797 1 98.06 57 ALA B O 1
ATOM 2765 N N . LEU B 1 58 ? -11.344 -14.961 -3.49 1 97.81 58 LEU B N 1
ATOM 2766 C CA . LEU B 1 58 ? -12.188 -13.867 -3.018 1 97.81 58 LEU B CA 1
ATOM 2767 C C . LEU B 1 58 ? -11.961 -13.609 -1.532 1 97.81 58 LEU B C 1
ATOM 2769 O O . LEU B 1 58 ? -11.977 -14.547 -0.726 1 97.81 58 LEU B O 1
ATOM 2773 N N . VAL B 1 59 ? -11.727 -12.336 -1.205 1 96.62 59 VAL B N 1
ATOM 2774 C CA . VAL B 1 59 ? -11.406 -12.016 0.182 1 96.62 59 VAL B CA 1
ATOM 2775 C C . VAL B 1 59 ? -12.328 -10.898 0.673 1 96.62 59 VAL B C 1
ATOM 2777 O O . VAL B 1 59 ? -12.602 -9.945 -0.059 1 96.62 59 VAL B O 1
ATOM 2780 N N . GLY B 1 60 ? -12.859 -11.031 1.823 1 96.25 60 GLY B N 1
ATOM 2781 C CA . GLY B 1 60 ? -13.594 -10.008 2.549 1 96.25 60 GLY B CA 1
ATOM 2782 C C . GLY B 1 60 ? -13.188 -9.906 4.008 1 96.25 60 GLY B C 1
ATOM 2783 O O . GLY B 1 60 ? -12.656 -10.859 4.578 1 96.25 60 GLY B O 1
ATOM 2784 N N . ASN B 1 61 ? -13.422 -8.766 4.574 1 93 61 ASN B N 1
ATOM 2785 C CA . ASN B 1 61 ? -13.078 -8.539 5.973 1 93 61 ASN B CA 1
ATOM 2786 C C . ASN B 1 61 ? -14.32 -8.336 6.832 1 93 61 ASN B C 1
ATOM 2788 O O . ASN B 1 61 ? -15.281 -7.699 6.398 1 93 61 ASN B O 1
ATOM 2792 N N . LYS B 1 62 ? -14.203 -8.891 8.039 1 91.69 62 LYS B N 1
ATOM 2793 C CA . LYS B 1 62 ? -15.258 -8.664 9.016 1 91.69 62 LYS B CA 1
ATOM 2794 C C . LYS B 1 62 ? -15.148 -7.266 9.625 1 91.69 62 LYS B C 1
ATOM 2796 O O . LYS B 1 62 ? -16.172 -6.605 9.859 1 91.69 62 LYS B O 1
ATOM 2801 N N . ASP B 1 63 ? -13.891 -6.906 9.945 1 89.69 63 ASP B N 1
ATOM 2802 C CA . ASP B 1 63 ? -13.578 -5.605 10.539 1 89.69 63 ASP B CA 1
ATOM 2803 C C . ASP B 1 63 ? -12.672 -4.793 9.617 1 89.69 63 ASP B C 1
ATOM 2805 O O . ASP B 1 63 ? -11.844 -5.355 8.898 1 89.69 63 ASP B O 1
ATOM 2809 N N . PRO B 1 64 ? -12.875 -3.523 9.648 1 92.75 64 PRO B N 1
ATOM 2810 C CA . PRO B 1 64 ? -13.867 -2.713 10.359 1 92.75 64 PRO B CA 1
ATOM 2811 C C . PRO B 1 64 ? -15.25 -2.775 9.711 1 92.75 64 PRO B C 1
ATOM 2813 O O . PRO B 1 64 ? -15.367 -2.988 8.5 1 92.75 64 PRO B O 1
ATOM 2816 N N . TYR B 1 65 ? -16.172 -2.67 10.477 1 94.12 65 TYR B N 1
ATOM 2817 C CA . TYR B 1 65 ? -17.578 -2.656 10.086 1 94.12 65 TYR B CA 1
ATOM 2818 C C . TYR B 1 65 ? -18.266 -1.381 10.562 1 94.12 65 TYR B C 1
ATOM 2820 O O . TYR B 1 65 ? -18.062 -0.939 11.695 1 94.12 65 TYR B O 1
ATOM 2828 N N . ASN B 1 66 ? -18.969 -0.757 9.711 1 94 66 ASN B N 1
ATOM 2829 C CA . ASN B 1 66 ? -19.781 0.4 10.07 1 94 66 ASN B CA 1
ATOM 2830 C C . ASN B 1 66 ? -21.266 0.065 10.062 1 94 66 ASN B C 1
ATOM 2832 O O . ASN B 1 66 ? -21.797 -0.365 9.039 1 94 66 ASN B O 1
ATOM 2836 N N . ASP B 1 67 ? -21.922 0.339 11.141 1 95.12 67 ASP B N 1
ATOM 2837 C CA . ASP B 1 67 ? -23.328 -0.008 11.258 1 95.12 67 ASP B CA 1
ATOM 2838 C C . ASP B 1 67 ? -24.203 1.028 10.562 1 95.12 67 ASP B C 1
ATOM 2840 O O . ASP B 1 67 ? -25.438 0.918 10.57 1 95.12 67 ASP B O 1
ATOM 2844 N N . GLN B 1 68 ? -23.5 2 9.992 1 95.12 68 GLN B N 1
ATOM 2845 C CA . GLN B 1 68 ? -24.172 3.016 9.195 1 95.12 68 GLN B CA 1
ATOM 2846 C C . GLN B 1 68 ? -23.594 3.066 7.777 1 95.12 68 GLN B C 1
ATOM 2848 O O . GLN B 1 68 ? -22.422 2.758 7.562 1 95.12 68 GLN B O 1
ATOM 2853 N N . VAL B 1 69 ? -24.469 3.328 6.836 1 96.38 69 VAL B N 1
ATOM 2854 C CA . VAL B 1 69 ? -24.062 3.494 5.441 1 96.38 69 VAL B CA 1
ATOM 2855 C C . VAL B 1 69 ? -24.594 4.824 4.906 1 96.38 69 VAL B C 1
ATOM 2857 O O . VAL B 1 69 ? -25.484 5.434 5.508 1 96.38 69 VAL B O 1
ATOM 2860 N N . ILE B 1 70 ? -23.969 5.316 3.93 1 96.62 70 ILE B N 1
ATOM 2861 C CA . ILE B 1 70 ? -24.422 6.523 3.246 1 96.62 70 ILE B CA 1
ATOM 2862 C C . ILE B 1 70 ? -25.234 6.141 2.008 1 96.62 70 ILE B C 1
ATOM 2864 O O . ILE B 1 70 ? -24.766 5.363 1.172 1 96.62 70 ILE B O 1
ATOM 2868 N N . ASP B 1 71 ? -26.406 6.605 1.863 1 95.81 71 ASP B N 1
ATOM 2869 C CA . ASP B 1 71 ? -27.234 6.402 0.676 1 95.81 71 ASP B CA 1
ATOM 2870 C C . ASP B 1 71 ? -26.812 7.352 -0.447 1 95.81 71 ASP B C 1
ATOM 2872 O O . ASP B 1 71 ? -27.172 8.531 -0.426 1 95.81 71 ASP B O 1
ATOM 2876 N N . THR B 1 72 ? -26.203 6.805 -1.37 1 93.44 72 THR B N 1
ATOM 2877 C CA . THR B 1 72 ? -25.625 7.637 -2.428 1 93.44 72 THR B CA 1
ATOM 2878 C C . THR B 1 72 ? -26.609 7.762 -3.594 1 93.44 72 THR B C 1
ATOM 2880 O O . THR B 1 72 ? -26.281 8.352 -4.625 1 93.44 72 THR B O 1
ATOM 2883 N N . ASN B 1 73 ? -27.781 7.188 -3.445 1 90.56 73 ASN B N 1
ATOM 2884 C CA . ASN B 1 73 ? -28.812 7.309 -4.465 1 90.56 73 ASN B CA 1
ATOM 2885 C C . ASN B 1 73 ? -29.453 8.695 -4.449 1 90.56 73 ASN B C 1
ATOM 2887 O O . ASN B 1 73 ? -30.078 9.102 -5.426 1 90.56 73 ASN B O 1
ATOM 2891 N N . THR B 1 74 ? -29.281 9.328 -3.303 1 90 74 THR B N 1
ATOM 2892 C CA . THR B 1 74 ? -29.891 10.648 -3.164 1 90 74 THR B CA 1
ATOM 2893 C C . THR B 1 74 ? -28.812 11.719 -3.021 1 90 74 THR B C 1
ATOM 2895 O O . THR B 1 74 ? -27.719 11.445 -2.527 1 90 74 THR B O 1
ATOM 2898 N N . ASP B 1 75 ? -29.062 12.93 -3.42 1 88.06 75 ASP B N 1
ATOM 2899 C CA . ASP B 1 75 ? -28.141 14.047 -3.332 1 88.06 75 ASP B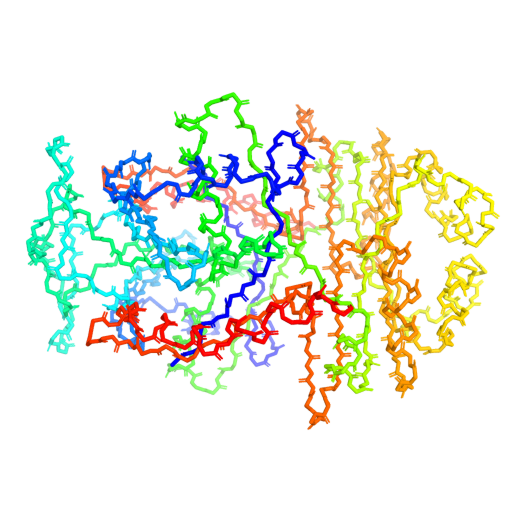 CA 1
ATOM 2900 C C . ASP B 1 75 ? -27.859 14.422 -1.877 1 88.06 75 ASP B C 1
ATOM 2902 O O . ASP B 1 75 ? -26.859 15.078 -1.575 1 88.06 75 ASP B O 1
ATOM 2906 N N . LYS B 1 76 ? -28.766 14 -1.032 1 91.31 76 LYS B N 1
ATOM 2907 C CA . LYS B 1 76 ? -28.641 14.383 0.371 1 91.31 76 LYS B CA 1
ATOM 2908 C C . LYS B 1 76 ? -27.562 13.555 1.075 1 91.31 76 LYS B C 1
ATOM 2910 O O . LYS B 1 76 ? -27.094 13.93 2.154 1 91.31 76 LYS B O 1
ATOM 2915 N N . LEU B 1 77 ? -27.188 12.383 0.486 1 94.81 77 LEU B N 1
ATOM 2916 C CA . LEU B 1 77 ? -26.156 11.516 1.055 1 94.81 77 LEU B CA 1
ATOM 2917 C C . LEU B 1 77 ? -26.438 11.234 2.527 1 94.81 77 LEU B C 1
ATOM 2919 O O . LEU B 1 77 ? -25.562 11.414 3.375 1 94.81 77 LEU B O 1
ATOM 2923 N N . GLU B 1 78 ? -27.625 10.828 2.82 1 94.31 78 GLU B N 1
ATOM 2924 C CA . GLU B 1 78 ? -28.094 10.602 4.184 1 94.31 78 GLU B CA 1
ATOM 2925 C C . GLU B 1 78 ? -27.453 9.352 4.785 1 94.31 78 GLU B C 1
ATOM 2927 O O . GLU B 1 78 ? -27.25 8.359 4.09 1 94.31 78 GLU B O 1
ATOM 2932 N N . LYS B 1 79 ? -27.25 9.508 6.039 1 94.94 79 LYS B N 1
ATOM 2933 C CA . LYS B 1 79 ? -26.781 8.367 6.82 1 94.94 79 LYS B CA 1
ATOM 2934 C C . LYS B 1 79 ? -27.953 7.504 7.285 1 94.94 79 LYS B C 1
ATOM 2936 O O . LYS B 1 79 ? -28.875 8 7.926 1 94.94 79 LYS B O 1
ATOM 2941 N N . ILE B 1 80 ? -27.906 6.215 6.965 1 95.88 80 ILE B N 1
ATOM 2942 C CA . ILE B 1 80 ? -28.969 5.305 7.391 1 95.88 80 ILE B CA 1
ATOM 2943 C C . ILE B 1 80 ? -28.359 4.043 7.984 1 95.88 80 ILE B C 1
ATOM 2945 O O . ILE B 1 80 ? -27.141 3.844 7.922 1 95.88 80 ILE B O 1
ATOM 2949 N N . THR B 1 81 ? -29.172 3.205 8.562 1 96.44 81 THR B N 1
ATOM 2950 C CA . THR B 1 81 ? -28.703 1.961 9.164 1 96.44 81 THR B CA 1
ATOM 2951 C C . THR B 1 81 ? -28.188 0.998 8.102 1 96.44 81 THR B C 1
ATOM 2953 O O . THR B 1 81 ? -28.812 0.854 7.043 1 96.44 81 THR B O 1
ATOM 2956 N N . ASN B 1 82 ? -27.078 0.342 8.32 1 96.19 82 ASN B N 1
ATOM 2957 C CA . ASN B 1 82 ? -26.531 -0.667 7.426 1 96.19 82 ASN B CA 1
ATOM 2958 C C . ASN B 1 82 ? -27.375 -1.93 7.402 1 96.19 82 ASN B C 1
ATOM 2960 O O . ASN B 1 82 ? -27.516 -2.613 8.422 1 96.19 82 ASN B O 1
ATOM 2964 N N . PRO B 1 83 ? -27.938 -2.287 6.266 1 96.62 83 PRO B N 1
ATOM 2965 C CA . PRO B 1 83 ? -28.781 -3.488 6.23 1 96.62 83 PRO B CA 1
ATOM 2966 C C . PRO B 1 83 ? -27.969 -4.777 6.336 1 96.62 83 PRO B C 1
ATOM 2968 O O . PRO B 1 83 ? -28.531 -5.844 6.605 1 96.62 83 PRO B O 1
ATOM 2971 N N . ARG B 1 84 ? -26.719 -4.68 6.031 1 95.44 84 ARG B N 1
ATOM 2972 C CA . ARG B 1 84 ? -25.812 -5.82 6.195 1 95.44 84 ARG B CA 1
ATOM 2973 C C . ARG B 1 84 ? -25.234 -5.863 7.605 1 95.44 84 ARG B C 1
ATOM 2975 O O . ARG B 1 84 ? -24.641 -4.887 8.07 1 95.44 84 ARG B O 1
ATOM 2982 N N . ILE B 1 85 ? -25.391 -6.953 8.25 1 94.5 85 ILE B N 1
ATOM 2983 C CA . ILE B 1 85 ? -24.859 -7.066 9.602 1 94.5 85 ILE B CA 1
ATOM 2984 C C . ILE B 1 85 ? -23.391 -7.52 9.539 1 94.5 85 ILE B C 1
ATOM 2986 O O . ILE B 1 85 ? -22.953 -8.047 8.516 1 94.5 85 ILE B O 1
ATOM 2990 N N . LYS B 1 86 ? -22.719 -7.395 10.57 1 93 86 LYS B N 1
ATOM 2991 C CA . LYS B 1 86 ? -21.266 -7.566 10.672 1 93 86 LYS B CA 1
ATOM 2992 C C . LYS B 1 86 ? -20.844 -8.984 10.289 1 93 86 LYS B C 1
ATOM 2994 O O . LYS B 1 86 ? -19.797 -9.188 9.672 1 93 86 LYS B O 1
ATOM 2999 N N . THR B 1 87 ? -21.641 -9.969 10.602 1 93.69 87 THR B N 1
ATOM 3000 C CA . THR B 1 87 ? -21.266 -11.367 10.414 1 93.69 87 THR B CA 1
ATOM 3001 C C . THR B 1 87 ? -21.516 -11.805 8.977 1 93.69 87 THR B C 1
ATOM 3003 O O . THR B 1 87 ? -21.188 -12.93 8.594 1 93.69 87 THR B O 1
ATOM 3006 N N . LEU B 1 88 ? -22.125 -10.969 8.164 1 95.81 88 LEU B N 1
ATOM 3007 C CA . LEU B 1 88 ? -22.234 -11.18 6.727 1 95.81 88 LEU B CA 1
ATOM 3008 C C . LEU B 1 88 ? -21.094 -10.508 5.984 1 95.81 88 LEU B C 1
ATOM 3010 O O . LEU B 1 88 ? -21.109 -9.297 5.77 1 95.81 88 LEU B O 1
ATOM 3014 N N . VAL B 1 89 ? -20.125 -11.266 5.578 1 96.25 89 VAL B N 1
ATOM 3015 C CA . VAL B 1 89 ? -18.875 -10.711 5.059 1 96.25 89 VAL B CA 1
ATOM 3016 C C . VAL B 1 89 ? -18.953 -10.594 3.539 1 96.25 89 VAL B C 1
ATOM 3018 O O . VAL B 1 89 ? -19.219 -11.586 2.848 1 96.25 89 VAL B O 1
ATOM 3021 N N . GLU B 1 90 ? -18.812 -9.406 3.076 1 96.31 90 GLU B N 1
ATOM 3022 C CA . GLU B 1 90 ? -18.734 -9.156 1.642 1 96.31 90 GLU B CA 1
ATOM 3023 C C . GLU B 1 90 ? -17.328 -9.383 1.108 1 96.31 90 GLU B C 1
ATOM 3025 O O . GLU B 1 90 ? -16.391 -8.656 1.457 1 96.31 90 GLU B O 1
ATOM 3030 N N . GLN B 1 91 ? -17.125 -10.352 0.278 1 96.5 91 GLN B N 1
ATOM 3031 C CA . GLN B 1 91 ? -15.844 -10.602 -0.356 1 96.5 91 GLN B CA 1
ATOM 3032 C C . GLN B 1 91 ? -15.688 -9.773 -1.631 1 96.5 91 GLN B C 1
ATOM 3034 O O . GLN B 1 91 ? -16.141 -10.188 -2.701 1 96.5 91 GLN B O 1
ATOM 3039 N N . ASN B 1 92 ? -15.055 -8.688 -1.5 1 94.62 92 ASN B N 1
ATOM 3040 C CA . ASN B 1 92 ? -15.008 -7.785 -2.648 1 94.62 92 ASN B CA 1
ATOM 3041 C C . ASN B 1 92 ? -13.586 -7.605 -3.17 1 94.62 92 ASN B C 1
ATOM 3043 O O . ASN B 1 92 ? -13.344 -6.785 -4.059 1 94.62 92 ASN B O 1
ATOM 3047 N N . GLN B 1 93 ? -12.602 -8.289 -2.637 1 95.94 93 GLN B N 1
ATOM 3048 C CA . GLN B 1 93 ? -11.25 -8.328 -3.17 1 95.94 93 GLN B CA 1
ATOM 3049 C C . GLN B 1 93 ? -11.008 -9.609 -3.971 1 95.94 93 GLN B C 1
ATOM 3051 O O . GLN B 1 93 ? -11.297 -10.703 -3.496 1 95.94 93 GLN B O 1
ATOM 3056 N N . GLN B 1 94 ? -10.484 -9.383 -5.121 1 97.19 94 GLN B N 1
ATOM 3057 C CA . GLN B 1 94 ? -10.203 -10.523 -5.988 1 97.19 94 GLN B CA 1
ATOM 3058 C C . GLN B 1 94 ? -8.711 -10.641 -6.27 1 97.19 94 GLN B C 1
ATOM 3060 O O . GLN B 1 94 ? -8.039 -9.641 -6.531 1 97.19 94 GLN B O 1
ATOM 3065 N N . PHE B 1 95 ? -8.227 -11.797 -6.191 1 97.81 95 PHE B N 1
ATOM 3066 C CA . PHE B 1 95 ? -6.859 -12.125 -6.586 1 97.81 95 PHE B CA 1
ATOM 3067 C C . PHE B 1 95 ? -6.848 -13.312 -7.547 1 97.81 95 PHE B C 1
ATOM 3069 O O . PHE B 1 95 ? -7.641 -14.242 -7.402 1 97.81 95 PHE B O 1
ATOM 3076 N N . PHE B 1 96 ? -5.973 -13.266 -8.477 1 98.19 96 PHE B N 1
ATOM 3077 C CA . PHE B 1 96 ? -5.883 -14.312 -9.484 1 98.19 96 PHE B CA 1
ATOM 3078 C C . PHE B 1 96 ? -4.434 -14.742 -9.688 1 98.19 96 PHE B C 1
ATOM 3080 O O . PHE B 1 96 ? -3.514 -13.938 -9.516 1 98.19 96 PHE B O 1
ATOM 3087 N N . GLY B 1 97 ? -4.266 -15.977 -10.07 1 97.81 97 GLY B N 1
ATOM 3088 C CA . GLY B 1 97 ? -2.963 -16.5 -10.445 1 97.81 97 GLY B CA 1
ATOM 3089 C C . GLY B 1 97 ? -3.045 -17.766 -11.273 1 97.81 97 GLY B C 1
ATOM 3090 O O . GLY B 1 97 ? -4.117 -18.359 -11.414 1 97.81 97 GLY B O 1
ATOM 3091 N N . PHE B 1 98 ? -1.972 -18.078 -11.875 1 96.88 98 PHE B N 1
ATOM 3092 C CA . PHE B 1 98 ? -1.877 -19.344 -12.602 1 96.88 98 PHE B CA 1
ATOM 3093 C C . PHE B 1 98 ? -0.458 -19.891 -12.547 1 96.88 98 PHE B C 1
ATOM 3095 O O . PHE B 1 98 ? 0.509 -19.141 -12.469 1 96.88 98 PHE B O 1
ATOM 3102 N N . PHE B 1 99 ? -0.411 -21.203 -12.555 1 95.62 99 PHE B N 1
ATOM 3103 C CA . PHE B 1 99 ? 0.859 -21.922 -12.508 1 95.62 99 PHE B CA 1
ATOM 3104 C C . PHE B 1 99 ? 1.122 -22.656 -13.82 1 95.62 99 PHE B C 1
ATOM 3106 O O . PHE B 1 99 ? 0.239 -23.328 -14.344 1 95.62 99 PHE B O 1
ATOM 3113 N N . LEU B 1 100 ? 2.299 -22.453 -14.32 1 92.62 100 LEU B N 1
ATOM 3114 C CA . LEU B 1 100 ? 2.756 -23.156 -15.508 1 92.62 100 LEU B CA 1
ATOM 3115 C C . LEU B 1 100 ? 3.793 -24.219 -15.148 1 92.62 100 LEU B C 1
ATOM 3117 O O . LEU B 1 100 ? 4.957 -23.891 -14.891 1 92.62 100 LEU B O 1
ATOM 3121 N N . PRO B 1 101 ? 3.391 -25.438 -15.188 1 89.81 101 PRO B N 1
ATOM 3122 C CA . PRO B 1 101 ? 4.309 -26.516 -14.773 1 89.81 101 PRO B CA 1
ATOM 3123 C C . PRO B 1 101 ? 5.512 -26.641 -15.703 1 89.81 101 PRO B C 1
ATOM 3125 O O . PRO B 1 101 ? 6.602 -27.016 -15.258 1 89.81 101 PRO B O 1
ATOM 3128 N N . GLN B 1 102 ? 5.395 -26.391 -16.969 1 86.06 102 GLN B N 1
ATOM 3129 C CA . GLN B 1 102 ? 6.461 -26.562 -17.953 1 86.06 102 GLN B CA 1
ATOM 3130 C C . GLN B 1 102 ? 7.672 -25.703 -17.609 1 86.06 102 GLN B C 1
ATOM 3132 O O . GLN B 1 102 ? 8.812 -26.109 -17.844 1 86.06 102 GLN B O 1
ATOM 3137 N N . ILE B 1 103 ? 7.379 -24.562 -17.062 1 85.06 103 ILE B N 1
ATOM 3138 C CA . ILE B 1 103 ? 8.492 -23.672 -16.719 1 85.06 103 ILE B CA 1
ATOM 3139 C C . ILE B 1 103 ? 8.555 -23.484 -15.211 1 85.06 103 ILE B C 1
ATOM 3141 O O . ILE B 1 103 ? 9.305 -22.641 -14.719 1 85.06 103 ILE B O 1
ATOM 3145 N N . SER B 1 104 ? 7.676 -24.156 -14.461 1 87.12 104 SER B N 1
ATOM 3146 C CA . SER B 1 104 ? 7.613 -24.141 -13 1 87.12 104 SER B CA 1
ATOM 3147 C C . SER B 1 104 ? 7.508 -22.719 -12.469 1 87.12 104 SER B C 1
ATOM 3149 O O . SER B 1 104 ? 8.258 -22.328 -11.578 1 87.12 104 SER B O 1
ATOM 3151 N N . THR B 1 105 ? 6.617 -21.922 -13.023 1 91 105 THR B N 1
ATOM 3152 C CA . THR B 1 105 ? 6.469 -20.516 -12.68 1 91 105 THR B CA 1
ATOM 3153 C C . THR B 1 105 ? 5.023 -20.203 -12.305 1 91 105 THR B C 1
ATOM 3155 O O . THR B 1 105 ? 4.094 -20.625 -13 1 91 105 THR B O 1
ATOM 3158 N N . PHE B 1 106 ? 4.887 -19.562 -11.164 1 94.94 106 PHE B N 1
ATOM 3159 C CA . PHE B 1 106 ? 3.582 -19.062 -10.742 1 94.94 106 PHE B CA 1
ATOM 3160 C C . PHE B 1 106 ? 3.426 -17.594 -11.078 1 94.94 106 PHE B C 1
ATOM 3162 O O . PHE B 1 106 ? 4.328 -16.781 -10.82 1 94.94 106 PHE B O 1
ATOM 3169 N N . TYR B 1 107 ? 2.344 -17.266 -11.711 1 95.38 107 TYR B N 1
ATOM 3170 C CA . TYR B 1 107 ? 1.998 -15.875 -11.984 1 95.38 107 TYR B CA 1
ATOM 3171 C C . TYR B 1 107 ? 0.865 -15.406 -11.086 1 95.38 107 TYR B C 1
ATOM 3173 O O . TYR B 1 107 ? -0.191 -16.047 -11.023 1 95.38 107 TYR B O 1
ATOM 3181 N N . ALA B 1 108 ? 1.086 -14.281 -10.414 1 97.06 108 ALA B N 1
ATOM 3182 C CA . ALA B 1 108 ? 0.078 -13.758 -9.5 1 97.06 108 ALA B CA 1
ATOM 3183 C C . ALA B 1 108 ? -0.293 -12.32 -9.859 1 97.06 108 ALA B C 1
ATOM 3185 O O . ALA B 1 108 ? 0.575 -11.516 -10.203 1 97.06 108 ALA B O 1
ATOM 3186 N N . SER B 1 109 ? -1.548 -12 -9.758 1 96.38 109 SER B N 1
ATOM 3187 C CA . SER B 1 109 ? -2.025 -10.648 -10.016 1 96.38 109 SER B CA 1
ATOM 3188 C C . SER B 1 109 ? -1.66 -9.703 -8.875 1 96.38 109 SER B C 1
ATOM 3190 O O . SER B 1 109 ? -1.718 -8.484 -9.031 1 96.38 109 SER B O 1
ATOM 3192 N N . ASN B 1 110 ? -1.381 -10.273 -7.727 1 93.94 110 ASN B N 1
ATOM 3193 C CA . ASN B 1 110 ? -1.072 -9.547 -6.5 1 93.94 110 ASN B CA 1
ATOM 3194 C C . ASN B 1 110 ? -0.286 -10.406 -5.516 1 93.94 110 ASN B C 1
ATOM 3196 O O . ASN B 1 110 ? -0.591 -11.586 -5.34 1 93.94 110 ASN B O 1
ATOM 3200 N N . LYS B 1 111 ? 0.673 -9.82 -4.863 1 90.12 111 LYS B N 1
ATOM 3201 C CA . LYS B 1 111 ? 1.496 -10.555 -3.906 1 90.12 111 LYS B CA 1
ATOM 3202 C C . LYS B 1 111 ? 0.648 -11.109 -2.764 1 90.12 111 LYS B C 1
ATOM 3204 O O . LYS B 1 111 ? 1.03 -12.086 -2.121 1 90.12 111 LYS B O 1
ATOM 3209 N N . LYS B 1 112 ? -0.492 -10.555 -2.453 1 93.31 112 LYS B N 1
ATOM 3210 C CA . LYS B 1 112 ? -1.389 -11.023 -1.4 1 93.31 112 LYS B CA 1
ATOM 3211 C C . LYS B 1 112 ? -1.882 -12.438 -1.688 1 93.31 112 LYS B C 1
ATOM 3213 O O . LYS B 1 112 ? -2.129 -13.219 -0.762 1 93.31 112 LYS B O 1
ATOM 3218 N N . LEU B 1 113 ? -1.989 -12.742 -2.934 1 97 113 LEU B N 1
ATOM 3219 C CA . LEU B 1 113 ? -2.381 -14.109 -3.281 1 97 113 LEU B CA 1
ATOM 3220 C C . LEU B 1 113 ? -1.334 -15.109 -2.809 1 97 113 LEU B C 1
ATOM 3222 O O . LEU B 1 113 ? -1.678 -16.172 -2.27 1 97 113 LEU B O 1
ATOM 3226 N N . ASN B 1 114 ? -0.068 -14.734 -3 1 93.69 114 ASN B N 1
ATOM 3227 C CA . ASN B 1 114 ? 1.008 -15.609 -2.545 1 93.69 114 ASN B CA 1
ATOM 3228 C C . ASN B 1 114 ? 0.925 -15.859 -1.042 1 93.69 114 ASN B C 1
ATOM 3230 O O . ASN B 1 114 ? 1.048 -17 -0.594 1 93.69 114 ASN B O 1
ATOM 3234 N N . ASN B 1 115 ? 0.646 -14.828 -0.344 1 92.19 115 ASN B N 1
ATOM 3235 C CA . ASN B 1 115 ? 0.546 -14.945 1.106 1 92.19 115 ASN B CA 1
ATOM 3236 C C . ASN B 1 115 ? -0.633 -15.82 1.519 1 92.19 115 ASN B C 1
ATOM 3238 O O . ASN B 1 115 ? -0.528 -16.609 2.461 1 92.19 115 ASN B O 1
ATOM 3242 N N . LEU B 1 116 ? -1.717 -15.656 0.865 1 95.38 116 LEU B N 1
ATOM 3243 C CA . LEU B 1 116 ? -2.896 -16.469 1.129 1 95.38 116 LEU B CA 1
ATOM 3244 C C . LEU B 1 116 ? -2.602 -17.953 0.875 1 95.38 116 LEU B C 1
ATOM 3246 O O . LEU B 1 116 ? -2.979 -18.797 1.675 1 95.38 116 LEU B O 1
ATOM 3250 N N . LEU B 1 117 ? -1.884 -18.234 -0.191 1 95.44 117 LEU B N 1
ATOM 3251 C CA . LEU B 1 117 ? -1.54 -19.609 -0.535 1 95.44 117 LEU B CA 1
ATOM 3252 C C . LEU B 1 117 ? -0.58 -20.203 0.491 1 95.44 117 LEU B C 1
ATOM 3254 O O . LEU B 1 117 ? -0.738 -21.359 0.903 1 95.44 117 LEU B O 1
ATOM 3258 N N . VAL B 1 118 ? 0.342 -19.375 0.884 1 92.12 118 VAL B N 1
ATOM 3259 C CA . VAL B 1 118 ? 1.283 -19.844 1.9 1 92.12 118 VAL B CA 1
ATOM 3260 C C . VAL B 1 118 ? 0.526 -20.234 3.168 1 92.12 118 VAL B C 1
ATOM 3262 O O . VAL B 1 118 ? 0.774 -21.297 3.742 1 92.12 118 VAL B O 1
ATOM 3265 N N . SER B 1 119 ? -0.383 -19.359 3.559 1 91 119 SER B N 1
ATOM 3266 C CA . SER B 1 119 ? -1.181 -19.641 4.75 1 91 119 SER B CA 1
ATOM 3267 C C . SER B 1 119 ? -2.016 -20.906 4.566 1 91 119 SER B C 1
ATOM 3269 O O . SER B 1 119 ? -2.102 -21.734 5.473 1 91 119 SER B O 1
ATOM 3271 N N . TYR B 1 120 ? -2.598 -21.078 3.436 1 94.25 120 TYR B N 1
ATOM 3272 C CA . TYR B 1 120 ? -3.402 -22.25 3.115 1 94.25 120 TYR B CA 1
ATOM 3273 C C . TYR B 1 120 ? -2.555 -23.516 3.146 1 94.25 120 TYR B C 1
ATOM 3275 O O . TYR B 1 120 ? -2.951 -24.531 3.744 1 94.25 120 TYR B O 1
ATOM 3283 N N . TYR B 1 121 ? -1.396 -23.438 2.562 1 92.25 121 TYR B N 1
ATOM 3284 C CA . TYR B 1 121 ? -0.526 -24.609 2.49 1 92.25 121 TYR B CA 1
ATOM 3285 C C . TYR B 1 121 ? 0.024 -24.969 3.865 1 92.25 121 TYR B C 1
ATOM 3287 O O . TYR B 1 121 ? 0.206 -26.141 4.18 1 92.25 121 TYR B O 1
ATOM 3295 N N . LYS B 1 122 ? 0.279 -23.953 4.578 1 89.75 122 LYS B N 1
ATOM 3296 C CA . LYS B 1 122 ? 0.764 -24.203 5.934 1 89.75 122 LYS B CA 1
ATOM 3297 C C . LYS B 1 122 ? -0.242 -25.031 6.734 1 89.75 122 LYS B C 1
ATOM 3299 O O . LYS B 1 122 ? 0.143 -25.891 7.52 1 89.75 122 LYS B O 1
ATOM 3304 N N . LYS B 1 123 ? -1.489 -24.797 6.555 1 90.12 123 LYS B N 1
ATOM 3305 C CA . LYS B 1 123 ? -2.551 -25.516 7.262 1 90.12 123 LYS B CA 1
ATOM 3306 C C . LYS B 1 123 ? -2.701 -26.938 6.738 1 90.12 123 LYS B C 1
ATOM 3308 O O . LYS B 1 123 ? -2.939 -27.875 7.516 1 90.12 123 LYS B O 1
ATOM 3313 N N . HIS B 1 124 ? -2.518 -27.172 5.488 1 89.56 124 HIS B N 1
ATOM 3314 C CA . HIS B 1 124 ? -2.824 -28.453 4.863 1 89.56 124 HIS B CA 1
ATOM 3315 C C . HIS B 1 124 ? -1.571 -29.312 4.719 1 89.56 124 HIS B C 1
ATOM 3317 O O . HIS B 1 124 ? -1.661 -30.531 4.605 1 89.56 124 HIS B O 1
ATOM 3323 N N . PHE B 1 125 ? -0.457 -28.578 4.613 1 88.75 125 PHE B N 1
ATOM 3324 C CA . PHE B 1 125 ? 0.833 -29.25 4.531 1 88.75 125 PHE B CA 1
ATOM 3325 C C . PHE B 1 125 ? 1.812 -28.672 5.543 1 88.75 125 PHE B C 1
ATOM 3327 O O . PHE B 1 125 ? 2.832 -28.094 5.168 1 88.75 125 PHE B O 1
ATOM 3334 N N . PRO B 1 126 ? 1.589 -28.953 6.789 1 87.19 126 PRO B N 1
ATOM 3335 C CA . PRO B 1 126 ? 2.361 -28.297 7.84 1 87.19 126 PRO B CA 1
ATOM 3336 C C . PRO B 1 126 ? 3.85 -28.625 7.781 1 87.19 126 PRO B C 1
ATOM 3338 O O . PRO B 1 126 ? 4.684 -27.859 8.266 1 87.19 126 PRO B O 1
ATOM 3341 N N . GLN B 1 127 ? 4.203 -29.672 7.168 1 85.94 127 GLN B N 1
ATOM 3342 C CA . GLN B 1 127 ? 5.602 -30.094 7.117 1 85.94 127 GLN B CA 1
ATOM 3343 C C . GLN B 1 127 ? 6.324 -29.438 5.945 1 85.94 127 GLN B C 1
ATOM 3345 O O . GLN B 1 127 ? 7.543 -29.578 5.801 1 85.94 127 GLN B O 1
ATOM 3350 N N . LYS B 1 128 ? 5.598 -28.719 5.219 1 81.5 128 LYS B N 1
ATOM 3351 C CA . LYS B 1 128 ? 6.176 -28.109 4.027 1 81.5 128 LYS B CA 1
ATOM 3352 C C . LYS B 1 128 ? 6.246 -26.578 4.176 1 81.5 128 LYS B C 1
ATOM 3354 O O . LYS B 1 128 ? 5.266 -25.953 4.57 1 81.5 128 LYS B O 1
ATOM 3359 N N . GLN B 1 129 ? 7.418 -26.062 3.998 1 83.75 129 GLN B N 1
ATOM 3360 C CA . GLN B 1 129 ? 7.566 -24.609 3.922 1 83.75 129 GLN B CA 1
ATOM 3361 C C . GLN B 1 129 ? 7.523 -24.125 2.475 1 83.75 129 GLN B C 1
ATOM 3363 O O . GLN B 1 129 ? 8.398 -24.469 1.676 1 83.75 129 GLN B O 1
ATOM 3368 N N . ILE B 1 130 ? 6.562 -23.375 2.158 1 86.38 130 ILE B N 1
ATOM 3369 C CA . ILE B 1 130 ? 6.383 -22.891 0.794 1 86.38 130 ILE B CA 1
ATOM 3370 C C . ILE B 1 130 ? 6.766 -21.406 0.711 1 86.38 130 ILE B C 1
ATOM 3372 O O . ILE B 1 130 ? 6.336 -20.609 1.541 1 86.38 130 ILE B O 1
ATOM 3376 N N . VAL B 1 131 ? 7.625 -21.062 -0.252 1 81.62 131 VAL B N 1
ATOM 3377 C CA . VAL B 1 131 ? 8.078 -19.688 -0.442 1 81.62 131 VAL B CA 1
ATOM 3378 C C . VAL B 1 131 ? 7.902 -19.281 -1.902 1 81.62 131 VAL B C 1
ATOM 3380 O O . VAL B 1 131 ? 8.141 -20.078 -2.811 1 81.62 131 VAL B O 1
ATOM 3383 N N . PHE B 1 132 ? 7.402 -18.109 -2.139 1 87.38 132 PHE B N 1
ATOM 3384 C CA . PHE B 1 132 ? 7.34 -17.484 -3.457 1 87.38 132 PHE B CA 1
ATOM 3385 C C . PHE B 1 132 ? 8.461 -16.469 -3.631 1 87.38 132 PHE B C 1
ATOM 3387 O O . PHE B 1 132 ? 8.57 -15.523 -2.846 1 87.38 132 PHE B O 1
ATOM 3394 N N . GLU B 1 133 ? 9.266 -16.594 -4.676 1 76.12 133 GLU B N 1
ATOM 3395 C CA . GLU B 1 133 ? 10.328 -15.648 -4.984 1 76.12 133 GLU B CA 1
ATOM 3396 C C . GLU B 1 133 ? 10.141 -15.039 -6.367 1 76.12 133 GLU B C 1
ATOM 3398 O O . GLU B 1 133 ? 9.93 -15.758 -7.348 1 76.12 133 GLU B O 1
ATOM 3403 N N . PRO B 1 134 ? 10.211 -13.672 -6.449 1 79.62 134 PRO B N 1
ATOM 3404 C CA . PRO B 1 134 ? 10.07 -13.062 -7.773 1 79.62 134 PRO B CA 1
ATOM 3405 C C . PRO B 1 134 ? 11.109 -13.562 -8.773 1 79.62 134 PRO B C 1
ATOM 3407 O O . PRO B 1 134 ? 12.266 -13.789 -8.406 1 79.62 134 PRO B O 1
ATOM 3410 N N . THR B 1 135 ? 10.602 -13.82 -10.039 1 74.62 135 THR B N 1
ATOM 3411 C CA . THR B 1 135 ? 11.484 -14.18 -11.148 1 74.62 135 THR B CA 1
ATOM 3412 C C . THR B 1 135 ? 11.773 -12.961 -12.016 1 74.62 135 THR B C 1
ATOM 3414 O O . THR B 1 135 ? 10.859 -12.352 -12.57 1 74.62 135 THR B O 1
ATOM 3417 N N . PHE B 1 136 ? 12.945 -12.625 -12.273 1 65.44 136 PHE B N 1
ATOM 3418 C CA . PHE B 1 136 ? 13.312 -11.414 -13.008 1 65.44 136 PHE B CA 1
ATOM 3419 C C . PHE B 1 136 ? 13.625 -11.734 -14.461 1 65.44 136 PHE B C 1
ATOM 3421 O O . PHE B 1 136 ? 14 -12.867 -14.789 1 65.44 136 PHE B O 1
ATOM 3428 N N . LEU B 1 137 ? 13.297 -10.719 -15.367 1 69.06 137 LEU B N 1
ATOM 3429 C CA . LEU B 1 137 ? 13.641 -10.797 -16.781 1 69.06 137 LEU B CA 1
ATOM 3430 C C . LEU B 1 137 ? 15.148 -10.938 -16.969 1 69.06 137 LEU B C 1
ATOM 3432 O O . LEU B 1 137 ? 15.93 -10.477 -16.125 1 69.06 137 LEU B O 1
ATOM 3436 N N . ASP B 1 138 ? 15.359 -11.648 -18.109 1 62.91 138 ASP B N 1
ATOM 3437 C CA . ASP B 1 138 ? 16.781 -11.703 -18.469 1 62.91 138 ASP B CA 1
ATOM 3438 C C . ASP B 1 138 ? 17.281 -10.336 -18.938 1 62.91 138 ASP B C 1
ATOM 3440 O O . ASP B 1 138 ? 16.484 -9.438 -19.203 1 62.91 138 ASP B O 1
ATOM 3444 N N . SER B 1 139 ? 18.469 -10.141 -18.984 1 56.78 139 SER B N 1
ATOM 3445 C CA . SER B 1 139 ? 19.125 -8.867 -19.281 1 56.78 139 SER B CA 1
ATOM 3446 C C . SER B 1 139 ? 18.719 -8.344 -20.656 1 56.78 139 SER B C 1
ATOM 3448 O O . SER B 1 139 ? 18.547 -7.141 -20.844 1 56.78 139 SER B O 1
ATOM 3450 N N . GLU B 1 140 ? 18.531 -9.281 -21.562 1 60.59 140 GLU B N 1
ATOM 3451 C CA . GLU B 1 140 ? 18.172 -8.898 -22.922 1 60.59 140 GLU B CA 1
ATOM 3452 C C . GLU B 1 140 ? 16.781 -8.281 -22.969 1 60.59 140 GLU B C 1
ATOM 3454 O O . GLU B 1 140 ? 16.578 -7.242 -23.609 1 60.59 140 GLU B O 1
ATOM 3459 N N . LYS B 1 141 ? 15.898 -8.844 -22.344 1 65.56 141 LYS B N 1
ATOM 3460 C CA . LYS B 1 141 ? 14.523 -8.367 -22.312 1 65.56 141 LYS B CA 1
ATOM 3461 C C . LYS B 1 141 ? 14.414 -7.027 -21.594 1 65.56 141 LYS B C 1
ATOM 3463 O O . LYS B 1 141 ? 13.617 -6.172 -21.984 1 65.56 141 LYS B O 1
ATOM 3468 N N . VAL B 1 142 ? 15.203 -6.879 -20.641 1 62.5 142 VAL B N 1
ATOM 3469 C CA . VAL B 1 142 ? 15.227 -5.605 -19.938 1 62.5 142 VAL B CA 1
ATOM 3470 C C . VAL B 1 142 ? 15.688 -4.496 -20.875 1 62.5 142 VAL B C 1
ATOM 3472 O O . VAL B 1 142 ? 15.102 -3.414 -20.906 1 62.5 142 VAL B O 1
ATOM 3475 N N . ALA B 1 143 ? 16.562 -4.867 -21.656 1 60.44 143 ALA B N 1
ATOM 3476 C CA . ALA B 1 143 ? 17.125 -3.896 -22.594 1 60.44 143 ALA B CA 1
ATOM 3477 C C . ALA B 1 143 ? 16.109 -3.508 -23.656 1 60.44 143 ALA B C 1
ATOM 3479 O O . ALA B 1 143 ? 16.062 -2.354 -24.094 1 60.44 143 ALA B O 1
ATOM 3480 N N . GLU B 1 144 ? 15.289 -4.465 -24.094 1 65.19 144 GLU B N 1
ATOM 3481 C CA . GLU B 1 144 ? 14.25 -4.227 -25.094 1 65.19 144 GLU B CA 1
ATOM 3482 C C . GLU B 1 144 ? 13.188 -3.26 -24.578 1 65.19 144 GLU B C 1
ATOM 3484 O O . GLU B 1 144 ? 12.578 -2.52 -25.344 1 65.19 144 GLU B O 1
ATOM 3489 N N . LYS B 1 145 ? 12.906 -3.314 -23.391 1 63.88 145 LYS B N 1
ATOM 3490 C CA . LYS B 1 145 ? 11.867 -2.484 -22.797 1 63.88 145 LYS B CA 1
ATOM 3491 C C . LYS B 1 145 ? 12.336 -1.04 -22.641 1 63.88 145 LYS B C 1
ATOM 3493 O O . LYS B 1 145 ? 11.516 -0.116 -22.609 1 63.88 145 LYS B O 1
ATOM 3498 N N . LEU B 1 146 ? 13.523 -0.908 -22.734 1 61.22 146 LEU B N 1
ATOM 3499 C CA . LEU B 1 146 ? 14.094 0.405 -22.453 1 61.22 146 LEU B CA 1
ATOM 3500 C C . LEU B 1 146 ? 14.758 0.989 -23.703 1 61.22 146 LEU B C 1
ATOM 3502 O O . LEU B 1 146 ? 15.727 0.423 -24.219 1 61.22 146 LEU B O 1
ATOM 3506 N N . LYS B 1 147 ? 13.883 1.919 -24.594 1 61.84 147 LYS B N 1
ATOM 3507 C CA . LYS B 1 147 ? 14.523 2.633 -25.703 1 61.84 147 LYS B CA 1
ATOM 3508 C C . LYS B 1 147 ? 15.625 3.557 -25.188 1 61.84 147 LYS B C 1
ATOM 3510 O O . LYS B 1 147 ? 16.734 3.561 -25.734 1 61.84 147 LYS B O 1
ATOM 3515 N N . THR B 1 148 ? 15.047 4.43 -24.375 1 60.66 148 THR B N 1
ATOM 3516 C CA . THR B 1 148 ? 15.992 5.352 -23.75 1 60.66 148 THR B CA 1
ATOM 3517 C C . THR B 1 148 ? 15.852 5.336 -22.234 1 60.66 148 THR B C 1
ATOM 3519 O O . THR B 1 148 ? 14.758 5.098 -21.719 1 60.66 148 THR B O 1
ATOM 3522 N N . LEU B 1 149 ? 16.797 5.141 -21.672 1 60.41 149 LEU B N 1
ATOM 3523 C CA . LEU B 1 149 ? 16.859 5.402 -20.234 1 60.41 149 LEU B CA 1
ATOM 3524 C C . LEU B 1 149 ? 17.391 6.801 -19.953 1 60.41 149 LEU B C 1
ATOM 3526 O O . LEU B 1 149 ? 18.484 7.145 -20.406 1 60.41 149 LEU B O 1
ATOM 3530 N N . ASN B 1 150 ? 16.344 7.609 -19.609 1 61.84 150 ASN B N 1
ATOM 3531 C CA . ASN B 1 150 ? 16.781 8.953 -19.25 1 61.84 150 ASN B CA 1
ATOM 3532 C C . ASN B 1 150 ? 17.469 8.961 -17.891 1 61.84 150 ASN B C 1
ATOM 3534 O O . ASN B 1 150 ? 18.312 9.82 -17.609 1 61.84 150 ASN B O 1
ATOM 3538 N N . ASN B 1 151 ? 16.797 8.094 -17.266 1 60.25 151 ASN B N 1
ATOM 3539 C CA . ASN B 1 151 ? 17.312 8.047 -15.906 1 60.25 151 ASN B CA 1
ATOM 3540 C C . ASN B 1 151 ? 17.297 6.629 -15.344 1 60.25 151 ASN B C 1
ATOM 3542 O O . ASN B 1 151 ? 16.312 5.902 -15.508 1 60.25 151 ASN B O 1
ATOM 3546 N N . ILE B 1 152 ? 18.234 6.117 -15.25 1 60.12 152 ILE B N 1
ATOM 3547 C CA . ILE B 1 152 ? 18.359 4.848 -14.547 1 60.12 152 ILE B CA 1
ATOM 3548 C C . ILE B 1 152 ? 18.797 5.094 -13.102 1 60.12 152 ILE B C 1
ATOM 3550 O O . ILE B 1 152 ? 19.766 5.801 -12.852 1 60.12 152 ILE B O 1
ATOM 3554 N N . LYS B 1 153 ? 17.812 4.82 -12.367 1 57.34 153 LYS B N 1
ATOM 3555 C CA . LYS B 1 153 ? 18.203 4.762 -10.961 1 57.34 153 LYS B CA 1
ATOM 3556 C C . LYS B 1 153 ? 18.359 3.318 -10.5 1 57.34 153 LYS B C 1
ATOM 3558 O O . LYS B 1 153 ? 17.469 2.494 -10.695 1 57.34 153 LYS B O 1
ATOM 3563 N N . MET B 1 154 ? 19.312 2.969 -10.516 1 54.28 154 MET B N 1
ATOM 3564 C CA . MET B 1 154 ? 19.578 1.601 -10.07 1 54.28 154 MET B CA 1
ATOM 3565 C C . MET B 1 154 ? 20.391 1.587 -8.789 1 54.28 154 MET B C 1
ATOM 3567 O O . MET B 1 154 ? 21.109 2.553 -8.492 1 54.28 154 MET B O 1
ATOM 3571 N N . SER B 1 155 ? 19.953 0.748 -8.102 1 51.84 155 SER B N 1
ATOM 3572 C CA . SER B 1 155 ? 20.828 0.46 -6.965 1 51.84 155 SER B CA 1
ATOM 3573 C C . SER B 1 155 ? 21.562 -0.866 -7.148 1 51.84 155 SER B C 1
ATOM 3575 O O . SER B 1 155 ? 20.953 -1.859 -7.562 1 51.84 155 SER B O 1
ATOM 3577 N N . ILE B 1 156 ? 22.703 -0.768 -7.426 1 47.81 156 ILE B N 1
ATOM 3578 C CA . ILE B 1 156 ? 23.562 -1.938 -7.5 1 47.81 156 ILE B CA 1
ATOM 3579 C C . ILE B 1 156 ? 24.062 -2.301 -6.105 1 47.81 156 ILE B C 1
ATOM 3581 O O . ILE B 1 156 ? 24.641 -1.463 -5.41 1 47.81 156 ILE B O 1
ATOM 3585 N N . ASP B 1 157 ? 23.562 -3.406 -5.789 1 46.38 157 ASP B N 1
ATOM 3586 C CA . ASP B 1 157 ? 24.047 -3.904 -4.504 1 46.38 157 ASP B CA 1
ATOM 3587 C C . ASP B 1 157 ? 25.469 -4.469 -4.629 1 46.38 157 ASP B C 1
ATOM 3589 O O . ASP B 1 157 ? 25.703 -5.379 -5.426 1 46.38 157 ASP B O 1
ATOM 3593 N N . TYR B 1 158 ? 26.359 -3.701 -4.344 1 46.12 158 TYR B N 1
ATOM 3594 C CA . TYR B 1 158 ? 27.719 -4.219 -4.285 1 46.12 158 TYR B CA 1
ATOM 3595 C C . TYR B 1 158 ? 27.984 -4.902 -2.947 1 46.12 158 TYR B C 1
ATOM 3597 O O . TYR B 1 158 ? 27.766 -4.309 -1.888 1 46.12 158 TYR B O 1
ATOM 3605 N N . ASP B 1 159 ? 27.891 -6.113 -2.994 1 45.38 159 ASP B N 1
ATOM 3606 C CA . ASP B 1 159 ? 28.375 -6.82 -1.815 1 45.38 159 ASP B CA 1
ATOM 3607 C C . ASP B 1 159 ? 29.891 -6.672 -1.678 1 45.38 159 ASP B C 1
ATOM 3609 O O . ASP B 1 159 ? 30.656 -7.277 -2.434 1 45.38 159 ASP B O 1
ATOM 3613 N N . VAL B 1 160 ? 30.25 -5.719 -0.952 1 47.62 160 VAL B N 1
ATOM 3614 C CA . VAL B 1 160 ? 31.672 -5.453 -0.764 1 47.62 160 VAL B CA 1
ATOM 3615 C C . VAL B 1 160 ? 32.375 -6.742 -0.367 1 47.62 160 VAL B C 1
ATOM 3617 O O . VAL B 1 160 ? 33.594 -6.891 -0.617 1 47.62 160 VAL B O 1
ATOM 3620 N N . HIS B 1 161 ? 31.703 -7.531 0.212 1 48.53 161 HIS B N 1
ATOM 3621 C CA . HIS B 1 161 ? 32.344 -8.758 0.652 1 48.53 161 HIS B CA 1
ATOM 3622 C C . HIS B 1 161 ? 32.469 -9.758 -0.491 1 48.53 161 HIS B C 1
ATOM 3624 O O . HIS B 1 161 ? 33.375 -10.609 -0.483 1 48.53 161 HIS B O 1
ATOM 3630 N N . LYS B 1 162 ? 31.641 -9.617 -1.365 1 47.06 162 LYS B N 1
ATOM 3631 C CA . LYS B 1 162 ? 31.734 -10.578 -2.459 1 47.06 162 LYS B CA 1
ATOM 3632 C C . LYS B 1 162 ? 32.656 -10.086 -3.557 1 47.06 162 LYS B C 1
ATOM 3634 O O . LYS B 1 162 ? 33.25 -10.891 -4.285 1 47.06 162 LYS B O 1
ATOM 3639 N N . SER B 1 163 ? 32.719 -8.688 -3.727 1 41.5 163 SER B N 1
ATOM 3640 C CA . SER B 1 163 ? 33.688 -8.195 -4.723 1 41.5 163 SER B CA 1
ATOM 3641 C C . SER B 1 163 ? 34.625 -7.172 -4.121 1 41.5 163 SER B C 1
ATOM 3643 O O . SER B 1 163 ? 34.594 -5.992 -4.469 1 41.5 163 SER B O 1
ATOM 3645 N N . PRO B 1 164 ? 35.281 -7.613 -3.145 1 47.12 164 PRO B N 1
ATOM 3646 C CA . PRO B 1 164 ? 36.219 -6.746 -2.445 1 47.12 164 PRO B CA 1
ATOM 3647 C C . PRO B 1 164 ? 37.188 -6.023 -3.396 1 47.12 164 PRO B C 1
ATOM 3649 O O . PRO B 1 164 ? 37.562 -4.875 -3.15 1 47.12 164 PRO B O 1
ATOM 3652 N N . SER B 1 165 ? 37.594 -6.777 -4.363 1 44 165 SER B N 1
ATOM 3653 C CA . SER B 1 165 ? 38.562 -6.301 -5.336 1 44 165 SER B CA 1
ATOM 3654 C C . SER B 1 165 ? 38.062 -5.098 -6.109 1 44 165 SER B C 1
ATOM 3656 O O . SER B 1 165 ? 38.812 -4.199 -6.473 1 44 165 SER B O 1
ATOM 3658 N N . LEU B 1 166 ? 36.938 -5.133 -6.387 1 43.44 166 LEU B N 1
ATOM 3659 C CA . LEU B 1 166 ? 36.375 -4.008 -7.145 1 43.44 166 LEU B CA 1
ATOM 3660 C C . LEU B 1 166 ? 36.344 -2.746 -6.293 1 43.44 166 LEU B C 1
ATOM 3662 O O . LEU B 1 166 ? 36.594 -1.647 -6.789 1 43.44 166 LEU B O 1
ATOM 3666 N N . TRP B 1 167 ? 36.062 -2.844 -5.008 1 43.72 167 TRP B N 1
ATOM 3667 C CA . TRP B 1 167 ? 36 -1.732 -4.066 1 43.72 167 TRP B CA 1
ATOM 3668 C C . TRP B 1 167 ? 37.406 -1.265 -3.67 1 43.72 167 TRP B C 1
ATOM 3670 O O . TRP B 1 167 ? 37.656 -0.062 -3.559 1 43.72 167 TRP B O 1
ATOM 3680 N N . GLN B 1 168 ? 38.219 -2.225 -3.303 1 46.75 168 GLN B N 1
ATOM 3681 C CA . GLN B 1 168 ? 39.562 -1.915 -2.84 1 46.75 168 GLN B CA 1
ATOM 3682 C C . GLN B 1 168 ? 40.438 -1.48 -3.998 1 46.75 168 GLN B C 1
ATOM 3684 O O . GLN B 1 168 ? 41.375 -0.676 -3.814 1 46.75 168 GLN B O 1
ATOM 3689 N N . LYS B 1 169 ? 40.188 -2.064 -5.102 1 43.78 169 LYS B N 1
ATOM 3690 C CA . LYS B 1 169 ? 41.125 -1.844 -6.199 1 43.78 169 LYS B CA 1
ATOM 3691 C C . LYS B 1 169 ? 40.625 -0.75 -7.137 1 43.78 169 LYS B C 1
ATOM 3693 O O . LYS B 1 169 ? 41.344 -0.282 -8.008 1 43.78 169 LYS B O 1
ATOM 3698 N N . ASN B 1 170 ? 39.344 -0.536 -6.852 1 40.22 170 ASN B N 1
ATOM 3699 C CA . ASN B 1 170 ? 38.875 0.507 -7.758 1 40.22 170 ASN B CA 1
ATOM 3700 C C . ASN B 1 170 ? 39 1.893 -7.129 1 40.22 170 ASN B C 1
ATOM 3702 O O . ASN B 1 170 ? 38.281 2.211 -6.172 1 40.22 170 ASN B O 1
ATOM 3706 N N . GLU B 1 171 ? 39.969 2.564 -7.332 1 47.06 171 GLU B N 1
ATOM 3707 C CA . GLU B 1 171 ? 40.344 3.885 -6.84 1 47.06 171 GLU B CA 1
ATOM 3708 C C . GLU B 1 171 ? 39.156 4.855 -6.898 1 47.06 171 GLU B C 1
ATOM 3710 O O . GLU B 1 171 ? 39 5.699 -6.012 1 47.06 171 GLU B O 1
ATOM 3715 N N . GLU B 1 172 ? 38.375 4.555 -7.75 1 41.94 172 GLU B N 1
ATOM 3716 C CA . GLU B 1 172 ? 37.25 5.445 -8.023 1 41.94 172 GLU B CA 1
ATOM 3717 C C . GLU B 1 172 ? 36.156 5.293 -6.969 1 41.94 172 GLU B C 1
ATOM 3719 O O . GLU B 1 172 ? 35.594 6.285 -6.492 1 41.94 172 GLU B O 1
ATOM 3724 N N . ILE B 1 173 ? 36.031 4.102 -6.59 1 46.84 173 ILE B N 1
ATOM 3725 C CA . ILE B 1 173 ? 35.031 3.83 -5.555 1 46.84 173 ILE B CA 1
ATOM 3726 C C . ILE B 1 173 ? 35.562 4.312 -4.203 1 46.84 173 ILE B C 1
ATOM 3728 O O . ILE B 1 173 ? 34.812 4.918 -3.426 1 46.84 173 ILE B O 1
ATOM 3732 N N . THR B 1 174 ? 36.781 4.043 -4.023 1 49.34 174 THR B N 1
ATOM 3733 C CA . THR B 1 174 ? 37.406 4.48 -2.783 1 49.34 174 THR B CA 1
ATOM 3734 C C . THR B 1 174 ? 37.312 6 -2.639 1 49.34 174 THR B C 1
ATOM 3736 O O . THR B 1 174 ? 37.062 6.512 -1.549 1 49.34 174 THR B O 1
ATOM 3739 N N . TYR B 1 175 ? 37.438 6.672 -3.648 1 47.66 175 TYR B N 1
ATOM 3740 C CA . TYR B 1 175 ? 37.344 8.133 -3.641 1 47.66 175 TYR B CA 1
ATOM 3741 C C . TYR B 1 175 ? 35.938 8.609 -3.389 1 47.66 175 TYR B C 1
ATOM 3743 O O . TYR B 1 175 ? 35.719 9.539 -2.604 1 47.66 175 TYR B O 1
ATOM 3751 N N . MET B 1 176 ? 35.094 7.891 -3.941 1 47.88 176 MET B N 1
ATOM 3752 C CA . MET B 1 176 ? 33.688 8.234 -3.803 1 47.88 176 MET B CA 1
ATOM 3753 C C . MET B 1 176 ? 33.219 8.07 -2.359 1 47.88 176 MET B C 1
ATOM 3755 O O . MET B 1 176 ? 32.406 8.844 -1.873 1 47.88 176 MET B O 1
ATOM 3759 N N . CYS B 1 177 ? 33.844 7.164 -1.89 1 48.31 177 CYS B N 1
ATOM 3760 C CA . CYS B 1 177 ? 33.469 6.844 -0.519 1 48.31 177 CYS B CA 1
ATOM 3761 C C . CYS B 1 177 ? 34.25 7.676 0.478 1 48.31 177 CYS B C 1
ATOM 3763 O O . CYS B 1 177 ? 34 7.637 1.681 1 48.31 177 CYS B O 1
ATOM 3765 N N . LYS B 1 178 ? 35.062 8.461 -0.138 1 52.12 178 LYS B N 1
ATOM 3766 C CA . LYS B 1 178 ? 35.969 9.211 0.744 1 52.12 178 LYS B CA 1
ATOM 3767 C C . LYS B 1 178 ? 35.156 10.047 1.743 1 52.12 178 LYS B C 1
ATOM 3769 O O . LYS B 1 178 ? 35.5 10.078 2.932 1 52.12 178 LYS B O 1
ATOM 3774 N N . PRO B 1 179 ? 34.25 10.742 1.133 1 48.12 179 PRO B N 1
ATOM 3775 C CA . PRO B 1 179 ? 33.5 11.469 2.174 1 48.12 179 PRO B CA 1
ATOM 3776 C C . PRO B 1 179 ? 32.875 10.539 3.215 1 48.12 179 PRO B C 1
ATOM 3778 O O . PRO B 1 179 ? 32.812 10.891 4.395 1 48.12 179 PRO B O 1
ATOM 3781 N N . ILE B 1 180 ? 32.438 9.539 2.643 1 52.03 180 ILE B N 1
ATOM 3782 C CA . ILE B 1 180 ? 31.891 8.523 3.545 1 52.03 180 ILE B CA 1
ATOM 3783 C C . ILE B 1 180 ? 33.031 7.926 4.383 1 52.03 180 ILE B C 1
ATOM 3785 O O . ILE B 1 180 ? 32.875 7.727 5.59 1 52.03 180 ILE B O 1
ATOM 3789 N N . ASN B 1 181 ? 34.094 7.742 3.604 1 52.81 181 ASN B N 1
ATOM 3790 C CA . ASN B 1 181 ? 35.25 7.172 4.285 1 52.81 181 ASN B CA 1
ATOM 3791 C C . ASN B 1 181 ? 35.781 8.109 5.363 1 52.81 181 ASN B C 1
ATOM 3793 O O . ASN B 1 181 ? 36.406 7.664 6.324 1 52.81 181 ASN B O 1
ATOM 3797 N N . LYS B 1 182 ? 35.531 9.359 4.973 1 55.5 182 LYS B N 1
ATOM 3798 C CA . LYS B 1 182 ? 35.906 10.305 6.016 1 55.5 182 LYS B CA 1
ATOM 3799 C C . LYS B 1 182 ? 35.062 10.117 7.27 1 55.5 182 LYS B C 1
ATOM 3801 O O . LYS B 1 182 ? 35.531 10.391 8.383 1 55.5 182 LYS B O 1
ATOM 3806 N N . LEU B 1 183 ? 33.969 9.641 6.934 1 54.19 183 LEU B N 1
ATOM 3807 C CA . LEU B 1 183 ? 33.031 9.516 8.047 1 54.19 183 LEU B CA 1
ATOM 3808 C C . LEU B 1 183 ? 33 8.086 8.578 1 54.19 183 LEU B C 1
ATOM 3810 O O . LEU B 1 183 ? 32.781 7.867 9.766 1 54.19 183 LEU B O 1
ATOM 3814 N N . PHE B 1 184 ? 33.156 7.238 7.555 1 57.81 184 PHE B N 1
ATOM 3815 C CA . PHE B 1 184 ? 33.125 5.828 7.918 1 57.81 184 PHE B CA 1
ATOM 3816 C C . PHE B 1 184 ? 34.344 5.086 7.387 1 57.81 184 PHE B C 1
ATOM 3818 O O . PHE B 1 184 ? 34.75 5.312 6.254 1 57.81 184 PHE B O 1
ATOM 3825 N N . PRO B 1 185 ? 34.969 4.375 8.266 1 57.72 185 PRO B N 1
ATOM 3826 C CA . PRO B 1 185 ? 36.031 3.525 7.734 1 57.72 185 PRO B CA 1
ATOM 3827 C C . PRO B 1 185 ? 35.562 2.664 6.559 1 57.72 185 PRO B C 1
ATOM 3829 O O . PRO B 1 185 ? 34.406 2.191 6.547 1 57.72 185 PRO B O 1
ATOM 3832 N N . SER B 1 186 ? 36.281 2.664 5.504 1 58.91 186 SER B N 1
ATOM 3833 C CA . SER B 1 186 ? 36 1.895 4.297 1 58.91 186 SER B CA 1
ATOM 3834 C C . SER B 1 186 ? 35.531 0.489 4.641 1 58.91 186 SER B C 1
ATOM 3836 O O . SER B 1 186 ? 34.688 -0.082 3.924 1 58.91 186 SER B O 1
ATOM 3838 N N . GLY B 1 187 ? 36 0.006 5.75 1 61.84 187 GLY B N 1
ATOM 3839 C CA . GLY B 1 187 ? 35.625 -1.34 6.164 1 61.84 187 GLY B CA 1
ATOM 3840 C C . GLY B 1 187 ? 34.188 -1.455 6.621 1 61.84 187 GLY B C 1
ATOM 3841 O O . GLY B 1 187 ? 33.625 -2.559 6.695 1 61.84 187 GLY B O 1
ATOM 3842 N N . ASP B 1 188 ? 33.625 -0.315 6.895 1 61.88 188 ASP B N 1
ATOM 3843 C CA . ASP B 1 188 ? 32.281 -0.321 7.398 1 61.88 188 ASP B CA 1
ATOM 3844 C C . ASP B 1 188 ? 31.266 -0.326 6.254 1 61.88 188 ASP B C 1
ATOM 3846 O O . ASP B 1 188 ? 30.078 -0.575 6.465 1 61.88 188 ASP B O 1
ATOM 3850 N N . ILE B 1 189 ? 31.781 -0.023 5.195 1 59.22 189 ILE B N 1
ATOM 3851 C CA . ILE B 1 189 ? 30.891 0.025 4.035 1 59.22 189 ILE B CA 1
ATOM 3852 C C . ILE B 1 189 ? 30.547 -1.395 3.592 1 59.22 189 ILE B C 1
ATOM 3854 O O . ILE B 1 189 ? 31.438 -2.189 3.277 1 59.22 189 ILE B O 1
ATOM 3858 N N . THR B 1 190 ? 29.375 -1.766 3.848 1 61.66 190 THR B N 1
ATOM 3859 C CA . THR B 1 190 ? 28.938 -3.117 3.506 1 61.66 190 THR B CA 1
ATOM 3860 C C . THR B 1 190 ? 28.469 -3.186 2.055 1 61.66 190 THR B C 1
ATOM 3862 O O . THR B 1 190 ? 28.531 -4.246 1.426 1 61.66 190 THR B O 1
ATOM 3865 N N . TYR B 1 191 ? 27.938 -2.143 1.791 1 56.81 191 TYR B N 1
ATOM 3866 C CA . TYR B 1 191 ? 27.609 -2.098 0.374 1 56.81 191 TYR B CA 1
ATOM 3867 C C . TYR B 1 191 ? 27.516 -0.659 -0.12 1 56.81 191 TYR B C 1
ATOM 3869 O O . TYR B 1 191 ? 27.297 0.263 0.672 1 56.81 191 TYR B O 1
ATOM 3877 N N . VAL B 1 192 ? 27.875 -0.485 -1.066 1 52.25 192 VAL B N 1
ATOM 3878 C CA . VAL B 1 192 ? 27.688 0.764 -1.797 1 52.25 192 VAL B CA 1
ATOM 3879 C C . VAL B 1 192 ? 26.828 0.51 -3.035 1 52.25 192 VAL B C 1
ATOM 3881 O O . VAL B 1 192 ? 27.062 -0.449 -3.775 1 52.25 192 VAL B O 1
ATOM 3884 N N . ASN B 1 193 ? 25.766 1.027 -2.76 1 55.06 193 ASN B N 1
ATOM 3885 C CA . ASN B 1 193 ? 24.891 0.982 -3.924 1 55.06 193 ASN B CA 1
ATOM 3886 C C . ASN B 1 193 ? 24.891 2.312 -4.668 1 55.06 193 ASN B C 1
ATOM 3888 O O . ASN B 1 193 ? 24.734 3.371 -4.059 1 55.06 193 ASN B O 1
ATOM 3892 N N . LEU B 1 194 ? 25.391 2.225 -5.625 1 53.12 194 LEU B N 1
ATOM 3893 C CA . LEU B 1 194 ? 25.328 3.395 -6.496 1 53.12 194 LEU B CA 1
ATOM 3894 C C . LEU B 1 194 ? 24.062 3.377 -7.34 1 53.12 194 LEU B C 1
ATOM 3896 O O . LEU B 1 194 ? 23.797 2.406 -8.055 1 53.12 194 LEU B O 1
ATOM 3900 N N . SER B 1 195 ? 23.359 4.246 -6.742 1 56.84 195 SER B N 1
ATOM 3901 C CA . SER B 1 195 ? 22.219 4.465 -7.625 1 56.84 195 SER B CA 1
ATOM 3902 C C . SER B 1 195 ? 22.5 5.57 -8.633 1 56.84 195 SER B C 1
ATOM 3904 O O . SER B 1 195 ? 23.016 6.629 -8.273 1 56.84 195 SER B O 1
ATOM 3906 N N . ILE B 1 196 ? 22.578 5.281 -9.633 1 54.31 196 ILE B N 1
ATOM 3907 C CA . ILE B 1 196 ? 22.859 6.227 -10.711 1 54.31 196 ILE B CA 1
ATOM 3908 C C . ILE B 1 196 ? 21.594 6.496 -11.5 1 54.31 196 ILE B C 1
ATOM 3910 O O . ILE B 1 196 ? 20.781 5.586 -11.734 1 54.31 196 ILE B O 1
ATOM 3914 N N . GLY B 1 197 ? 21.391 7.727 -11.344 1 57.5 197 GLY B N 1
ATOM 3915 C CA . GLY B 1 197 ? 20.453 8.156 -12.367 1 57.5 197 GLY B CA 1
ATOM 3916 C C . GLY B 1 197 ? 21.125 8.516 -13.68 1 57.5 197 GLY B C 1
ATOM 3917 O O . GLY B 1 197 ? 22.125 9.227 -13.695 1 57.5 197 GLY B O 1
ATOM 3918 N N . LEU B 1 198 ? 21 7.816 -14.523 1 58.25 198 LEU B N 1
ATOM 3919 C CA . LEU B 1 198 ? 21.531 8.047 -15.859 1 58.25 198 LEU B CA 1
ATOM 3920 C C . LEU B 1 198 ? 20.469 8.578 -16.797 1 58.25 198 LEU B C 1
ATOM 3922 O O . LEU B 1 198 ? 19.312 8.156 -16.734 1 58.25 198 LEU B O 1
ATOM 3926 N N . LYS B 1 199 ? 20.828 9.641 -17.25 1 58.44 199 LYS B N 1
ATOM 3927 C CA . LYS B 1 199 ? 20.078 10.047 -18.438 1 58.44 199 LYS B CA 1
ATOM 3928 C C . LYS B 1 199 ? 20.781 9.602 -19.719 1 58.44 199 LYS B C 1
ATOM 3930 O O . LYS B 1 199 ? 21.969 9.875 -19.906 1 58.44 199 LYS B O 1
ATOM 3935 N N . THR B 1 200 ? 20.438 8.531 -20.25 1 57 200 THR B N 1
ATOM 3936 C CA . THR B 1 200 ? 21.062 8.117 -21.484 1 57 200 THR B CA 1
ATOM 3937 C C . THR B 1 200 ? 20.047 8.102 -22.625 1 57 200 THR B C 1
ATOM 3939 O O . THR B 1 200 ? 18.875 7.773 -22.422 1 57 200 THR B O 1
ATOM 3942 N N . GLN B 1 201 ? 20.453 8.742 -23.5 1 55.88 201 GLN B N 1
ATOM 3943 C CA . GLN B 1 201 ? 19.656 8.703 -24.719 1 55.88 201 GLN B CA 1
ATOM 3944 C C . GLN B 1 201 ? 20.109 7.582 -25.641 1 55.88 201 GLN B C 1
ATOM 3946 O O . GLN B 1 201 ? 19.422 7.246 -26.609 1 55.88 201 GLN B O 1
ATOM 3951 N N . ASP B 1 202 ? 21.219 6.941 -25.203 1 55.72 202 ASP B N 1
ATOM 3952 C CA . ASP B 1 202 ? 21.766 5.988 -26.172 1 55.72 202 ASP B CA 1
ATOM 3953 C C . ASP B 1 202 ? 21.328 4.562 -25.844 1 55.72 202 ASP B C 1
ATOM 3955 O O . ASP B 1 202 ? 21.609 4.059 -24.75 1 55.72 202 ASP B O 1
ATOM 3959 N N . LYS B 1 203 ? 20.672 3.881 -26.625 1 57.31 203 LYS B N 1
ATOM 3960 C CA . LYS B 1 203 ? 20.125 2.533 -26.562 1 57.31 203 LYS B CA 1
ATOM 3961 C C . LYS B 1 203 ? 21.203 1.502 -26.281 1 57.31 203 LYS B C 1
ATOM 3963 O O . LYS B 1 203 ? 20.984 0.532 -25.562 1 57.31 203 LYS B O 1
ATOM 3968 N N . LEU B 1 204 ? 22.328 1.755 -26.875 1 58.53 204 LEU B N 1
ATOM 3969 C CA . LEU B 1 204 ? 23.391 0.774 -26.781 1 58.53 204 LEU B CA 1
ATOM 3970 C C . LEU B 1 204 ? 23.938 0.696 -25.344 1 58.53 204 LEU B C 1
ATOM 3972 O O . LEU B 1 204 ? 24.25 -0.391 -24.859 1 58.53 204 LEU B O 1
ATOM 3976 N N . SER B 1 205 ? 23.953 1.737 -24.672 1 59.22 205 SER B N 1
ATOM 3977 C CA . SER B 1 205 ? 24.453 1.796 -23.297 1 59.22 205 SER B CA 1
ATOM 3978 C C . SER B 1 205 ? 23.5 1.106 -22.344 1 59.22 205 SER B C 1
ATOM 3980 O O . SER B 1 205 ? 23.922 0.416 -21.422 1 59.22 205 SER B O 1
ATOM 3982 N N . ILE B 1 206 ? 22.344 1.158 -22.656 1 57.16 206 ILE B N 1
ATOM 3983 C CA . ILE B 1 206 ? 21.328 0.513 -21.828 1 57.16 206 ILE B CA 1
ATOM 3984 C C . ILE B 1 206 ? 21.469 -1.004 -21.938 1 57.16 206 ILE B C 1
ATOM 3986 O O . ILE B 1 206 ? 21.453 -1.71 -20.922 1 57.16 206 ILE B O 1
ATOM 3990 N N . LYS B 1 207 ? 21.625 -1.349 -23.172 1 58.28 207 LYS B N 1
ATOM 3991 C CA . LYS B 1 207 ? 21.781 -2.773 -23.453 1 58.28 207 LYS B CA 1
ATOM 3992 C C . LYS B 1 207 ? 22.984 -3.342 -22.719 1 58.28 207 LYS B C 1
ATOM 3994 O O . LYS B 1 207 ? 22.906 -4.41 -22.109 1 58.28 207 LYS B O 1
ATOM 3999 N N . ASN B 1 208 ? 23.984 -2.645 -22.828 1 58.88 208 ASN B N 1
ATOM 4000 C CA . ASN B 1 208 ? 25.219 -3.102 -22.188 1 58.88 208 ASN B CA 1
ATOM 4001 C C . ASN B 1 208 ? 25.094 -3.139 -20.672 1 58.88 208 ASN B C 1
ATOM 4003 O O . ASN B 1 208 ? 25.641 -4.035 -20.016 1 58.88 208 ASN B O 1
ATOM 4007 N N . PHE B 1 209 ? 24.391 -2.271 -20.219 1 56.38 209 PHE B N 1
ATOM 4008 C CA . PHE B 1 209 ? 24.141 -2.201 -18.781 1 56.38 209 PHE B CA 1
ATOM 4009 C C . PHE B 1 209 ? 23.391 -3.434 -18.312 1 56.38 209 PHE B C 1
ATOM 4011 O O . PHE B 1 209 ? 23.812 -4.102 -17.359 1 56.38 209 PHE B O 1
ATOM 4018 N N . PHE B 1 210 ? 22.438 -3.713 -18.938 1 57.22 210 PHE B N 1
ATOM 4019 C CA . PHE B 1 210 ? 21.594 -4.816 -18.484 1 57.22 210 PHE B CA 1
ATOM 4020 C C . PHE B 1 210 ? 22.281 -6.152 -18.719 1 57.22 210 PHE B C 1
ATOM 4022 O O . PHE B 1 210 ? 22.219 -7.047 -17.875 1 57.22 210 PHE B O 1
ATOM 4029 N N . ASN B 1 211 ? 22.984 -6.188 -19.828 1 56.56 211 ASN B N 1
ATOM 4030 C CA . ASN B 1 211 ? 23.641 -7.449 -20.172 1 56.56 211 ASN B CA 1
ATOM 4031 C C . ASN B 1 211 ? 24.828 -7.727 -19.25 1 56.56 211 ASN B C 1
ATOM 4033 O O . ASN B 1 211 ? 25.047 -8.859 -18.828 1 56.56 211 ASN B O 1
ATOM 4037 N N . ASN B 1 212 ? 25.5 -6.703 -19.109 1 53.44 212 ASN B N 1
ATOM 4038 C CA . ASN B 1 212 ? 26.75 -6.91 -18.391 1 53.44 212 ASN B CA 1
ATOM 4039 C C . ASN B 1 212 ? 26.578 -6.672 -16.891 1 53.44 212 ASN B C 1
ATOM 4041 O O . ASN B 1 212 ? 27.047 -7.461 -16.078 1 53.44 212 ASN B O 1
ATOM 4045 N N . PHE B 1 213 ? 25.812 -5.641 -16.734 1 51.78 213 PHE B N 1
ATOM 4046 C CA . PHE B 1 213 ? 25.781 -5.254 -15.32 1 51.78 213 PHE B CA 1
ATOM 4047 C C . PHE B 1 213 ? 24.75 -6.082 -14.555 1 51.78 213 PHE B C 1
ATOM 4049 O O . PHE B 1 213 ? 25.078 -6.68 -13.523 1 51.78 213 PHE B O 1
ATOM 4056 N N . LEU B 1 214 ? 23.531 -6.18 -15.078 1 55.25 214 LEU B N 1
ATOM 4057 C CA . LEU B 1 214 ? 22.453 -6.812 -14.312 1 55.25 214 LEU B CA 1
ATOM 4058 C C . LEU B 1 214 ? 22.625 -8.328 -14.273 1 55.25 214 LEU B C 1
ATOM 4060 O O . LEU B 1 214 ? 22.219 -8.984 -13.312 1 55.25 214 LEU B O 1
ATOM 4064 N N . LYS B 1 215 ? 23.312 -8.727 -15.297 1 53.09 215 LYS B N 1
ATOM 4065 C CA . LYS B 1 215 ? 23.594 -10.164 -15.336 1 53.09 215 LYS B CA 1
ATOM 4066 C C . LYS B 1 215 ? 24.625 -10.547 -14.273 1 53.09 215 LYS B C 1
ATOM 4068 O O . LYS B 1 215 ? 24.547 -11.641 -13.695 1 53.09 215 LYS B O 1
ATOM 4073 N N . ASN B 1 216 ? 25.453 -9.578 -14.203 1 48.94 216 ASN B N 1
ATOM 4074 C CA . ASN B 1 216 ? 26.609 -9.914 -13.383 1 48.94 216 ASN B CA 1
ATOM 4075 C C . ASN B 1 216 ? 26.469 -9.383 -11.961 1 48.94 216 ASN B C 1
ATOM 4077 O O . ASN B 1 216 ? 27.297 -9.664 -11.102 1 48.94 216 ASN B O 1
ATOM 4081 N N . ASN B 1 217 ? 25.375 -8.492 -11.93 1 48.06 217 ASN B N 1
ATOM 4082 C CA . ASN B 1 217 ? 25.266 -7.848 -10.625 1 48.06 217 ASN B CA 1
ATOM 4083 C C . ASN B 1 217 ? 23.875 -8.055 -10.023 1 48.06 217 ASN B C 1
ATOM 4085 O O . ASN B 1 217 ? 22.875 -8.055 -10.742 1 48.06 217 ASN B O 1
ATOM 4089 N N . LYS B 1 218 ? 23.922 -8.469 -8.867 1 50.09 218 LYS B N 1
ATOM 4090 C CA . LYS B 1 218 ? 22.656 -8.516 -8.125 1 50.09 218 LYS B CA 1
ATOM 4091 C C . LYS B 1 218 ? 22.109 -7.117 -7.887 1 50.09 218 LYS B C 1
ATOM 4093 O O . LYS B 1 218 ? 22.734 -6.309 -7.191 1 50.09 218 LYS B O 1
ATOM 4098 N N . VAL B 1 219 ? 21.172 -6.77 -8.656 1 52.59 219 VAL B N 1
ATOM 4099 C CA . VAL B 1 219 ? 20.531 -5.461 -8.539 1 52.59 219 VAL B CA 1
ATOM 4100 C C . VAL B 1 219 ? 19.391 -5.531 -7.539 1 52.59 219 VAL B C 1
ATOM 4102 O O . VAL B 1 219 ? 18.438 -6.309 -7.723 1 52.59 219 VAL B O 1
ATOM 4105 N N . GLY B 1 220 ? 19.562 -4.98 -6.434 1 54.34 220 GLY B N 1
ATOM 4106 C CA . GLY B 1 220 ? 18.547 -4.965 -5.398 1 54.34 220 GLY B CA 1
ATOM 4107 C C . GLY B 1 220 ? 17.344 -4.121 -5.762 1 54.34 220 GLY B C 1
ATOM 4108 O O . GLY B 1 220 ? 16.203 -4.516 -5.508 1 54.34 220 GLY B O 1
ATOM 4109 N N . LYS B 1 221 ? 17.703 -2.896 -6.258 1 57.53 221 LYS B N 1
ATOM 4110 C CA . LYS B 1 221 ? 16.641 -1.978 -6.668 1 57.53 221 LYS B CA 1
ATOM 4111 C C . LYS B 1 221 ? 16.953 -1.353 -8.023 1 57.53 221 LYS B C 1
ATOM 4113 O O . LYS B 1 221 ? 18.094 -0.956 -8.289 1 57.53 221 LYS B O 1
ATOM 4118 N N . LEU B 1 222 ? 16.156 -1.576 -8.891 1 61.22 222 LEU B N 1
ATOM 4119 C CA . LEU B 1 222 ? 16.297 -0.95 -10.203 1 61.22 222 LEU B CA 1
ATOM 4120 C C . LEU B 1 222 ? 15.07 -0.108 -10.531 1 61.22 222 LEU B C 1
ATOM 4122 O O . LEU B 1 222 ? 13.938 -0.578 -10.398 1 61.22 222 LEU B O 1
ATOM 4126 N N . ARG B 1 223 ? 15.375 1.193 -10.578 1 62.91 223 ARG B N 1
ATOM 4127 C CA . ARG B 1 223 ? 14.359 2.086 -11.125 1 62.91 223 ARG B CA 1
ATOM 4128 C C . ARG B 1 223 ? 14.859 2.783 -12.383 1 62.91 223 ARG B C 1
ATOM 4130 O O . ARG B 1 223 ? 15.93 3.396 -12.375 1 62.91 223 ARG B O 1
ATOM 4137 N N . CYS B 1 224 ? 14.297 2.508 -13.328 1 63.78 224 CYS B N 1
ATOM 4138 C CA . CYS B 1 224 ? 14.672 3.141 -14.594 1 63.78 224 CYS B CA 1
ATOM 4139 C C . CYS B 1 224 ? 13.578 4.098 -15.062 1 63.78 224 CYS B C 1
ATOM 4141 O O . CYS B 1 224 ? 12.391 3.803 -14.93 1 63.78 224 CYS B O 1
ATOM 4143 N N . THR B 1 225 ? 14.023 5.305 -15.25 1 64.88 225 THR B N 1
ATOM 4144 C CA . THR B 1 225 ? 13.109 6.203 -15.945 1 64.88 225 THR B CA 1
ATOM 4145 C C . THR B 1 225 ? 13.547 6.406 -17.391 1 64.88 225 THR B C 1
ATOM 4147 O O . THR B 1 225 ? 14.742 6.488 -17.672 1 64.88 225 THR B O 1
ATOM 4150 N N . GLY B 1 226 ? 12.734 6.383 -18.156 1 65 226 GLY B N 1
ATOM 4151 C CA . GLY B 1 226 ? 13.031 6.582 -19.578 1 65 226 GLY B CA 1
ATOM 4152 C C . GLY B 1 226 ? 11.797 6.543 -20.453 1 65 226 GLY B C 1
ATOM 4153 O O . GLY B 1 226 ? 10.695 6.852 -20 1 65 226 GLY B O 1
ATOM 4154 N N . LYS B 1 227 ? 12.133 6.477 -21.594 1 64.69 227 LYS B N 1
ATOM 4155 C CA . LYS B 1 227 ? 11.062 6.379 -22.578 1 64.69 227 LYS B CA 1
ATOM 4156 C C . LYS B 1 227 ? 10.891 4.941 -23.062 1 64.69 227 LYS B C 1
ATOM 4158 O O . LYS B 1 227 ? 11.867 4.219 -23.25 1 64.69 227 LYS B O 1
ATOM 4163 N N . THR B 1 228 ? 9.75 4.586 -23.062 1 63.59 228 THR B N 1
ATOM 4164 C CA . THR B 1 228 ? 9.406 3.295 -23.656 1 63.59 228 THR B CA 1
ATOM 4165 C C . THR B 1 228 ? 9.633 3.309 -25.172 1 63.59 228 THR B C 1
ATOM 4167 O O . THR B 1 228 ? 9.945 4.352 -25.734 1 63.59 228 THR B O 1
ATOM 4170 N N . GLN B 1 229 ? 9.617 2.156 -25.766 1 64.5 229 GLN B N 1
ATOM 4171 C CA . GLN B 1 229 ? 9.75 2.004 -27.203 1 64.5 229 GLN B CA 1
ATOM 4172 C C . GLN B 1 229 ? 8.781 2.928 -27.953 1 64.5 229 GLN B C 1
ATOM 4174 O O . GLN B 1 229 ? 9.086 3.404 -29.047 1 64.5 229 GLN B O 1
ATOM 4179 N N . ASP B 1 230 ? 7.676 3.232 -27.297 1 63.31 230 ASP B N 1
ATOM 4180 C CA . ASP B 1 230 ? 6.672 4.094 -27.922 1 63.31 230 ASP B CA 1
ATOM 4181 C C . ASP B 1 230 ? 6.879 5.551 -27.516 1 63.31 230 ASP B C 1
ATOM 4183 O O . ASP B 1 230 ? 5.98 6.383 -27.688 1 63.31 230 ASP B O 1
ATOM 4187 N N . ASP B 1 231 ? 7.965 5.855 -26.812 1 64.62 231 ASP B N 1
ATOM 4188 C CA . ASP B 1 231 ? 8.445 7.199 -26.5 1 64.62 231 ASP B CA 1
ATOM 4189 C C . ASP B 1 231 ? 7.691 7.797 -25.312 1 64.62 231 ASP B C 1
ATOM 4191 O O . ASP B 1 231 ? 7.602 9.016 -25.188 1 64.62 231 ASP B O 1
ATOM 4195 N N . PHE B 1 232 ? 7.051 6.945 -24.594 1 65.19 232 PHE B N 1
ATOM 4196 C CA . PHE B 1 232 ? 6.414 7.441 -23.375 1 65.19 232 PHE B CA 1
ATOM 4197 C C . PHE B 1 232 ? 7.391 7.434 -22.203 1 65.19 232 PHE B C 1
ATOM 4199 O O . PHE B 1 232 ? 8.188 6.5 -22.062 1 65.19 232 PHE B O 1
ATOM 4206 N N . ASP B 1 233 ? 7.309 8.508 -21.422 1 63.38 233 ASP B N 1
ATOM 4207 C CA . ASP B 1 233 ? 8.078 8.539 -20.188 1 63.38 233 ASP B CA 1
ATOM 4208 C C . ASP B 1 233 ? 7.594 7.473 -19.203 1 63.38 233 ASP B C 1
ATOM 4210 O O . ASP B 1 233 ? 6.387 7.297 -19.016 1 63.38 233 ASP B O 1
ATOM 4214 N N . ALA B 1 234 ? 8.539 6.605 -18.828 1 63 234 ALA B N 1
ATOM 4215 C CA . ALA B 1 234 ? 8.148 5.523 -17.938 1 63 234 ALA B CA 1
ATOM 4216 C C . ALA B 1 234 ? 9.164 5.355 -16.812 1 63 234 ALA B C 1
ATOM 4218 O O . ALA B 1 234 ? 10.344 5.691 -16.969 1 63 234 ALA B O 1
ATOM 4219 N N . VAL B 1 235 ? 8.68 5.051 -15.594 1 60.38 235 VAL B N 1
ATOM 4220 C CA . VAL B 1 235 ? 9.492 4.605 -14.469 1 60.38 235 VAL B CA 1
ATOM 4221 C C . VAL B 1 235 ? 9.422 3.084 -14.352 1 60.38 235 VAL B C 1
ATOM 4223 O O . VAL B 1 235 ? 8.336 2.508 -14.297 1 60.38 235 VAL B O 1
ATOM 4226 N N . PHE B 1 236 ? 10.609 2.439 -14.406 1 63.5 236 PHE B N 1
ATOM 4227 C CA . PHE B 1 236 ? 10.695 0.988 -14.297 1 63.5 236 PHE B CA 1
ATOM 4228 C C . PHE B 1 236 ? 11.242 0.579 -12.938 1 63.5 236 PHE B C 1
ATOM 4230 O O . PHE B 1 236 ? 12.266 1.096 -12.492 1 63.5 236 PHE B O 1
ATOM 4237 N N . ASN B 1 237 ? 10.445 -0.142 -12.102 1 63.91 237 ASN B N 1
ATOM 4238 C CA . ASN B 1 237 ? 10.906 -0.731 -10.852 1 63.91 237 ASN B CA 1
ATOM 4239 C C . ASN B 1 237 ? 11.141 -2.232 -10.992 1 63.91 237 ASN B C 1
ATOM 4241 O O . ASN B 1 237 ? 10.93 -2.801 -12.062 1 63.91 237 ASN B O 1
ATOM 4245 N N . THR B 1 238 ? 11.719 -2.838 -9.836 1 62.25 238 THR B N 1
ATOM 4246 C CA . THR B 1 238 ? 12.055 -4.258 -9.859 1 62.25 238 THR B CA 1
ATOM 4247 C C . THR B 1 238 ? 10.898 -5.078 -10.422 1 62.25 238 THR B C 1
ATOM 4249 O O . THR B 1 238 ? 11.109 -6.043 -11.156 1 62.25 238 THR B O 1
ATOM 4252 N N . GLU B 1 239 ? 9.672 -4.59 -10.07 1 69 239 GLU B N 1
ATOM 4253 C CA . GLU B 1 239 ? 8.5 -5.316 -10.539 1 69 239 GLU B CA 1
ATOM 4254 C C . GLU B 1 239 ? 8.375 -5.242 -12.062 1 69 239 GLU B C 1
ATOM 4256 O O . GLU B 1 239 ? 7.875 -6.176 -12.695 1 69 239 GLU B O 1
ATOM 4261 N N . GLU B 1 240 ? 8.859 -4.145 -12.445 1 69.56 240 GLU B N 1
ATOM 4262 C CA . GLU B 1 240 ? 8.773 -3.951 -13.891 1 69.56 240 GLU B CA 1
ATOM 4263 C C . GLU B 1 240 ? 9.758 -4.859 -14.625 1 69.56 240 GLU B C 1
ATOM 4265 O O . GLU B 1 240 ? 9.625 -5.086 -15.828 1 69.56 240 GLU B O 1
ATOM 4270 N N . PHE B 1 241 ? 10.703 -5.418 -13.758 1 69.56 241 PHE B N 1
ATOM 4271 C CA . PHE B 1 241 ? 11.695 -6.285 -14.375 1 69.56 241 PHE B CA 1
ATOM 4272 C C . PHE B 1 241 ? 11.32 -7.75 -14.195 1 69.56 241 PHE B C 1
ATOM 4274 O O . PHE B 1 241 ? 12.109 -8.641 -14.523 1 69.56 241 PHE B O 1
ATOM 4281 N N . GLN B 1 242 ? 10.281 -7.984 -13.539 1 76.38 242 GLN B N 1
ATOM 4282 C CA . GLN B 1 242 ? 9.734 -9.336 -13.531 1 76.38 242 GLN B CA 1
ATOM 4283 C C . GLN B 1 242 ? 9.039 -9.664 -14.852 1 76.38 242 GLN B C 1
ATOM 4285 O O . GLN B 1 242 ? 8.594 -8.758 -15.562 1 76.38 242 GLN B O 1
ATOM 4290 N N . GLN B 1 243 ? 9.109 -10.984 -15.07 1 81 243 GLN B N 1
ATOM 4291 C CA . GLN B 1 243 ? 8.25 -11.367 -16.172 1 81 243 GLN B CA 1
ATOM 4292 C C . GLN B 1 243 ? 6.785 -11.047 -15.883 1 81 243 GLN B C 1
ATOM 4294 O O . GLN B 1 243 ? 6.312 -11.266 -14.766 1 81 243 GLN B O 1
ATOM 4299 N N . GLN B 1 244 ? 6.195 -10.391 -16.828 1 85.56 244 GLN B N 1
ATOM 4300 C CA . GLN B 1 244 ? 4.82 -9.953 -16.625 1 85.56 244 GLN B CA 1
ATOM 4301 C C . GLN B 1 244 ? 3.904 -10.461 -17.734 1 85.56 244 GLN B C 1
ATOM 4303 O O . GLN B 1 244 ? 4.344 -10.656 -18.859 1 85.56 244 GLN B O 1
ATOM 4308 N N . VAL B 1 245 ? 2.773 -10.828 -17.344 1 89.94 245 VAL B N 1
ATOM 4309 C CA . VAL B 1 245 ? 1.673 -11.055 -18.281 1 89.94 245 VAL B CA 1
ATOM 4310 C C . VAL B 1 245 ? 0.587 -10 -18.062 1 89.94 245 VAL B C 1
ATOM 4312 O O . VAL B 1 245 ? 0.003 -9.922 -16.969 1 89.94 245 VAL B O 1
ATOM 4315 N N . ILE B 1 246 ? 0.427 -9.148 -19.031 1 90.5 246 ILE B N 1
ATOM 4316 C CA . ILE B 1 246 ? -0.568 -8.086 -18.922 1 90.5 246 ILE B CA 1
ATOM 4317 C C . ILE B 1 246 ? -1.846 -8.5 -19.656 1 90.5 246 ILE B C 1
ATOM 4319 O O . ILE B 1 246 ? -1.802 -8.898 -20.812 1 90.5 246 ILE B O 1
ATOM 4323 N N . VAL B 1 247 ? -2.908 -8.461 -18.984 1 93.44 247 VAL B N 1
ATOM 4324 C CA . VAL B 1 247 ? -4.18 -8.875 -19.562 1 93.44 247 VAL B CA 1
ATOM 4325 C C . VAL B 1 247 ? -5.195 -7.738 -19.438 1 93.44 247 VAL B C 1
ATOM 4327 O O . VAL B 1 247 ? -5.199 -7 -18.453 1 93.44 247 VAL B O 1
ATOM 4330 N N . THR B 1 248 ? -5.926 -7.582 -20.453 1 91.5 248 THR B N 1
ATOM 4331 C CA . THR B 1 248 ? -7.078 -6.691 -20.391 1 91.5 248 THR B CA 1
ATOM 4332 C C . THR B 1 248 ? -8.289 -7.414 -19.797 1 91.5 248 THR B C 1
ATOM 4334 O O . THR B 1 248 ? -8.711 -8.453 -20.328 1 91.5 248 THR B O 1
ATOM 4337 N N . ALA B 1 249 ? -8.727 -6.965 -18.734 1 90.81 249 ALA B N 1
ATOM 4338 C CA . ALA B 1 249 ? -9.82 -7.633 -18.031 1 90.81 249 ALA B CA 1
ATOM 4339 C C . ALA B 1 249 ? -11.094 -6.785 -18.062 1 90.81 249 ALA B C 1
ATOM 4341 O O . ALA B 1 249 ? -11.023 -5.559 -17.969 1 90.81 249 ALA B O 1
ATOM 4342 N N . LYS B 1 250 ? -12.117 -7.465 -18.266 1 93.56 250 LYS B N 1
ATOM 4343 C CA . LYS B 1 250 ? -13.422 -6.824 -18.156 1 93.56 250 LYS B CA 1
ATOM 4344 C C . LYS B 1 250 ? -13.953 -6.902 -16.719 1 93.56 250 LYS B C 1
ATOM 4346 O O . LYS B 1 250 ? -13.68 -7.863 -16 1 93.56 250 LYS B O 1
ATOM 4351 N N . LYS B 1 251 ? -14.609 -5.848 -16.359 1 93.12 251 LYS B N 1
ATOM 4352 C CA . LYS B 1 251 ? -15.305 -5.832 -15.086 1 93.12 251 LYS B CA 1
ATOM 4353 C C . LYS B 1 251 ? -16.812 -5.934 -15.273 1 93.12 251 LYS B C 1
ATOM 4355 O O . LYS B 1 251 ? -17.344 -5.566 -16.328 1 93.12 251 LYS B O 1
ATOM 4360 N N . ASP B 1 252 ? -17.453 -6.559 -14.352 1 93.19 252 ASP B N 1
ATOM 4361 C CA . ASP B 1 252 ? -18.906 -6.598 -14.398 1 93.19 252 ASP B CA 1
ATOM 4362 C C . ASP B 1 252 ? -19.516 -5.289 -13.891 1 93.19 252 ASP B C 1
ATOM 4364 O O . ASP B 1 252 ? -18.781 -4.328 -13.633 1 93.19 252 ASP B O 1
ATOM 4368 N N . LYS B 1 253 ? -20.844 -5.199 -13.773 1 91.19 253 LYS B N 1
ATOM 4369 C CA . LYS B 1 253 ? -21.547 -3.982 -13.383 1 91.19 253 LYS B CA 1
ATOM 4370 C C . LYS B 1 253 ? -21.219 -3.594 -11.945 1 91.19 253 LYS B C 1
ATOM 4372 O O . LYS B 1 253 ? -21.422 -2.445 -11.547 1 91.19 253 LYS B O 1
ATOM 4377 N N . ASN B 1 254 ? -20.75 -4.566 -11.141 1 92.38 254 ASN B N 1
ATOM 4378 C CA . ASN B 1 254 ? -20.453 -4.34 -9.734 1 92.38 254 ASN B CA 1
ATOM 4379 C C . ASN B 1 254 ? -18.969 -4.039 -9.523 1 92.38 254 ASN B C 1
ATOM 4381 O O . ASN B 1 254 ? -18.5 -3.953 -8.383 1 92.38 254 ASN B O 1
ATOM 4385 N N . GLY B 1 255 ? -18.219 -3.91 -10.641 1 92.38 255 GLY B N 1
ATOM 4386 C CA . GLY B 1 255 ? -16.812 -3.551 -10.547 1 92.38 255 GLY B CA 1
ATOM 4387 C C . GLY B 1 255 ? -15.914 -4.742 -10.281 1 92.38 255 GLY B C 1
ATOM 4388 O O . GLY B 1 255 ? -14.719 -4.578 -10.047 1 92.38 255 GLY B O 1
ATOM 4389 N N . LEU B 1 256 ? -16.5 -5.949 -10.18 1 94.44 256 LEU B N 1
ATOM 4390 C CA . LEU B 1 256 ? -15.695 -7.156 -10.016 1 94.44 256 LEU B CA 1
ATOM 4391 C C . LEU B 1 256 ? -15.148 -7.633 -11.359 1 94.44 256 LEU B C 1
ATOM 4393 O O . LEU B 1 256 ? -15.836 -7.562 -12.375 1 94.44 256 LEU B O 1
ATOM 4397 N N . TYR B 1 257 ? -13.992 -8.133 -11.328 1 95.5 257 TYR B N 1
ATOM 4398 C CA . TYR B 1 257 ? -13.391 -8.648 -12.547 1 95.5 257 TYR B CA 1
ATOM 4399 C C . TYR B 1 257 ? -14.078 -9.938 -12.992 1 95.5 257 TYR B C 1
ATOM 4401 O O . TYR B 1 257 ? -14.406 -10.789 -12.164 1 95.5 257 TYR B O 1
ATOM 4409 N N . LYS B 1 258 ? -14.281 -10.031 -14.25 1 95.56 258 LYS B N 1
ATOM 4410 C CA . LYS B 1 258 ? -14.789 -11.273 -14.828 1 95.56 258 LYS B CA 1
ATOM 4411 C C . LYS B 1 258 ? -13.664 -12.281 -15.031 1 95.56 258 LYS B C 1
ATOM 4413 O O . LYS B 1 258 ? -12.828 -12.117 -15.922 1 95.56 258 LYS B O 1
ATOM 4418 N N . GLU B 1 259 ? -13.719 -13.289 -14.344 1 95.12 259 GLU B N 1
ATOM 4419 C CA . GLU B 1 259 ? -12.664 -14.297 -14.328 1 95.12 259 GLU B CA 1
ATOM 4420 C C . GLU B 1 259 ? -12.469 -14.914 -15.711 1 95.12 259 GLU B C 1
ATOM 4422 O O . GLU B 1 259 ? -11.336 -15.133 -16.141 1 95.12 259 GLU B O 1
ATOM 4427 N N . ASP B 1 260 ? -13.523 -15.18 -16.422 1 93.56 260 ASP B N 1
ATOM 4428 C CA . ASP B 1 260 ? -13.469 -15.82 -17.734 1 93.56 260 ASP B CA 1
ATOM 4429 C C . ASP B 1 260 ? -12.711 -14.945 -18.734 1 93.56 260 ASP B C 1
ATOM 4431 O O . ASP B 1 260 ? -11.961 -15.461 -19.578 1 93.56 260 ASP B O 1
ATOM 4435 N N . SER B 1 261 ? -12.969 -13.695 -18.641 1 94.25 261 SER B N 1
ATOM 4436 C CA . SER B 1 261 ? -12.281 -12.773 -19.547 1 94.25 261 SER B CA 1
ATOM 4437 C C . SER B 1 261 ? -10.773 -12.789 -19.297 1 94.25 261 SER B C 1
ATOM 4439 O O . SER B 1 261 ? -9.992 -12.742 -20.25 1 94.25 261 SER B O 1
ATOM 4441 N N . ILE B 1 262 ? -10.383 -12.875 -18.078 1 95.94 262 ILE B N 1
ATOM 4442 C CA . ILE B 1 262 ? -8.977 -12.906 -17.719 1 95.94 262 ILE B CA 1
ATOM 4443 C C . ILE B 1 262 ? -8.344 -14.203 -18.219 1 95.94 262 ILE B C 1
ATOM 4445 O O . ILE B 1 262 ? -7.285 -14.188 -18.844 1 95.94 262 ILE B O 1
ATOM 4449 N N . GLN B 1 263 ? -9.047 -15.266 -18 1 95.5 263 GLN B N 1
ATOM 4450 C CA . GLN B 1 263 ? -8.539 -16.578 -18.375 1 95.5 263 GLN B CA 1
ATOM 4451 C C . GLN B 1 263 ? -8.344 -16.672 -19.891 1 95.5 263 GLN B C 1
ATOM 4453 O O . GLN B 1 263 ? -7.324 -17.172 -20.359 1 95.5 263 GLN B O 1
ATOM 4458 N N . THR B 1 264 ? -9.281 -16.172 -20.625 1 94.31 264 THR B N 1
ATOM 4459 C CA . THR B 1 264 ? -9.203 -16.203 -22.078 1 94.31 264 THR B CA 1
ATOM 4460 C C . THR B 1 264 ? -7.969 -15.461 -22.578 1 94.31 264 THR B C 1
ATOM 4462 O O . THR B 1 264 ? -7.266 -15.938 -23.469 1 94.31 264 THR B O 1
ATOM 4465 N N . GLN B 1 265 ? -7.762 -14.367 -21.969 1 93.75 265 GLN B N 1
ATOM 4466 C CA . GLN B 1 265 ? -6.602 -13.562 -22.359 1 93.75 265 GLN B CA 1
ATOM 4467 C C . GLN B 1 265 ? -5.301 -14.281 -22.016 1 93.75 265 GLN B C 1
ATOM 4469 O O . GLN B 1 265 ? -4.34 -14.242 -22.781 1 93.75 265 GLN B O 1
ATOM 4474 N N . ILE B 1 266 ? -5.254 -14.938 -20.906 1 94.31 266 ILE B N 1
ATOM 4475 C CA . ILE B 1 266 ? -4.055 -15.641 -20.469 1 94.31 266 ILE B CA 1
ATOM 4476 C C . ILE B 1 266 ? -3.783 -16.812 -21.406 1 94.31 266 ILE B C 1
ATOM 4478 O O . ILE B 1 266 ? -2.641 -17.047 -21.812 1 94.31 266 ILE B O 1
ATOM 4482 N N . ILE B 1 267 ? -4.77 -17.531 -21.766 1 94.25 267 ILE B N 1
ATOM 4483 C CA . ILE B 1 267 ? -4.645 -18.703 -22.641 1 94.25 267 ILE B CA 1
ATOM 4484 C C . ILE B 1 267 ? -4.023 -18.281 -23.969 1 94.25 267 ILE B C 1
ATOM 4486 O O . ILE B 1 267 ? -3.182 -19 -24.516 1 94.25 267 ILE B O 1
ATOM 4490 N N . SER B 1 268 ? -4.387 -17.125 -24.375 1 91.19 268 SER B N 1
ATOM 4491 C CA . SER B 1 268 ? -3.869 -16.641 -25.656 1 91.19 268 SER B CA 1
ATOM 4492 C C . SER B 1 268 ? -2.381 -16.328 -25.562 1 91.19 268 SER B C 1
ATOM 4494 O O . SER B 1 268 ? -1.697 -16.234 -26.578 1 91.19 268 SER B O 1
ATOM 4496 N N . GLN B 1 269 ? -1.904 -16.25 -24.359 1 88.94 269 GLN B N 1
ATOM 4497 C CA . GLN B 1 269 ? -0.52 -15.82 -24.188 1 88.94 269 GLN B CA 1
ATOM 4498 C C . GLN B 1 269 ? 0.35 -16.969 -23.672 1 88.94 269 GLN B C 1
ATOM 4500 O O . GLN B 1 269 ? 1.578 -16.859 -23.656 1 88.94 269 GLN B O 1
ATOM 4505 N N . ILE B 1 270 ? -0.236 -18.016 -23.203 1 86.5 270 ILE B N 1
ATOM 4506 C CA . ILE B 1 270 ? 0.449 -19.094 -22.484 1 86.5 270 ILE B CA 1
ATOM 4507 C C . ILE B 1 270 ? 1.493 -19.734 -23.391 1 86.5 270 ILE B C 1
ATOM 4509 O O . ILE B 1 270 ? 2.605 -20.031 -22.953 1 86.5 270 ILE B O 1
ATOM 4513 N N . ASN B 1 271 ? 1.141 -19.953 -24.625 1 80.81 271 ASN B N 1
ATOM 4514 C CA . ASN B 1 271 ? 2.072 -20.609 -25.531 1 80.81 271 ASN B CA 1
ATOM 4515 C C . ASN B 1 271 ? 3.338 -19.781 -25.734 1 80.81 271 ASN B C 1
ATOM 4517 O O . ASN B 1 271 ? 4.434 -20.344 -25.844 1 80.81 271 ASN B O 1
ATOM 4521 N N . LYS B 1 272 ? 3.154 -18.516 -25.719 1 80.44 272 LYS B N 1
ATOM 4522 C CA . LYS B 1 272 ? 4.305 -17.641 -25.875 1 80.44 272 LYS B CA 1
ATOM 4523 C C . LYS B 1 272 ? 5.168 -17.641 -24.625 1 80.44 272 LYS B C 1
ATOM 4525 O O . LYS B 1 272 ? 6.395 -17.531 -24.703 1 80.44 272 LYS B O 1
ATOM 4530 N N . LEU B 1 273 ? 4.539 -17.781 -23.531 1 80.44 273 LEU B N 1
ATOM 4531 C CA . LEU B 1 273 ? 5.246 -17.766 -22.25 1 80.44 273 LEU B CA 1
ATOM 4532 C C . LEU B 1 273 ? 6.102 -19.016 -22.078 1 80.44 273 LEU B C 1
ATOM 4534 O O . LEU B 1 273 ? 7.199 -18.969 -21.531 1 80.44 273 LEU B O 1
ATOM 4538 N N . GLN B 1 274 ? 5.594 -20.109 -22.562 1 73.12 274 GLN B N 1
ATOM 4539 C CA . GLN B 1 274 ? 6.273 -21.391 -22.422 1 73.12 274 GLN B CA 1
ATOM 4540 C C . GLN B 1 274 ? 7.449 -21.5 -23.391 1 73.12 274 GLN B C 1
ATOM 4542 O O . GLN B 1 274 ? 8.398 -22.25 -23.141 1 73.12 274 GLN B O 1
ATOM 4547 N N . ARG B 1 275 ? 7.43 -20.797 -24.469 1 63.69 275 ARG B N 1
ATOM 4548 C CA . ARG B 1 275 ? 8.5 -20.844 -25.469 1 63.69 275 ARG B CA 1
ATOM 4549 C C . ARG B 1 275 ? 9.664 -19.953 -25.062 1 63.69 275 ARG B C 1
ATOM 4551 O O . ARG B 1 275 ? 10.812 -20.234 -25.406 1 63.69 275 ARG B O 1
ATOM 4558 N N . ILE B 1 276 ? 9.453 -18.875 -24.422 1 50.84 276 ILE B N 1
ATOM 4559 C CA . ILE B 1 276 ? 10.508 -17.922 -24.078 1 50.84 276 ILE B CA 1
ATOM 4560 C C . ILE B 1 276 ? 11.523 -18.594 -23.156 1 50.84 276 ILE B C 1
ATOM 4562 O O . ILE B 1 276 ? 12.727 -18.359 -23.266 1 50.84 276 ILE B O 1
ATOM 4566 N N . ASP B 1 277 ? 11.25 -19.422 -22.234 1 46.28 277 ASP B N 1
ATOM 4567 C CA . ASP B 1 277 ? 12.203 -20 -21.281 1 46.28 277 ASP B CA 1
ATOM 4568 C C . ASP B 1 277 ? 12.883 -21.234 -21.875 1 46.28 277 ASP B C 1
ATOM 4570 O O . ASP B 1 277 ? 13.781 -21.797 -21.234 1 46.28 277 ASP B O 1
ATOM 4574 N N . THR B 1 278 ? 12.406 -21.812 -22.953 1 37.91 278 THR B N 1
ATOM 4575 C CA . THR B 1 278 ? 13.094 -22.922 -23.594 1 37.91 278 THR B CA 1
ATOM 4576 C C . THR B 1 278 ? 14.188 -22.422 -24.516 1 37.91 278 THR B C 1
ATOM 4578 O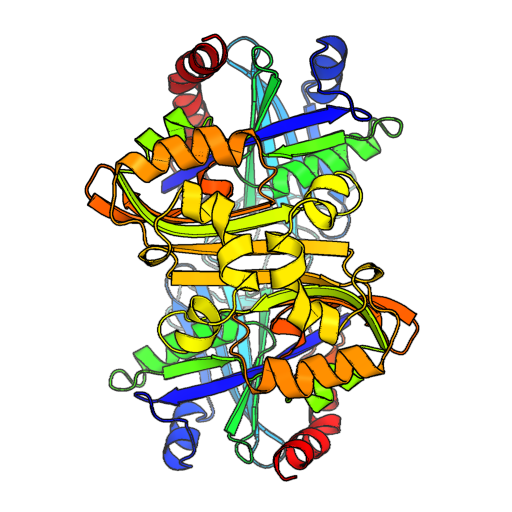 O . THR B 1 278 ? 14.867 -23.219 -25.172 1 37.91 278 THR B O 1
ATOM 4581 N N . ILE B 1 279 ? 14.273 -21.219 -24.812 1 34.28 279 ILE B N 1
ATOM 4582 C CA . ILE B 1 279 ? 15.445 -20.828 -25.609 1 34.28 279 ILE B CA 1
ATOM 4583 C C . ILE B 1 279 ? 16.594 -20.469 -24.672 1 34.28 279 ILE B C 1
ATOM 4585 O O . ILE B 1 279 ? 16.438 -19.656 -23.766 1 34.28 279 ILE B O 1
#

Radius of gyration: 26.51 Å; Cα contacts (8 Å, |Δi|>4): 1231; chains: 2; bounding box: 71×68×54 Å

Nearest PDB structures (foldseek):
  2h36-assembly1_X  TM=4.474E-01  e=1.442E-01  Sulfolobus islandicus filamentous virus
  3djw-assembly1_B  TM=4.648E-01  e=3.502E-01  Captovirus AFV1
  3df6-assembly2_D  TM=4.512E-01  e=6.444E-01  Captovirus AFV1
  6exp-assembly1_B  TM=3.912E-01  e=3.594E+00  Sulfolobus islandicus rudivirus 3
  8fjp-assembly1_A  TM=1.468E-01  e=3.594E+00  Aedes aegypti

Foldseek 3Di:
DKFKWFKWFKDKPNHTPQDPVVVCVLQPFDWDWDDDDQKIKTWGWDQAPDRKIKIKMFIWGLPPDDQWAFDPVDPVRDIDGDPDDSVDTDRQDMKIWMADNLLNMIIISDVVVVVVSQVVCCVVPVVIHMDIGGDFAALVVQLQFAQWWQWKWWWFKDQCVVPVCCCVVVPVNVVVCVVVCVVPPPVPDRTDIDTDIHGTPDRVPSSCCRNPPVVVTPIPWIWTWHATPVGDTDIDIRRNRGDMDMFDWDADPVRHTDPVRRSVRCNVCVVVVSVVVVD/DKFKWFKWFKDKPNHTPQDPVVVCVLQPFDWDWDDDDQKIKTWGWDQAPDRKIKIKMFIWGLPPDDQWAFDPVDPVRDIDGDPDDSVDTDRQDMKIWMADNLLNMIIISDCVVVVVSQVVCCVVPVVIHMDIGGDFAALQVQLQFAQWFQWKFFWFWDQCVVCVCCCVVVPVNCVVCVVVCVVPPSVVDRTDTDTTTHGGNHSVVSSCCSNPPVVVTPTPWIWTWHAGPVGDTDIAIRRNRGDIDMFDFDADPVRHTDPVRRSVRCNVCVVVVSVVVVD

Solvent-accessible surface area (backbone atoms only — not comparable to full-atom values): 28241 Å² total; per-residue (Å²): 92,77,47,55,24,38,32,22,37,43,24,46,71,85,36,69,55,74,49,66,69,58,49,48,66,76,55,44,70,43,76,48,73,50,73,56,91,56,32,42,36,39,41,35,29,32,80,51,66,88,81,21,34,34,36,38,36,36,34,17,48,40,59,44,38,42,70,42,18,31,35,63,83,44,96,77,49,48,77,42,75,36,68,46,53,63,54,48,26,47,42,50,43,79,36,45,34,37,34,35,63,94,75,37,36,36,29,30,53,40,75,66,49,54,52,51,49,40,54,52,40,40,73,78,36,68,90,47,49,64,46,79,40,81,36,68,52,55,27,67,58,49,28,64,54,36,42,31,39,35,27,34,35,29,28,34,58,40,51,41,80,80,41,41,58,57,44,72,66,25,64,17,43,44,35,43,35,33,65,48,36,69,57,33,58,68,84,22,43,54,21,45,19,48,21,36,26,27,34,38,90,50,48,73,47,40,41,52,39,31,51,55,43,52,68,72,33,63,60,78,40,42,35,33,31,24,24,28,69,85,65,42,85,41,80,37,42,58,72,68,39,24,43,67,50,76,36,67,33,49,59,50,98,40,54,39,72,40,64,66,47,41,49,55,48,46,62,76,43,45,68,60,59,62,51,61,76,73,104,94,77,47,54,23,38,31,22,37,42,24,47,70,85,35,68,54,73,50,65,69,58,49,51,66,77,55,44,70,43,76,49,74,51,76,56,94,57,32,41,37,39,41,35,30,33,81,54,63,88,79,22,35,34,35,40,35,35,35,16,49,41,58,44,39,41,69,42,17,31,35,62,81,44,94,77,50,46,77,44,76,37,66,46,53,63,54,47,26,47,42,51,43,78,37,44,32,37,35,36,64,93,76,37,36,35,30,31,54,40,72,65,49,56,53,52,48,40,56,52,40,38,74,76,36,68,89,46,49,65,46,78,40,82,36,66,50,56,32,66,60,52,25,65,56,38,41,21,36,42,24,29,34,27,28,36,51,36,48,38,82,78,42,41,62,58,48,73,65,28,63,16,43,47,34,45,34,32,68,47,35,72,70,34,58,69,84,23,42,45,18,48,14,50,15,34,19,26,25,32,77,52,44,66,44,47,35,48,40,24,50,53,43,52,65,73,31,62,59,77,40,40,34,31,29,20,23,31,76,85,66,41,83,40,79,33,41,58,72,65,40,23,42,66,51,77,34,68,33,48,58,48,98,41,54,40,72,40,64,66,47,40,50,54,49,47,62,73,44,46,66,60,60,62,51,59,76,72,105